Protein AF-0000000087532325 (afdb_homodimer)

Nearest PDB structures (foldseek):
  1fdu-assembly1_A  TM=8.356E-01  e=1.740E-16  Homo sapiens
  3p19-assembly1_A  TM=8.427E-01  e=2.359E-14  Vibrio vulnificus
  3p19-assembly1_B  TM=8.684E-01  e=8.948E-14  Vibrio vulnificus
  2d1y-assembly1_D  TM=8.070E-01  e=6.220E-14  Thermus thermophilus
  4bny-assembly1_D  TM=7.321E-01  e=1.011E-11  Pseudomonas aeruginosa PAO1

InterPro domains:
  IPR002347 Short-chain dehydrogenase/reductase SDR [PF00106] (3-189)
  IPR002347 Short-chain dehydrogenase/reductase SDR [PR00081] (4-21)
  IPR002347 Short-chain dehydrogenase/reductase SDR [PR00081] (72-83)
  IPR002347 Short-chain dehydrogenase/reductase SDR [PR00081] (119-135)
  IPR002347 Short-chain dehydrogenase/reductase SDR [PR00081] (145-164)
  IPR002347 Short-chain dehydrogenase/reductase SDR [PR00081] (166-183)
  IPR036291 NAD(P)-binding domain superfamily [SSF51735] (2-233)

Solvent-accessible surface area (backbone atoms only — not comparable to full-atom values): 25950 Å² total; per-residue (Å²): 132,75,49,30,38,34,34,37,38,26,49,50,50,58,45,29,48,21,48,53,48,32,23,67,73,58,24,48,32,37,36,22,9,60,39,64,72,34,36,56,53,42,52,51,51,31,55,75,69,71,39,72,66,50,69,43,64,30,35,59,80,36,70,76,38,51,57,55,59,74,78,56,84,64,44,33,38,35,50,45,45,66,71,56,45,34,31,49,78,70,68,49,60,64,68,59,48,51,52,43,34,42,40,41,34,55,24,39,47,53,53,51,24,55,52,46,54,54,20,50,76,65,49,38,33,34,40,32,41,54,51,29,44,36,30,74,36,46,41,60,35,34,17,55,40,10,15,31,25,14,18,41,46,20,42,42,45,8,47,31,54,60,29,45,88,36,50,26,43,40,31,37,38,22,42,48,64,46,63,56,58,58,64,54,47,15,61,51,52,36,67,76,73,61,42,79,90,78,45,86,71,58,66,66,60,54,50,54,51,53,58,68,62,64,75,50,42,68,44,64,61,57,19,52,49,46,43,60,52,71,76,47,82,64,49,54,25,47,42,48,36,56,68,68,40,39,52,51,39,52,48,48,60,54,44,51,70,65,41,64,71,131,74,48,31,37,34,34,37,38,27,48,48,49,59,46,29,48,20,48,53,49,34,22,70,75,59,25,47,32,37,35,24,8,59,40,65,71,33,36,56,54,42,51,51,52,31,54,76,69,71,40,70,66,49,70,42,64,31,36,60,78,36,71,77,38,50,58,56,58,74,78,56,84,65,44,34,39,35,51,45,45,68,71,56,46,34,32,48,78,72,68,50,60,63,66,58,50,52,52,44,35,42,40,40,35,54,25,39,48,53,52,51,25,55,50,48,55,56,20,49,75,64,48,38,34,33,40,32,39,53,51,28,44,35,31,75,35,44,41,59,35,34,18,57,39,10,14,31,25,15,19,40,48,21,42,43,44,8,45,32,54,61,28,44,89,35,49,25,44,40,30,36,39,20,43,48,64,48,63,56,59,58,64,56,46,14,62,52,52,35,67,76,72,61,43,80,90,77,44,86,71,58,65,68,61,53,51,53,51,53,58,66,63,64,75,48,41,68,43,65,62,56,21,52,50,45,43,60,52,69,77,47,81,64,50,54,27,48,43,48,36,56,68,69,39,40,51,52,40,54,48,46,61,55,45,53,70,66,41,65,71

Foldseek 3Di:
DAWEEEEEALLFFLNVLLQLLLQVVPHAYEYEHADDVSQVNSVVVNVVSVGDYHYYYANLLDPVRLVCVVVDDGAEYELEWAAFAWAAPVDPPVVVLVVRLSTLPVSSVVSVVVVLVNLLVVLHHEYEYEAALLLQDDDGGRCSNSVSSVNVVVVQVVVCVVSVVSHYHGAYEYEYFAPGCRVVNNLPVCVVPDDVVPDDDDPVVSVVVVVVSPDHHHSVVVSVVSNVPRPDPDDDRYHYPDPVSVVVSVVSVVCVVVDDD/DAWEEEEEALLFFLNVLLQLLLQVVPHAYEYEHADDVSQVNSVVVNVVSVGDYHYYYANLLDPVRLVCVVVDDGAEYELEWAAFAWAAPVDPPVVVLVVRLSTLPVSSVVSVVVVLVNLLVVLHHEYEYEAALLLQDDDGGRCSNSVSSVNVVVVQVVVCVVSVVSHYHGAYEYEYFAPGCRVVNNLPVCVVPDDVVVDDDDPVVSVVVVVVSPDHHHSVVVSVVSNVPRPDPDDDRYHYPDPVSVVVSVVSVVCVVVDDD

pLDDT: mean 97.1, std 3.46, range [78.62, 99.0]

Radius of gyration: 23.15 Å; Cα contacts (8 Å, |Δi|>4): 1051; chains: 2; bounding box: 55×71×48 Å

Secondary structure (DSSP, 8-state):
---EEEESS-SSHHHHHHHHHHHHTT-EEEEEESSHHHHHHHHHHHHHTT---EEEE--TT-HHHHGGGGG---SEEEE---------TTTS-HHHHHHHHIIIIIIHHHHHHHHHHHHHHHT-EEEEEE--GGGT---TT-HHHHHHHHHHHHHHHHHHHHTGGGTEEEEEEEE--BSSSHHHHHHHHHHHH--TTT--S-HHHHHHHHHHTT--B-HHHHHHHHHHHTT-SS-BSEEEESHHHHHHHHHHHHHHHH-B-/---EEEESS-SSHHHHHHHHHHHHTT-EEEEEESSHHHHHHHHHHHHHHT---EEEE--TT-HHHHGGGGG---SEEEE---------TTTS-HHHHHHHHIIIIIIHHHHHHHHHHHHHHHT-EEEEEE--GGGT---TT-HHHHHHHHHHHHHHHHHHHHTGGGTEEEEEEEE--BSSSHHHHHHHHHHHH--TTT--S-HHHHHHHHHHTT--B-HHHHHHHHHHHTT-SS-BSEEEESHHHHHHHHHHHHHHHH-B-

Sequence (522 aa):
MSKKIFFTGAGTGLAKGAALGLAKEGHHVVASVENHPQVTSLKEAAAKANVEMEIFKMDITNPADRERMHRYDYDVFVANAAVNEGGPLGEVPMSAFRNLFEVNVFSTLETARIAAAHFVEKRSGKIIFMSSMAGVMASEYTGLYAASKHALEAIAKSMYQEMKEFNVQVATINPGPFSTGFNDRAVEEKWEWYDEEIHYTPKEKMKEKDQAMADQYDPEDMIAEMVNIIPKHSHKFRTAYPDKTAEAMREEEKDNWEKEIMSKKIFFTGAGTGLAKGAALGLAKEGHHVVASVENHPQVTSLKEAAAKANVEMEIFKMDITNPADRERMHRYDYDVFVANAAVNEGGPLGEVPMSAFRNLFEVNVFSTLETARIAAAHFVEKRSGKIIFMSSMAGVMASEYTGLYAASKHALEAIAKSMYQEMKEFNVQVATINPGPFSTGFNDRAVEEKWEWYDEEIHYTPKEKMKEKDQAMADQYDPEDMIAEMVNIIPKHSHKFRTAYPDKTAEAMREEEKDNWEKEI

Structure (mmCIF, N/CA/C/O backbone):
data_AF-0000000087532325-model_v1
#
loop_
_entity.id
_entity.type
_entity.pdbx_description
1 polymer 'Short-subunit dehydrogenase'
#
loop_
_atom_site.group_PDB
_atom_site.id
_atom_site.type_symbol
_atom_site.label_atom_id
_atom_site.label_alt_id
_atom_site.label_comp_id
_atom_site.label_asym_id
_atom_site.label_entity_id
_atom_site.label_seq_id
_atom_site.pdbx_PDB_ins_code
_atom_site.Cartn_x
_atom_site.Cartn_y
_atom_site.Cartn_z
_atom_site.occupancy
_atom_site.B_iso_or_equiv
_atom_site.auth_seq_id
_atom_site.auth_comp_id
_atom_site.auth_asym_id
_atom_site.auth_atom_id
_atom_site.pdbx_PDB_model_num
ATOM 1 N N . MET A 1 1 ? 2.436 -26.531 -23.656 1 78.81 1 MET A N 1
ATOM 2 C CA . MET A 1 1 ? 3.211 -27.438 -22.812 1 78.81 1 MET A CA 1
ATOM 3 C C . MET A 1 1 ? 2.744 -27.359 -21.359 1 78.81 1 MET A C 1
ATOM 5 O O . MET A 1 1 ? 2.312 -26.312 -20.891 1 78.81 1 MET A O 1
ATOM 9 N N . SER A 1 2 ? 2.752 -28.422 -20.703 1 94.12 2 SER A N 1
ATOM 10 C CA . SER A 1 2 ? 2.295 -28.516 -19.312 1 94.12 2 SER A CA 1
ATOM 11 C C . SER A 1 2 ? 3.236 -27.781 -18.375 1 94.12 2 SER A C 1
ATOM 13 O O . SER A 1 2 ? 4.457 -27.812 -18.547 1 94.12 2 SER A O 1
ATOM 15 N N . LYS A 1 3 ? 2.689 -26.984 -17.469 1 97.81 3 LYS A N 1
ATOM 16 C CA . LYS A 1 3 ? 3.434 -26.25 -16.438 1 97.81 3 LYS A CA 1
ATOM 17 C C . LYS A 1 3 ? 3.176 -26.828 -15.055 1 97.81 3 LYS A C 1
ATOM 19 O O . LYS A 1 3 ? 2.146 -27.469 -14.828 1 97.81 3 LYS A O 1
ATOM 24 N N . LYS A 1 4 ? 4.137 -26.641 -14.195 1 98.75 4 LYS A N 1
ATOM 25 C CA . LYS A 1 4 ? 3.932 -26.875 -12.766 1 98.75 4 LYS A CA 1
ATOM 26 C C . LYS A 1 4 ? 3.568 -25.578 -12.047 1 98.75 4 LYS A C 1
ATOM 28 O O . LYS A 1 4 ? 4.371 -24.641 -11.992 1 98.75 4 LYS A O 1
ATOM 33 N N . ILE A 1 5 ? 2.379 -25.547 -11.477 1 98.94 5 ILE A N 1
ATOM 34 C CA . ILE A 1 5 ? 1.828 -24.312 -10.953 1 98.94 5 ILE A CA 1
ATOM 35 C C . ILE A 1 5 ? 1.534 -24.453 -9.469 1 98.94 5 ILE A C 1
ATOM 37 O O . ILE A 1 5 ? 0.828 -25.375 -9.055 1 98.94 5 ILE A O 1
ATOM 41 N N . PHE A 1 6 ? 2.09 -23.547 -8.664 1 98.94 6 PHE A N 1
ATOM 42 C CA . PHE A 1 6 ? 1.953 -23.547 -7.211 1 98.94 6 PHE A CA 1
ATOM 43 C C . PHE A 1 6 ? 1.041 -22.422 -6.746 1 98.94 6 PHE A C 1
ATOM 45 O O . PHE A 1 6 ? 1.29 -21.25 -7.051 1 98.94 6 PHE A O 1
ATOM 52 N N . PHE A 1 7 ? -0.029 -22.781 -5.98 1 98.94 7 PHE A N 1
ATOM 53 C CA . PHE A 1 7 ? -0.955 -21.797 -5.438 1 98.94 7 PHE A CA 1
ATOM 54 C C . PHE A 1 7 ? -0.834 -21.719 -3.922 1 98.94 7 PHE A C 1
ATOM 56 O O . PHE A 1 7 ? -0.732 -22.75 -3.248 1 98.94 7 PHE A O 1
ATOM 63 N N . THR A 1 8 ? -0.885 -20.5 -3.426 1 98.94 8 THR A N 1
ATOM 64 C CA . THR A 1 8 ? -1.263 -20.328 -2.027 1 98.94 8 THR A CA 1
ATOM 65 C C . THR A 1 8 ? -2.746 -19.984 -1.904 1 98.94 8 THR A C 1
ATOM 67 O O . THR A 1 8 ? -3.309 -19.312 -2.775 1 98.94 8 THR A O 1
ATOM 70 N N . GLY A 1 9 ? -3.336 -20.406 -0.84 1 98.56 9 GLY A N 1
ATOM 71 C CA . GLY A 1 9 ? -4.715 -20.047 -0.554 1 98.56 9 GLY A CA 1
ATOM 72 C C . GLY A 1 9 ? -5.695 -20.578 -1.58 1 98.56 9 GLY A C 1
ATOM 73 O O . GLY A 1 9 ? -6.562 -19.844 -2.061 1 98.56 9 GLY A O 1
ATOM 74 N N . ALA A 1 10 ? -5.613 -21.844 -1.951 1 98.56 10 ALA A N 1
ATOM 75 C CA . ALA A 1 10 ? -6.418 -22.406 -3.023 1 98.56 10 ALA A CA 1
ATOM 76 C C . ALA A 1 10 ? -7.637 -23.141 -2.463 1 98.56 10 ALA A C 1
ATOM 78 O O . ALA A 1 10 ? -8.273 -23.922 -3.166 1 98.56 10 ALA A O 1
ATOM 79 N N . GLY A 1 11 ? -7.926 -22.922 -1.216 1 97.31 11 GLY A N 1
ATOM 80 C CA . GLY A 1 11 ? -8.969 -23.688 -0.555 1 97.31 11 GLY A CA 1
ATOM 81 C C . GLY A 1 11 ? -10.367 -23.266 -0.95 1 97.31 11 GLY A C 1
ATOM 82 O O . GLY A 1 11 ? -11.328 -24.031 -0.819 1 97.31 11 GLY A O 1
ATOM 83 N N . THR A 1 12 ? -10.523 -22.062 -1.374 1 95.31 12 THR A N 1
ATOM 84 C CA . THR A 1 12 ? -11.828 -21.516 -1.741 1 95.31 12 THR A CA 1
ATOM 85 C C . THR A 1 12 ? -11.688 -20.516 -2.877 1 95.31 12 THR A C 1
ATOM 87 O O . THR A 1 12 ? -10.578 -20.25 -3.354 1 95.31 12 THR A O 1
ATOM 90 N N . GLY A 1 13 ? -12.773 -20.188 -3.426 1 96.19 13 GLY A N 1
ATOM 91 C CA . GLY A 1 13 ? -12.852 -19.016 -4.277 1 96.19 13 GLY A CA 1
ATOM 92 C C . GLY A 1 13 ? -12.195 -19.203 -5.629 1 96.19 13 GLY A C 1
ATOM 93 O O . GLY A 1 13 ? -12.289 -20.281 -6.219 1 96.19 13 GLY A O 1
ATOM 94 N N . LEU A 1 14 ? -11.617 -18.156 -6.16 1 98.38 14 LEU A N 1
ATOM 95 C CA . LEU A 1 14 ? -11.102 -18.109 -7.52 1 98.38 14 LEU A CA 1
ATOM 96 C C . LEU A 1 14 ? -9.938 -19.078 -7.695 1 98.38 14 LEU A C 1
ATOM 98 O O . LEU A 1 14 ? -9.852 -19.766 -8.711 1 98.38 14 LEU A O 1
ATOM 102 N N . ALA A 1 15 ? -9.086 -19.156 -6.676 1 98.69 15 ALA A N 1
ATOM 103 C CA . ALA A 1 15 ? -7.906 -20 -6.805 1 98.69 15 ALA A CA 1
ATOM 104 C C . ALA A 1 15 ? -8.281 -21.484 -6.773 1 98.69 15 ALA A C 1
ATOM 106 O O . ALA A 1 15 ? -7.652 -22.312 -7.441 1 98.69 15 ALA A O 1
ATOM 107 N N . LYS A 1 16 ? -9.305 -21.812 -5.945 1 98.69 16 LYS A N 1
ATOM 108 C CA . LYS A 1 16 ? -9.812 -23.188 -5.992 1 98.69 16 LYS A CA 1
ATOM 109 C C . LYS A 1 16 ? -10.258 -23.562 -7.402 1 98.69 16 LYS A C 1
ATOM 111 O O . LYS A 1 16 ? -9.852 -24.594 -7.934 1 98.69 16 LYS A O 1
ATOM 116 N N . GLY A 1 17 ? -11.086 -22.719 -8.008 1 98.69 17 GLY A N 1
ATOM 117 C CA . GLY A 1 17 ? -11.562 -22.953 -9.359 1 98.69 17 GLY A CA 1
ATOM 118 C C . GLY A 1 17 ? -10.445 -23 -10.391 1 98.69 17 GLY A C 1
ATOM 119 O O . GLY A 1 17 ? -10.43 -23.859 -11.266 1 98.69 17 GLY A O 1
ATOM 120 N N . ALA A 1 18 ? -9.5 -22.078 -10.289 1 98.88 18 ALA A N 1
ATOM 121 C CA . ALA A 1 18 ? -8.398 -22.016 -11.242 1 98.88 18 ALA A CA 1
ATOM 122 C C . ALA A 1 18 ? -7.504 -23.25 -11.133 1 98.88 18 ALA A C 1
ATOM 124 O O . ALA A 1 18 ? -7.047 -23.781 -12.141 1 98.88 18 ALA A O 1
ATOM 125 N N . ALA A 1 19 ? -7.227 -23.641 -9.859 1 98.88 19 ALA A N 1
ATOM 126 C CA . ALA A 1 19 ? -6.41 -24.828 -9.641 1 98.88 19 ALA A CA 1
ATOM 127 C C . ALA A 1 19 ? -7.039 -26.062 -10.305 1 98.88 19 ALA A C 1
ATOM 129 O O . ALA A 1 19 ? -6.363 -26.781 -11.039 1 98.88 19 ALA A O 1
ATOM 130 N N . LEU A 1 20 ? -8.312 -26.266 -10.078 1 98.88 20 LEU A N 1
ATOM 131 C CA . LEU A 1 20 ? -9.031 -27.391 -10.68 1 98.88 20 LEU A CA 1
ATOM 132 C C . LEU A 1 20 ? -9.023 -27.281 -12.203 1 98.88 20 LEU A C 1
ATOM 134 O O . LEU A 1 20 ? -8.789 -28.266 -12.898 1 98.88 20 LEU A O 1
ATOM 138 N N . GLY A 1 21 ? -9.312 -26.078 -12.695 1 98.81 21 GLY A N 1
ATOM 139 C CA . GLY A 1 21 ? -9.336 -25.859 -14.141 1 98.81 21 GLY A CA 1
ATOM 140 C C . GLY A 1 21 ? -7.992 -26.125 -14.797 1 98.81 21 GLY A C 1
ATOM 141 O O . GLY A 1 21 ? -7.934 -26.734 -15.875 1 98.81 21 GLY A O 1
ATOM 142 N N . LEU A 1 22 ? -6.93 -25.672 -14.203 1 98.88 22 LEU A N 1
ATOM 143 C CA . LEU A 1 22 ? -5.59 -25.875 -14.734 1 98.88 22 LEU A CA 1
ATOM 144 C C . LEU A 1 22 ? -5.219 -27.359 -14.719 1 98.88 22 LEU A C 1
ATOM 146 O O . LEU A 1 22 ? -4.586 -27.859 -15.648 1 98.88 22 LEU A O 1
ATOM 150 N N . ALA A 1 23 ? -5.602 -28.047 -13.633 1 98.81 23 ALA A N 1
ATOM 151 C CA . ALA A 1 23 ? -5.387 -29.484 -13.578 1 98.81 23 ALA A CA 1
ATOM 152 C C . ALA A 1 23 ? -6.137 -30.203 -14.695 1 98.81 23 ALA A C 1
ATOM 154 O O . ALA A 1 23 ? -5.609 -31.125 -15.312 1 98.81 23 ALA A O 1
ATOM 155 N N . LYS A 1 24 ? -7.359 -29.812 -14.93 1 98.5 24 LYS A N 1
ATOM 156 C CA . LYS A 1 24 ? -8.172 -30.391 -15.992 1 98.5 24 LYS A CA 1
ATOM 157 C C . LYS A 1 24 ? -7.508 -30.219 -17.359 1 98.5 24 LYS A C 1
ATOM 159 O O . LYS A 1 24 ? -7.637 -31.078 -18.234 1 98.5 24 LYS A O 1
ATOM 164 N N . GLU A 1 25 ? -6.789 -29.109 -17.531 1 98.19 25 GLU A N 1
ATOM 165 C CA . GLU A 1 25 ? -6.102 -28.812 -18.797 1 98.19 25 GLU A CA 1
ATOM 166 C C . GLU A 1 25 ? -4.781 -29.578 -18.891 1 98.19 25 GLU A C 1
ATOM 168 O O . GLU A 1 25 ? -4.051 -29.438 -19.875 1 98.19 25 GLU A O 1
ATOM 173 N N . GLY A 1 26 ? -4.418 -30.266 -17.828 1 98.19 26 GLY A N 1
ATOM 174 C CA . GLY A 1 26 ? -3.268 -31.156 -17.906 1 98.19 26 GLY A CA 1
ATOM 175 C C . GLY A 1 26 ? -2.035 -30.609 -17.219 1 98.19 26 GLY A C 1
ATOM 176 O O . GLY A 1 26 ? -0.954 -31.188 -17.297 1 98.19 26 GLY A O 1
ATOM 177 N N . HIS A 1 27 ? -2.113 -29.438 -16.531 1 98.75 27 HIS A N 1
ATOM 178 C CA . HIS A 1 27 ? -0.988 -28.875 -15.789 1 98.75 27 HIS A CA 1
ATOM 179 C C . HIS A 1 27 ? -0.795 -29.609 -14.461 1 98.75 27 HIS A C 1
ATOM 181 O O . HIS A 1 27 ? -1.734 -30.203 -13.93 1 98.75 27 HIS A O 1
ATOM 187 N N . HIS A 1 28 ? 0.425 -29.656 -13.992 1 98.75 28 HIS A N 1
ATOM 188 C CA . HIS A 1 28 ? 0.703 -30.141 -12.641 1 98.75 28 HIS A CA 1
ATOM 189 C C . HIS A 1 28 ? 0.446 -29.047 -11.609 1 98.75 28 HIS A C 1
ATOM 191 O O . HIS A 1 28 ? 1.115 -28.016 -11.609 1 98.75 28 HIS A O 1
ATOM 197 N N . VAL A 1 29 ? -0.502 -29.297 -10.719 1 98.88 29 VAL A N 1
ATOM 198 C CA . VAL A 1 29 ? -0.907 -28.25 -9.797 1 98.88 29 VAL A CA 1
ATOM 199 C C . VAL A 1 29 ? -0.521 -28.641 -8.367 1 98.88 29 VAL A C 1
ATOM 201 O O . VAL A 1 29 ? -0.839 -29.734 -7.914 1 98.88 29 VAL A O 1
ATOM 204 N N . VAL A 1 30 ? 0.229 -27.766 -7.719 1 98.94 30 VAL A N 1
ATOM 205 C CA . VAL A 1 30 ? 0.476 -27.812 -6.281 1 98.94 30 VAL A CA 1
ATOM 206 C C . VAL A 1 30 ? -0.364 -26.75 -5.582 1 98.94 30 VAL A C 1
ATOM 208 O O . VAL A 1 30 ? -0.115 -25.547 -5.738 1 98.94 30 VAL A O 1
ATOM 211 N N . ALA A 1 31 ? -1.334 -27.203 -4.793 1 98.88 31 ALA A N 1
ATOM 212 C CA . ALA A 1 31 ? -2.291 -26.281 -4.184 1 98.88 31 ALA A CA 1
ATOM 213 C C . ALA A 1 31 ? -2.193 -26.312 -2.66 1 98.88 31 ALA A C 1
ATOM 215 O O . ALA A 1 31 ? -2.514 -27.328 -2.035 1 98.88 31 ALA A O 1
ATOM 216 N N . SER A 1 32 ? -1.738 -25.234 -2.072 1 98.88 32 SER A N 1
ATOM 217 C CA . SER A 1 32 ? -1.742 -25.125 -0.616 1 98.88 32 SER A CA 1
ATOM 218 C C . SER A 1 32 ? -2.984 -24.391 -0.116 1 98.88 32 SER A C 1
ATOM 220 O O . SER A 1 32 ? -3.539 -23.547 -0.821 1 98.88 32 SER A O 1
ATOM 222 N N . VAL A 1 33 ? -3.422 -24.797 1.089 1 98.75 33 VAL A N 1
ATOM 223 C CA . VAL A 1 33 ? -4.594 -24.203 1.727 1 98.75 33 VAL A CA 1
ATOM 224 C C . VAL A 1 33 ? -4.273 -23.859 3.182 1 98.75 33 VAL A C 1
ATOM 226 O O . VAL A 1 33 ? -3.293 -24.359 3.74 1 98.75 33 VAL A O 1
ATOM 229 N N . GLU A 1 34 ? -5.062 -23.047 3.746 1 98.5 34 GLU A N 1
ATOM 230 C CA . GLU A 1 34 ? -4.742 -22.453 5.039 1 98.5 34 GLU A CA 1
ATOM 231 C C . GLU A 1 34 ? -4.816 -23.484 6.16 1 98.5 34 GLU A C 1
ATOM 233 O O . GLU A 1 34 ? -3.992 -23.469 7.074 1 98.5 34 GLU A O 1
ATOM 238 N N . ASN A 1 35 ? -5.848 -24.359 6.125 1 98.06 35 ASN A N 1
ATOM 239 C CA . ASN A 1 35 ? -6.09 -25.25 7.254 1 98.06 35 ASN A CA 1
ATOM 240 C C . ASN A 1 35 ? -6.477 -26.656 6.789 1 98.06 35 ASN A C 1
ATOM 242 O O . ASN A 1 35 ? -6.734 -26.875 5.605 1 98.06 35 ASN A O 1
ATOM 246 N N . HIS A 1 36 ? -6.52 -27.578 7.707 1 97.88 36 HIS A N 1
ATOM 247 C CA . HIS A 1 36 ? -6.691 -29 7.371 1 97.88 36 HIS A CA 1
ATOM 248 C C . HIS A 1 36 ? -8.078 -29.266 6.801 1 97.88 36 HIS A C 1
ATOM 250 O O . HIS A 1 36 ? -8.234 -30.047 5.859 1 97.88 36 HIS A O 1
ATOM 256 N N . PRO A 1 37 ? -9.148 -28.641 7.359 1 98.44 37 PRO A N 1
ATOM 257 C CA . PRO A 1 37 ? -10.461 -28.859 6.746 1 98.44 37 PRO A CA 1
ATOM 258 C C . PRO A 1 37 ? -10.492 -28.469 5.266 1 98.44 37 PRO A C 1
ATOM 260 O O . PRO A 1 37 ? -11.164 -29.125 4.465 1 98.44 37 PRO A O 1
ATOM 263 N N . GLN A 1 38 ? -9.766 -27.5 4.867 1 98.38 38 GLN A N 1
ATOM 264 C CA . GLN A 1 38 ? -9.703 -27.078 3.471 1 98.38 38 GLN A CA 1
ATOM 265 C C . GLN A 1 38 ? -8.953 -28.094 2.621 1 98.38 38 GLN A C 1
ATOM 267 O O . GLN A 1 38 ? -9.211 -28.219 1.42 1 98.38 38 GLN A O 1
ATOM 272 N N . VAL A 1 39 ? -8.008 -28.828 3.229 1 98.5 39 VAL A N 1
ATOM 273 C CA . VAL A 1 39 ? -7.324 -29.891 2.514 1 98.5 39 VAL A CA 1
ATOM 274 C C . VAL A 1 39 ? -8.336 -30.953 2.076 1 98.5 39 VAL A C 1
ATOM 276 O O . VAL A 1 39 ? -8.383 -31.328 0.901 1 98.5 39 VAL A O 1
ATOM 279 N N . THR A 1 40 ? -9.102 -31.359 3.066 1 98.38 40 THR A N 1
ATOM 280 C CA . THR A 1 40 ? -10.102 -32.406 2.803 1 98.38 40 THR A CA 1
ATOM 281 C C . THR A 1 40 ? -11.086 -31.938 1.731 1 98.38 40 THR A C 1
ATOM 283 O O . THR A 1 40 ? -11.367 -32.656 0.782 1 98.38 40 THR A O 1
ATOM 286 N N . SER A 1 41 ? -11.562 -30.719 1.885 1 98.44 41 SER A N 1
ATOM 287 C CA . SER A 1 41 ? -12.547 -30.172 0.963 1 98.44 41 SER A CA 1
ATOM 288 C C . SER A 1 41 ? -11.992 -30.062 -0.453 1 98.44 41 SER A C 1
ATOM 290 O O . SER A 1 41 ? -12.688 -30.375 -1.423 1 98.44 41 SER A O 1
ATOM 292 N N . LEU A 1 42 ? -10.766 -29.641 -0.594 1 98.81 42 LEU A N 1
ATOM 293 C CA . LEU A 1 42 ? -10.172 -29.484 -1.917 1 98.81 42 LEU A CA 1
ATOM 294 C C . LEU A 1 42 ? -9.875 -30.844 -2.539 1 98.81 42 LEU A C 1
ATOM 296 O O . LEU A 1 42 ? -10.016 -31.031 -3.752 1 98.81 42 LEU A O 1
ATOM 300 N N . LYS A 1 43 ? -9.438 -31.844 -1.772 1 98.69 43 LYS A N 1
ATOM 301 C CA . LYS A 1 43 ? -9.234 -33.188 -2.277 1 98.69 43 LYS A CA 1
ATOM 302 C C . LYS A 1 43 ? -10.539 -33.781 -2.812 1 98.69 43 LYS A C 1
ATOM 304 O O . LYS A 1 43 ? -10.539 -34.438 -3.854 1 98.69 43 LYS A O 1
ATOM 309 N N . GLU A 1 44 ? -11.586 -33.531 -2.064 1 98.62 44 GLU A N 1
ATOM 310 C CA . GLU A 1 44 ? -12.898 -34 -2.506 1 98.62 44 GLU A CA 1
ATOM 311 C C . GLU A 1 44 ? -13.305 -33.344 -3.82 1 98.62 44 GLU A C 1
ATOM 313 O O . GLU A 1 44 ? -13.844 -34 -4.711 1 98.62 44 GLU A O 1
ATOM 318 N N . ALA A 1 45 ? -13.07 -32.062 -3.898 1 98.75 45 ALA A N 1
ATOM 319 C CA . ALA A 1 45 ? -13.391 -31.344 -5.129 1 98.75 45 ALA A CA 1
ATOM 320 C C . ALA A 1 45 ? -12.57 -31.875 -6.301 1 98.75 45 ALA A C 1
ATOM 322 O O . ALA A 1 45 ? -13.086 -32 -7.414 1 98.75 45 ALA A O 1
ATOM 323 N N . ALA A 1 46 ? -11.32 -32.125 -6.09 1 98.81 46 ALA A N 1
ATOM 324 C CA . ALA A 1 46 ? -10.445 -32.688 -7.121 1 98.81 46 ALA A CA 1
ATOM 325 C C . ALA A 1 46 ? -10.922 -34.062 -7.578 1 98.81 46 ALA A C 1
ATOM 327 O O . ALA A 1 46 ? -10.938 -34.344 -8.773 1 98.81 46 ALA A O 1
ATOM 328 N N . ALA A 1 47 ? -11.289 -34.875 -6.633 1 98.62 47 ALA A N 1
ATOM 329 C CA . ALA A 1 47 ? -11.805 -36.188 -6.949 1 98.62 47 ALA A CA 1
ATOM 330 C C . ALA A 1 47 ? -13.062 -36.125 -7.801 1 98.62 47 ALA A C 1
ATOM 332 O O . ALA A 1 47 ? -13.211 -36.844 -8.781 1 98.62 47 ALA A O 1
ATOM 333 N N . LYS A 1 48 ? -13.945 -35.281 -7.375 1 98.38 48 LYS A N 1
ATOM 334 C CA . LYS A 1 48 ? -15.188 -35.062 -8.109 1 98.38 48 LYS A CA 1
ATOM 335 C C . LYS A 1 48 ? -14.922 -34.625 -9.531 1 98.38 48 LYS A C 1
ATOM 337 O O . LYS A 1 48 ? -15.648 -35 -10.461 1 98.38 48 LYS A O 1
ATOM 342 N N . ALA A 1 49 ? -13.922 -33.781 -9.703 1 98.19 49 ALA A N 1
ATOM 343 C CA . ALA A 1 49 ? -13.562 -33.25 -11.016 1 98.19 49 ALA A CA 1
ATOM 344 C C . ALA A 1 49 ? -12.695 -34.25 -11.789 1 98.19 49 ALA A C 1
ATOM 346 O O . ALA A 1 49 ? -12.352 -34 -12.953 1 98.19 49 ALA A O 1
ATOM 347 N N . ASN A 1 50 ? -12.281 -35.344 -11.18 1 98.44 50 ASN A N 1
ATOM 348 C CA . ASN A 1 50 ? -11.438 -36.375 -11.75 1 98.44 50 ASN A CA 1
ATOM 349 C C . ASN A 1 50 ? -10.086 -35.812 -12.18 1 98.44 50 ASN A C 1
ATOM 351 O O . ASN A 1 50 ? -9.648 -36.062 -13.312 1 98.44 50 ASN A O 1
ATOM 355 N N . VAL A 1 51 ? -9.523 -35 -11.344 1 98.56 51 VAL A N 1
ATOM 356 C CA . VAL A 1 51 ? -8.188 -34.5 -11.594 1 98.56 51 VAL A CA 1
ATOM 357 C C . VAL A 1 51 ? -7.273 -34.812 -10.422 1 98.56 51 VAL A C 1
ATOM 359 O O . VAL A 1 51 ? -7.75 -35.094 -9.312 1 98.56 51 VAL A O 1
ATOM 362 N N . GLU A 1 52 ? -5.98 -34.812 -10.703 1 97.81 52 GLU A N 1
ATOM 363 C CA . GLU A 1 52 ? -4.965 -35.031 -9.68 1 97.81 52 GLU A CA 1
ATOM 364 C C . GLU A 1 52 ? -4.219 -33.719 -9.375 1 97.81 52 GLU A C 1
ATOM 366 O O . GLU A 1 52 ? -3.85 -33 -10.281 1 97.81 52 GLU A O 1
ATOM 371 N N . MET A 1 53 ? -4.059 -33.406 -8.141 1 98.31 53 MET A N 1
ATOM 372 C CA . MET A 1 53 ? -3.316 -32.25 -7.637 1 98.31 53 MET A CA 1
ATOM 373 C C . MET A 1 53 ? -2.553 -32.625 -6.367 1 98.31 53 MET A C 1
ATOM 375 O O . MET A 1 53 ? -2.939 -33.531 -5.641 1 98.31 53 MET A O 1
ATOM 379 N N . GLU A 1 54 ? -1.445 -31.984 -6.078 1 98.69 54 GLU A N 1
ATOM 380 C CA . GLU A 1 54 ? -0.811 -32 -4.766 1 98.69 54 GLU A CA 1
ATOM 381 C C . GLU A 1 54 ? -1.421 -30.953 -3.838 1 98.69 54 GLU A C 1
ATOM 383 O O . GLU A 1 54 ? -1.351 -29.766 -4.117 1 98.69 54 GLU A O 1
ATOM 388 N N . ILE A 1 55 ? -2.078 -31.438 -2.82 1 98.75 55 ILE A N 1
ATOM 389 C CA . ILE A 1 55 ? -2.82 -30.562 -1.925 1 98.75 55 ILE A CA 1
ATOM 390 C C . ILE A 1 55 ? -2.271 -30.688 -0.505 1 98.75 55 ILE A C 1
ATOM 392 O O . ILE A 1 55 ? -2.15 -31.797 0.023 1 98.75 55 ILE A O 1
ATOM 396 N N . PHE A 1 56 ? -1.88 -29.562 0.127 1 98.62 56 PHE A N 1
ATOM 397 C CA . PHE A 1 56 ? -1.356 -29.641 1.485 1 98.62 56 PHE A CA 1
ATOM 398 C C . PHE A 1 56 ? -1.691 -28.391 2.273 1 98.62 56 PHE A C 1
ATOM 400 O O . PHE A 1 56 ? -2.066 -27.359 1.694 1 98.62 56 PHE A O 1
ATOM 407 N N . LYS A 1 57 ? -1.638 -28.453 3.57 1 98.75 57 LYS A N 1
ATOM 408 C CA . LYS A 1 57 ? -1.911 -27.344 4.477 1 98.75 57 LYS A CA 1
ATOM 409 C C . LYS A 1 57 ? -0.699 -26.422 4.598 1 98.75 57 LYS A C 1
ATOM 411 O O . LYS A 1 57 ? 0.405 -26.875 4.902 1 98.75 57 LYS A O 1
ATOM 416 N N . MET A 1 58 ? -0.917 -25.125 4.34 1 98.81 58 MET A N 1
ATOM 417 C CA . MET A 1 58 ? 0.109 -24.109 4.551 1 98.81 58 MET A CA 1
ATOM 418 C C . MET A 1 58 ? -0.52 -22.766 4.918 1 98.81 58 MET A C 1
ATOM 420 O O . MET A 1 58 ? -0.958 -22.031 4.043 1 98.81 58 MET A O 1
ATOM 424 N N . ASP A 1 59 ? -0.534 -22.562 6.219 1 98.81 59 ASP A N 1
ATOM 425 C CA . ASP A 1 59 ? -0.796 -21.188 6.672 1 98.81 59 ASP A CA 1
ATOM 426 C C . ASP A 1 59 ? 0.396 -20.281 6.387 1 98.81 59 ASP A C 1
ATOM 428 O O . ASP A 1 59 ? 1.447 -20.406 7.02 1 98.81 59 ASP A O 1
ATOM 432 N N . ILE A 1 60 ? 0.194 -19.328 5.512 1 98.88 60 ILE A N 1
ATOM 433 C CA . ILE A 1 60 ? 1.338 -18.562 5.027 1 98.88 60 ILE A CA 1
ATOM 434 C C . ILE A 1 60 ? 1.884 -17.688 6.148 1 98.88 60 ILE A C 1
ATOM 436 O O . ILE A 1 60 ? 2.984 -17.141 6.039 1 98.88 60 ILE A O 1
ATOM 440 N N . THR A 1 61 ? 1.142 -17.469 7.238 1 98.75 61 THR A N 1
ATOM 441 C CA . THR A 1 61 ? 1.626 -16.656 8.352 1 98.75 61 THR A CA 1
ATOM 442 C C . THR A 1 61 ? 2.525 -17.484 9.266 1 98.75 61 THR A C 1
ATOM 444 O O . THR A 1 61 ? 3.154 -16.938 10.18 1 98.75 61 THR A O 1
ATOM 447 N N . ASN A 1 62 ? 2.584 -18.766 9.055 1 98.62 62 ASN A N 1
ATOM 448 C CA . ASN A 1 62 ? 3.412 -19.656 9.852 1 98.62 62 ASN A CA 1
ATOM 449 C C . ASN A 1 62 ? 4.719 -20 9.141 1 98.62 62 ASN A C 1
ATOM 451 O O . ASN A 1 62 ? 4.719 -20.703 8.133 1 98.62 62 ASN A O 1
ATOM 455 N N . PRO A 1 63 ? 5.82 -19.594 9.711 1 98.06 63 PRO A N 1
ATOM 456 C CA . PRO A 1 63 ? 7.098 -19.812 9.031 1 98.06 63 PRO A CA 1
ATOM 457 C C . PRO A 1 63 ? 7.379 -21.297 8.789 1 98.06 63 PRO A C 1
ATOM 459 O O . PRO A 1 63 ? 7.957 -21.656 7.762 1 98.06 63 PRO A O 1
ATOM 462 N N . ALA A 1 64 ? 7.02 -22.109 9.695 1 97.94 64 ALA A N 1
ATOM 463 C CA . ALA A 1 64 ? 7.25 -23.531 9.523 1 97.94 64 ALA A CA 1
ATOM 464 C C . ALA A 1 64 ? 6.453 -24.094 8.352 1 97.94 64 ALA A C 1
ATOM 466 O O . ALA A 1 64 ? 6.922 -24.969 7.633 1 97.94 64 ALA A O 1
ATOM 467 N N . ASP A 1 65 ? 5.262 -23.594 8.133 1 98.56 65 ASP A N 1
ATOM 468 C CA . ASP A 1 65 ? 4.449 -24.016 6.996 1 98.56 65 ASP A CA 1
ATOM 469 C C . ASP A 1 65 ? 5.078 -23.562 5.68 1 98.56 65 ASP A C 1
ATOM 471 O O . ASP A 1 65 ? 5.121 -24.328 4.715 1 98.56 65 ASP A O 1
ATOM 475 N N . ARG A 1 66 ? 5.598 -22.375 5.66 1 98.62 66 ARG A N 1
ATOM 476 C CA . ARG A 1 66 ? 6.152 -21.828 4.434 1 98.62 66 ARG A CA 1
ATOM 477 C C . ARG A 1 66 ? 7.352 -22.641 3.957 1 98.62 66 ARG A C 1
ATOM 479 O O . ARG A 1 66 ? 7.621 -22.719 2.758 1 98.62 66 ARG A O 1
ATOM 486 N N . GLU A 1 67 ? 8.039 -23.266 4.895 1 97.75 67 GLU A N 1
ATOM 487 C CA . GLU A 1 67 ? 9.195 -24.078 4.547 1 97.75 67 GLU A CA 1
ATOM 488 C C . GLU A 1 67 ? 8.805 -25.234 3.623 1 97.75 67 GLU A C 1
ATOM 490 O O . GLU A 1 67 ? 9.641 -25.75 2.885 1 97.75 67 GLU A O 1
ATOM 495 N N . ARG A 1 68 ? 7.574 -25.594 3.627 1 97.94 68 ARG A N 1
ATOM 496 C CA . ARG A 1 68 ? 7.098 -26.703 2.82 1 97.94 68 ARG A CA 1
ATOM 497 C C . ARG A 1 68 ? 7.188 -26.391 1.332 1 97.94 68 ARG A C 1
ATOM 499 O O . ARG A 1 68 ? 7.191 -27.297 0.494 1 97.94 68 ARG A O 1
ATOM 506 N N . MET A 1 69 ? 7.254 -25.172 0.989 1 98.69 69 MET A N 1
ATOM 507 C CA . MET A 1 69 ? 7.379 -24.75 -0.407 1 98.69 69 MET A CA 1
ATOM 508 C C . MET A 1 69 ? 8.641 -25.344 -1.036 1 98.69 69 MET A C 1
ATOM 510 O O . MET A 1 69 ? 8.68 -25.578 -2.244 1 98.69 69 MET A O 1
ATOM 514 N N . HIS A 1 70 ? 9.641 -25.594 -0.224 1 98.06 70 HIS A N 1
ATOM 515 C CA . HIS A 1 70 ? 10.93 -26.078 -0.713 1 98.06 70 HIS A CA 1
ATOM 516 C C . HIS A 1 70 ? 10.844 -27.531 -1.167 1 98.06 70 HIS A C 1
ATOM 518 O O . HIS A 1 70 ? 11.742 -28.031 -1.843 1 98.06 70 HIS A O 1
ATOM 524 N N . ARG A 1 71 ? 9.781 -28.156 -0.842 1 97.75 71 ARG A N 1
ATOM 525 C CA . ARG A 1 71 ? 9.617 -29.562 -1.176 1 97.75 71 ARG A CA 1
ATOM 526 C C . ARG A 1 71 ? 9.125 -29.734 -2.609 1 97.75 71 ARG A C 1
ATOM 528 O O . ARG A 1 71 ? 9.078 -30.844 -3.125 1 97.75 71 ARG A O 1
ATOM 535 N N . TYR A 1 72 ? 8.781 -28.688 -3.225 1 98.19 72 TYR A N 1
ATOM 536 C CA . TYR A 1 72 ? 8.141 -28.781 -4.531 1 98.19 72 TYR A CA 1
ATOM 537 C C . TYR A 1 72 ? 8.938 -28.031 -5.586 1 98.19 72 TYR A C 1
ATOM 539 O O . TYR A 1 72 ? 9.609 -27.031 -5.273 1 98.19 72 TYR A O 1
ATOM 547 N N . ASP A 1 73 ? 8.922 -28.562 -6.773 1 97.88 73 ASP A N 1
ATOM 548 C CA . ASP A 1 73 ? 9.383 -27.844 -7.957 1 97.88 73 ASP A CA 1
ATOM 549 C C . ASP A 1 73 ? 8.219 -27.25 -8.742 1 97.88 73 ASP A C 1
ATOM 551 O O . ASP A 1 73 ? 7.164 -27.891 -8.867 1 97.88 73 ASP A O 1
ATOM 555 N N . TYR A 1 74 ? 8.32 -26.062 -9.195 1 98.62 74 TYR A N 1
ATOM 556 C CA . TYR A 1 74 ? 7.262 -25.391 -9.938 1 98.62 74 TYR A CA 1
ATOM 557 C C . TYR A 1 74 ? 7.836 -24.344 -10.875 1 98.62 74 TYR A C 1
ATOM 559 O O . TYR A 1 74 ? 8.977 -23.891 -10.703 1 98.62 74 TYR A O 1
ATOM 567 N N . ASP A 1 75 ? 7.012 -23.969 -11.875 1 98.62 75 ASP A N 1
ATOM 568 C CA . ASP A 1 75 ? 7.371 -23 -12.914 1 98.62 75 ASP A CA 1
ATOM 569 C C . ASP A 1 75 ? 6.668 -21.672 -12.703 1 98.62 75 ASP A C 1
ATOM 571 O O . ASP A 1 75 ? 7.133 -20.625 -13.18 1 98.62 75 ASP A O 1
ATOM 575 N N . VAL A 1 76 ? 5.504 -21.75 -12.109 1 98.94 76 VAL A N 1
ATOM 576 C CA . VAL A 1 76 ? 4.68 -20.578 -11.836 1 98.94 76 VAL A CA 1
ATOM 577 C C . VAL A 1 76 ? 4.223 -20.594 -10.383 1 98.94 76 VAL A C 1
ATOM 579 O O . VAL A 1 76 ? 3.762 -21.609 -9.875 1 98.94 76 VAL A O 1
ATOM 582 N N . PHE A 1 77 ? 4.457 -19.531 -9.711 1 98.94 77 PHE A N 1
ATOM 583 C CA . PHE A 1 77 ? 3.986 -19.344 -8.344 1 98.94 77 PHE A CA 1
ATOM 584 C C . PHE A 1 77 ? 2.893 -18.281 -8.289 1 98.94 77 PHE A C 1
ATOM 586 O O . PHE A 1 77 ? 3.104 -17.141 -8.711 1 98.94 77 PHE A O 1
ATOM 593 N N . VAL A 1 78 ? 1.733 -18.641 -7.805 1 99 78 VAL A N 1
ATOM 594 C CA . VAL A 1 78 ? 0.601 -17.734 -7.68 1 99 78 VAL A CA 1
ATOM 595 C C . VAL A 1 78 ? 0.366 -17.391 -6.207 1 99 78 VAL A C 1
ATOM 597 O O . VAL A 1 78 ? -0.208 -18.188 -5.465 1 99 78 VAL A O 1
ATOM 600 N N . ALA A 1 79 ? 0.787 -16.234 -5.844 1 98.94 79 ALA A N 1
ATOM 601 C CA . ALA A 1 79 ? 0.529 -15.711 -4.508 1 98.94 79 ALA A CA 1
ATOM 602 C C . ALA A 1 79 ? -0.911 -15.219 -4.379 1 98.94 79 ALA A C 1
ATOM 604 O O . ALA A 1 79 ? -1.206 -14.062 -4.672 1 98.94 79 ALA A O 1
ATOM 605 N N . ASN A 1 80 ? -1.766 -16.078 -3.82 1 98.75 80 ASN A N 1
ATOM 606 C CA . ASN A 1 80 ? -3.197 -15.805 -3.863 1 98.75 80 ASN A CA 1
ATOM 607 C C . ASN A 1 80 ? -3.779 -15.641 -2.461 1 98.75 80 ASN A C 1
ATOM 609 O O . ASN A 1 80 ? -4.812 -14.992 -2.287 1 98.75 80 ASN A O 1
ATOM 613 N N . ALA A 1 81 ? -3.17 -16.219 -1.426 1 98.62 81 ALA A N 1
ATOM 614 C CA . ALA A 1 81 ? -3.732 -16.188 -0.079 1 98.62 81 ALA A CA 1
ATOM 615 C C . ALA A 1 81 ? -3.982 -14.758 0.376 1 98.62 81 ALA A C 1
ATOM 617 O O . ALA A 1 81 ? -3.096 -13.906 0.284 1 98.62 81 ALA A O 1
ATOM 618 N N . ALA A 1 82 ? -5.176 -14.508 0.845 1 98.19 82 ALA A N 1
ATOM 619 C CA . ALA A 1 82 ? -5.539 -13.172 1.307 1 98.19 82 ALA A CA 1
ATOM 620 C C . ALA A 1 82 ? -6.785 -13.219 2.184 1 98.19 82 ALA A C 1
ATOM 622 O O . ALA A 1 82 ? -7.566 -14.164 2.115 1 98.19 82 ALA A O 1
ATOM 623 N N . VAL A 1 83 ? -6.906 -12.227 2.98 1 96.88 83 VAL A N 1
ATOM 624 C CA . VAL A 1 83 ? -8.117 -11.992 3.758 1 96.88 83 VAL A CA 1
ATOM 625 C C . VAL A 1 83 ? -8.672 -10.602 3.461 1 96.88 83 VAL A C 1
ATOM 627 O O . VAL A 1 83 ? -7.957 -9.75 2.922 1 96.88 83 VAL A O 1
ATOM 630 N N . ASN A 1 84 ? -9.922 -10.438 3.721 1 96.12 84 ASN A N 1
ATOM 631 C CA . ASN A 1 84 ? -10.586 -9.156 3.502 1 96.12 84 ASN A CA 1
ATOM 632 C C . ASN A 1 84 ? -11.383 -8.727 4.73 1 96.12 84 ASN A C 1
ATOM 634 O O . ASN A 1 84 ? -11.984 -9.555 5.414 1 96.12 84 ASN A O 1
ATOM 638 N N . GLU A 1 85 ? -11.297 -7.531 5.062 1 94.5 85 GLU A N 1
ATOM 639 C CA . GLU A 1 85 ? -12.07 -6.887 6.121 1 94.5 85 GLU A CA 1
ATOM 640 C C . GLU A 1 85 ? -12.359 -5.426 5.785 1 94.5 85 GLU A C 1
ATOM 642 O O . GLU A 1 85 ? -11.508 -4.734 5.215 1 94.5 85 GLU A O 1
ATOM 647 N N . GLY A 1 86 ? -13.594 -4.992 6.059 1 93.69 86 GLY A N 1
ATOM 648 C CA . GLY A 1 86 ? -13.984 -3.617 5.805 1 93.69 86 GLY A CA 1
ATOM 649 C C . GLY A 1 86 ? -14.234 -2.822 7.07 1 93.69 86 GLY A C 1
ATOM 650 O O . GLY A 1 86 ? -14.031 -3.33 8.18 1 93.69 86 GLY A O 1
ATOM 651 N N . GLY A 1 87 ? -14.578 -1.508 6.891 1 95.69 87 GLY A N 1
ATOM 652 C CA . GLY A 1 87 ? -14.867 -0.589 7.98 1 95.69 87 GLY A CA 1
ATOM 653 C C . GLY A 1 87 ? -14.203 0.765 7.812 1 95.69 87 GLY A C 1
ATOM 654 O O . GLY A 1 87 ? -13.266 0.91 7.027 1 95.69 87 GLY A O 1
ATOM 655 N N . PRO A 1 88 ? -14.766 1.715 8.508 1 97.56 88 PRO A N 1
ATOM 656 C CA . PRO A 1 88 ? -14.148 3.043 8.445 1 97.56 88 PRO A CA 1
ATOM 657 C C . PRO A 1 88 ? -12.742 3.074 9.039 1 97.56 88 PRO A C 1
ATOM 659 O O . PRO A 1 88 ? -12.547 2.672 10.188 1 97.56 88 PRO A O 1
ATOM 662 N N . LEU A 1 89 ? -11.805 3.635 8.328 1 98 89 LEU A N 1
ATOM 663 C CA . LEU A 1 89 ? -10.398 3.629 8.727 1 98 89 LEU A CA 1
ATOM 664 C C . LEU A 1 89 ? -10.195 4.441 10 1 98 89 LEU A C 1
ATOM 666 O O . LEU A 1 89 ? -9.289 4.156 10.781 1 98 89 LEU A O 1
ATOM 670 N N . GLY A 1 90 ? -11.078 5.383 10.195 1 96.94 90 GLY A N 1
ATOM 671 C CA . GLY A 1 90 ? -10.953 6.195 11.398 1 96.94 90 GLY A CA 1
ATOM 672 C C . GLY A 1 90 ? -11.305 5.441 12.664 1 96.94 90 GLY A C 1
ATOM 673 O O . GLY A 1 90 ? -10.984 5.891 13.773 1 96.94 90 GLY A O 1
ATOM 674 N N . GLU A 1 91 ? -11.906 4.207 12.484 1 97.38 91 GLU A N 1
ATOM 675 C CA . GLU A 1 91 ? -12.5 3.631 13.688 1 97.38 91 GLU A CA 1
ATOM 676 C C . GLU A 1 91 ? -12.258 2.125 13.75 1 97.38 91 GLU A C 1
ATOM 678 O O . GLU A 1 91 ? -12.422 1.51 14.805 1 97.38 91 GLU A O 1
ATOM 683 N N . VAL A 1 92 ? -11.883 1.511 12.617 1 96.56 92 VAL A N 1
ATOM 684 C CA . VAL A 1 92 ? -11.633 0.074 12.602 1 96.56 92 VAL A CA 1
ATOM 685 C C . VAL A 1 92 ? -10.539 -0.266 13.609 1 96.56 92 VAL A C 1
ATOM 687 O O . VAL A 1 92 ? -9.547 0.464 13.734 1 96.56 92 VAL A O 1
ATOM 690 N N . PRO A 1 93 ? -10.711 -1.367 14.445 1 96.62 93 PRO A N 1
ATOM 691 C CA . PRO A 1 93 ? -9.625 -1.744 15.344 1 96.62 93 PRO A CA 1
ATOM 692 C C . PRO A 1 93 ? -8.289 -1.922 14.625 1 96.62 93 PRO A C 1
ATOM 694 O O . PRO A 1 93 ? -8.219 -2.639 13.617 1 96.62 93 PRO A O 1
ATOM 697 N N . MET A 1 94 ? -7.246 -1.328 15.172 1 97.81 94 MET A N 1
ATOM 698 C CA . MET A 1 94 ? -5.941 -1.382 14.516 1 97.81 94 MET A CA 1
ATOM 699 C C . MET A 1 94 ? -5.43 -2.816 14.438 1 97.81 94 MET A C 1
ATOM 701 O O . MET A 1 94 ? -4.648 -3.154 13.547 1 97.81 94 MET A O 1
ATOM 705 N N . SER A 1 95 ? -5.848 -3.648 15.398 1 97.5 95 SER A N 1
ATOM 706 C CA . SER A 1 95 ? -5.461 -5.055 15.352 1 97.5 95 SER A CA 1
ATOM 707 C C . SER A 1 95 ? -5.953 -5.719 14.07 1 97.5 95 SER A C 1
ATOM 709 O O . SER A 1 95 ? -5.258 -6.555 13.492 1 97.5 95 SER A O 1
ATOM 711 N N . ALA A 1 96 ? -7.168 -5.363 13.625 1 96.81 96 ALA A N 1
ATOM 712 C CA . ALA A 1 96 ? -7.707 -5.891 12.375 1 96.81 96 ALA A CA 1
ATOM 713 C C . ALA A 1 96 ? -6.863 -5.445 11.188 1 96.81 96 ALA A C 1
ATOM 715 O O . ALA A 1 96 ? -6.559 -6.246 10.297 1 96.81 96 ALA A O 1
ATOM 716 N N . PHE A 1 97 ? -6.492 -4.188 11.211 1 98.12 97 PHE A N 1
ATOM 717 C CA . PHE A 1 97 ? -5.672 -3.629 10.148 1 98.12 97 PHE A CA 1
ATOM 718 C C . PHE A 1 97 ? -4.316 -4.324 10.078 1 98.12 97 PHE A C 1
ATOM 720 O O . PHE A 1 97 ? -3.891 -4.766 9.008 1 98.12 97 PHE A O 1
ATOM 727 N N . ARG A 1 98 ? -3.676 -4.508 11.188 1 98.5 98 ARG A N 1
ATOM 728 C CA . ARG A 1 98 ? -2.363 -5.141 11.258 1 98.5 98 ARG A CA 1
ATOM 729 C C . ARG A 1 98 ? -2.443 -6.613 10.867 1 98.5 98 ARG A C 1
ATOM 731 O O . ARG A 1 98 ? -1.562 -7.125 10.172 1 98.5 98 ARG A O 1
ATOM 738 N N . ASN A 1 99 ? -3.467 -7.273 11.312 1 97.81 99 ASN A N 1
ATOM 739 C CA . ASN A 1 99 ? -3.639 -8.68 10.961 1 97.81 99 ASN A CA 1
ATOM 740 C C . ASN A 1 99 ? -3.809 -8.859 9.453 1 97.81 99 ASN A C 1
ATOM 742 O O . ASN A 1 99 ? -3.252 -9.797 8.875 1 97.81 99 ASN A O 1
ATOM 746 N N . LEU A 1 100 ? -4.602 -8.023 8.898 1 98.25 100 LEU A N 1
ATOM 747 C CA . LEU A 1 100 ? -4.812 -8.078 7.461 1 98.25 100 LEU A CA 1
ATOM 748 C C . LEU A 1 100 ? -3.5 -7.883 6.707 1 98.25 100 LEU A C 1
ATOM 750 O O . LEU A 1 100 ? -3.207 -8.617 5.762 1 98.25 100 LEU A O 1
ATOM 754 N N . PHE A 1 101 ? -2.666 -6.965 7.113 1 98.88 101 PHE A N 1
ATOM 755 C CA . PHE A 1 101 ? -1.383 -6.711 6.469 1 98.88 101 PHE A CA 1
ATOM 756 C C . PHE A 1 101 ? -0.435 -7.887 6.664 1 98.88 101 PHE A C 1
ATOM 758 O O . PHE A 1 101 ? 0.385 -8.18 5.793 1 98.88 101 PHE A O 1
ATOM 765 N N . GLU A 1 102 ? -0.516 -8.508 7.82 1 98.75 102 GLU A N 1
ATOM 766 C CA . GLU A 1 102 ? 0.316 -9.695 8.039 1 98.75 102 GLU A CA 1
ATOM 767 C C . GLU A 1 102 ? 0.074 -10.742 6.957 1 98.75 102 GLU A C 1
ATOM 769 O O . GLU A 1 102 ? 1.023 -11.305 6.406 1 98.75 102 GLU A O 1
ATOM 774 N N . VAL A 1 103 ? -1.123 -10.961 6.637 1 98.75 103 VAL A N 1
ATOM 775 C CA . VAL A 1 103 ? -1.474 -11.984 5.656 1 98.75 103 VAL A CA 1
ATOM 776 C C . VAL A 1 103 ? -1.215 -11.461 4.246 1 98.75 103 VAL A C 1
ATOM 778 O O . VAL A 1 103 ? -0.414 -12.039 3.504 1 98.75 103 VAL A O 1
ATOM 781 N N . ASN A 1 104 ? -1.861 -10.336 3.922 1 98.88 104 ASN A N 1
ATOM 782 C CA . ASN A 1 104 ? -1.977 -9.883 2.539 1 98.88 104 ASN A CA 1
ATOM 783 C C . ASN A 1 104 ? -0.657 -9.32 2.023 1 98.88 104 ASN A C 1
ATOM 785 O O . ASN A 1 104 ? -0.438 -9.242 0.813 1 98.88 104 ASN A O 1
ATOM 789 N N . VAL A 1 105 ? 0.194 -8.891 2.959 1 98.94 105 VAL A N 1
ATOM 790 C CA . VAL A 1 105 ? 1.376 -8.172 2.494 1 98.94 105 VAL A CA 1
ATOM 791 C C . VAL A 1 105 ? 2.637 -8.891 2.969 1 98.94 105 VAL A C 1
ATOM 793 O O . VAL A 1 105 ? 3.395 -9.43 2.158 1 98.94 105 VAL A O 1
ATOM 796 N N . PHE A 1 106 ? 2.805 -9.023 4.277 1 98.88 106 PHE A N 1
ATOM 797 C CA . PHE A 1 106 ? 4.078 -9.5 4.801 1 98.88 106 PHE A CA 1
ATOM 798 C C . PHE A 1 106 ? 4.27 -10.984 4.488 1 98.88 106 PHE A C 1
ATOM 800 O O . PHE A 1 106 ? 5.289 -11.375 3.92 1 98.88 106 PHE A O 1
ATOM 807 N N . SER A 1 107 ? 3.312 -11.797 4.859 1 98.94 107 SER A N 1
ATOM 808 C CA . SER A 1 107 ? 3.436 -13.234 4.629 1 98.94 107 SER A CA 1
ATOM 809 C C . SER A 1 107 ? 3.371 -13.562 3.141 1 98.94 107 SER A C 1
ATOM 811 O O . SER A 1 107 ? 4.023 -14.5 2.678 1 98.94 107 SER A O 1
ATOM 813 N N . THR A 1 108 ? 2.574 -12.828 2.449 1 98.94 108 THR A N 1
ATOM 814 C CA . THR A 1 108 ? 2.537 -12.977 0.998 1 98.94 108 THR A CA 1
ATOM 815 C C . THR A 1 108 ? 3.9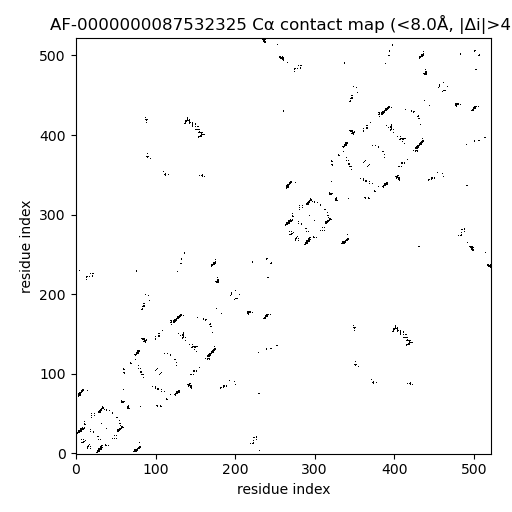08 -12.695 0.39 1 98.94 108 THR A C 1
ATOM 817 O O . THR A 1 108 ? 4.398 -13.461 -0.439 1 98.94 108 THR A O 1
ATOM 820 N N . LEU A 1 109 ? 4.555 -11.633 0.786 1 98.94 109 LEU A N 1
ATOM 821 C CA . LEU A 1 109 ? 5.898 -11.344 0.293 1 98.94 109 LEU A CA 1
ATOM 822 C C . LEU A 1 109 ? 6.871 -12.445 0.687 1 98.94 109 LEU A C 1
ATOM 824 O O . LEU A 1 109 ? 7.734 -12.828 -0.105 1 98.94 109 LEU A O 1
ATOM 828 N N . GLU A 1 110 ? 6.742 -12.953 1.89 1 98.81 110 GLU A N 1
ATOM 829 C CA . GLU A 1 110 ? 7.621 -14.023 2.348 1 98.81 110 GLU A CA 1
ATOM 830 C C . GLU A 1 110 ? 7.512 -15.25 1.442 1 98.81 110 GLU A C 1
ATOM 832 O O . GLU A 1 110 ? 8.523 -15.859 1.094 1 98.81 110 GLU A O 1
ATOM 837 N N . THR A 1 111 ? 6.293 -15.602 1.062 1 98.88 111 THR A N 1
ATOM 838 C CA . THR A 1 111 ? 6.125 -16.734 0.159 1 98.88 111 THR A CA 1
ATOM 839 C C . THR A 1 111 ? 6.691 -16.422 -1.221 1 98.88 111 THR A C 1
ATOM 841 O O . THR A 1 111 ? 7.344 -17.266 -1.839 1 98.88 111 THR A O 1
ATOM 844 N N . ALA A 1 112 ? 6.457 -15.203 -1.703 1 98.88 112 ALA A N 1
ATOM 845 C CA . ALA A 1 112 ? 6.98 -14.789 -3 1 98.88 112 ALA A CA 1
ATOM 846 C C . ALA A 1 112 ? 8.508 -14.812 -3.008 1 98.88 112 ALA A C 1
ATOM 848 O O . ALA A 1 112 ? 9.125 -15.117 -4.031 1 98.88 112 ALA A O 1
ATOM 849 N N . ARG A 1 113 ? 9.094 -14.5 -1.882 1 98.56 113 ARG A N 1
ATOM 850 C CA . ARG A 1 113 ? 10.547 -14.508 -1.749 1 98.56 113 ARG A CA 1
ATOM 851 C C . ARG A 1 113 ? 11.102 -15.922 -1.891 1 98.56 113 ARG A C 1
ATOM 853 O O . ARG A 1 113 ? 12.148 -16.125 -2.514 1 98.56 113 ARG A O 1
ATOM 860 N N . ILE A 1 114 ? 10.453 -16.828 -1.263 1 98.69 114 ILE A N 1
ATOM 861 C CA . ILE A 1 114 ? 10.859 -18.219 -1.385 1 98.69 114 ILE A CA 1
ATOM 862 C C . ILE A 1 114 ? 10.781 -18.656 -2.848 1 98.69 114 ILE A C 1
ATOM 864 O O . ILE A 1 114 ? 11.711 -19.281 -3.367 1 98.69 114 ILE A O 1
ATOM 868 N N . ALA A 1 115 ? 9.703 -18.281 -3.518 1 98.88 115 ALA A N 1
ATOM 869 C CA . ALA A 1 115 ? 9.555 -18.609 -4.934 1 98.88 115 ALA A CA 1
ATOM 870 C C . ALA A 1 115 ? 10.633 -17.922 -5.766 1 98.88 115 ALA A C 1
ATOM 872 O O . ALA A 1 115 ? 11.203 -18.516 -6.676 1 98.88 115 ALA A O 1
ATOM 873 N N . ALA A 1 116 ? 10.898 -16.656 -5.457 1 98.81 116 ALA A N 1
ATOM 874 C CA . ALA A 1 116 ? 11.906 -15.906 -6.188 1 98.81 116 ALA A CA 1
ATOM 875 C C . ALA A 1 116 ? 13.273 -16.594 -6.098 1 98.81 116 ALA A C 1
ATOM 877 O O . ALA A 1 116 ? 13.953 -16.75 -7.113 1 98.81 116 ALA A O 1
ATOM 878 N N . ALA A 1 117 ? 13.625 -16.953 -4.898 1 98.5 117 ALA A N 1
ATOM 879 C CA . ALA A 1 117 ? 14.906 -17.625 -4.715 1 98.5 117 ALA A CA 1
ATOM 880 C C . ALA A 1 117 ? 14.969 -18.922 -5.523 1 98.5 117 ALA A C 1
ATOM 882 O O . ALA A 1 117 ? 15.992 -19.234 -6.141 1 98.5 117 ALA A O 1
ATOM 883 N N . HIS A 1 118 ? 13.898 -19.656 -5.516 1 98.56 118 HIS A N 1
ATOM 884 C CA . HIS A 1 118 ? 13.773 -20.891 -6.293 1 98.56 118 HIS A CA 1
ATOM 885 C C . HIS A 1 118 ? 13.969 -20.625 -7.781 1 98.56 118 HIS A C 1
ATOM 887 O O . HIS A 1 118 ? 14.719 -21.344 -8.453 1 98.56 118 HIS A O 1
ATOM 893 N N . PHE A 1 119 ? 13.383 -19.594 -8.312 1 98.81 119 PHE A N 1
ATOM 894 C CA . PHE A 1 119 ? 13.414 -19.266 -9.734 1 98.81 119 PHE A CA 1
ATOM 895 C C . PHE A 1 119 ? 14.766 -18.672 -10.125 1 98.81 119 PHE A C 1
ATOM 897 O O . PHE A 1 119 ? 15.242 -18.891 -11.242 1 98.81 119 PHE A O 1
ATOM 904 N N . VAL A 1 120 ? 15.359 -17.922 -9.195 1 98.5 120 VAL A N 1
ATOM 905 C CA . VAL A 1 120 ? 16.688 -17.375 -9.438 1 98.5 120 VAL A CA 1
ATOM 906 C C . VAL A 1 120 ? 17.672 -18.516 -9.703 1 98.5 120 VAL A C 1
ATOM 908 O O . VAL A 1 120 ? 18.469 -18.453 -10.641 1 98.5 120 VAL A O 1
ATOM 911 N N . GLU A 1 121 ? 17.578 -19.531 -8.891 1 97.5 121 GLU A N 1
ATOM 912 C CA . GLU A 1 121 ? 18.438 -20.688 -9.07 1 97.5 121 GLU A CA 1
ATOM 913 C C . GLU A 1 121 ? 18.156 -21.375 -10.406 1 97.5 121 GLU A C 1
ATOM 915 O O . GLU A 1 121 ? 19.094 -21.781 -11.102 1 97.5 121 GLU A O 1
ATOM 920 N N . LYS A 1 122 ? 16.953 -21.422 -10.781 1 97.69 122 LYS A N 1
ATOM 921 C CA . LYS A 1 122 ? 16.516 -22.094 -12 1 97.69 122 LYS A CA 1
ATOM 922 C C . LYS A 1 122 ? 16.734 -21.203 -13.227 1 97.69 122 LYS A C 1
ATOM 924 O O . LYS A 1 122 ? 16.734 -21.688 -14.359 1 97.69 122 LYS A O 1
ATOM 929 N N . ARG A 1 123 ? 16.859 -19.938 -13.039 1 98.38 123 ARG A N 1
ATOM 930 C CA . ARG A 1 123 ? 16.953 -18.906 -14.07 1 98.38 123 ARG A CA 1
ATOM 931 C C . ARG A 1 123 ? 15.742 -18.953 -15 1 98.38 123 ARG A C 1
ATOM 933 O O . ARG A 1 123 ? 15.883 -18.844 -16.219 1 98.38 123 ARG A O 1
ATOM 940 N N . SER A 1 124 ? 14.648 -19.266 -14.438 1 98.5 124 SER A N 1
ATOM 941 C CA . SER A 1 124 ? 13.352 -19.297 -15.109 1 98.5 124 SER A CA 1
ATOM 942 C C . SER A 1 124 ? 12.211 -19.375 -14.102 1 98.5 124 SER A C 1
ATOM 944 O O . SER A 1 124 ? 12.352 -19.984 -13.031 1 98.5 124 SER A O 1
ATOM 946 N N . GLY A 1 125 ? 11.078 -18.781 -14.406 1 98.62 125 GLY A N 1
ATOM 947 C CA . GLY A 1 125 ? 9.898 -18.859 -13.555 1 98.62 125 GLY A CA 1
ATOM 948 C C . GLY A 1 125 ? 9.047 -17.609 -13.602 1 98.62 125 GLY A C 1
ATOM 949 O O . GLY A 1 125 ? 9.422 -16.625 -14.234 1 98.62 125 GLY A O 1
ATOM 950 N N . LYS A 1 126 ? 7.895 -17.688 -13.008 1 98.88 126 LYS A N 1
ATOM 951 C CA . LYS A 1 126 ? 6.93 -16.578 -12.992 1 98.88 126 LYS A CA 1
ATOM 952 C C . LYS A 1 126 ? 6.227 -16.484 -11.633 1 98.88 126 LYS A C 1
ATOM 954 O O . LYS A 1 126 ? 5.762 -17.5 -11.102 1 98.88 126 LYS A O 1
ATOM 959 N N . ILE A 1 127 ? 6.262 -15.352 -11.109 1 98.94 127 ILE A N 1
ATOM 960 C CA . ILE A 1 127 ? 5.488 -15.047 -9.914 1 98.94 127 ILE A CA 1
ATOM 961 C C . ILE A 1 127 ? 4.266 -14.211 -10.281 1 98.94 127 ILE A C 1
ATOM 963 O O . ILE A 1 127 ? 4.391 -13.18 -10.945 1 98.94 127 ILE A O 1
ATOM 967 N N . ILE A 1 128 ? 3.109 -14.641 -9.93 1 98.94 128 ILE A N 1
ATOM 968 C CA . ILE A 1 128 ? 1.881 -13.875 -10.109 1 98.94 128 ILE A CA 1
ATOM 969 C C . ILE A 1 128 ? 1.312 -13.484 -8.75 1 98.94 128 ILE A C 1
ATOM 971 O O . ILE A 1 128 ? 0.985 -14.352 -7.938 1 98.94 128 ILE A O 1
ATOM 975 N N . PHE A 1 129 ? 1.256 -12.227 -8.484 1 98.94 129 PHE A N 1
ATOM 976 C CA . PHE A 1 129 ? 0.534 -11.727 -7.324 1 98.94 129 PHE A CA 1
ATOM 977 C C . PHE A 1 129 ? -0.95 -11.562 -7.637 1 98.94 129 PHE A C 1
ATOM 979 O O . PHE A 1 129 ? -1.322 -10.836 -8.562 1 98.94 129 PHE A O 1
ATOM 986 N N . MET A 1 130 ? -1.78 -12.258 -6.879 1 98.81 130 MET A N 1
ATOM 987 C CA . MET A 1 130 ? -3.215 -12.008 -6.984 1 98.81 130 MET A CA 1
ATOM 988 C C . MET A 1 130 ? -3.594 -10.719 -6.273 1 98.81 130 MET A C 1
ATOM 990 O O . MET A 1 130 ? -3.805 -10.711 -5.059 1 98.81 130 MET A O 1
ATOM 994 N N . SER A 1 131 ? -3.641 -9.703 -7.039 1 98.62 131 SER A N 1
ATOM 995 C CA . SER A 1 131 ? -4.066 -8.398 -6.531 1 98.62 131 SER A CA 1
ATOM 996 C C . SER A 1 131 ? -5.582 -8.25 -6.598 1 98.62 131 SER A C 1
ATOM 998 O O . SER A 1 131 ? -6.32 -9.164 -6.203 1 98.62 131 SER A O 1
ATOM 1000 N N . SER A 1 132 ? -6.105 -7.141 -6.938 1 98.25 132 SER A N 1
ATOM 1001 C CA . SER A 1 132 ? -7.52 -6.777 -6.988 1 98.25 132 SER A CA 1
ATOM 1002 C C . SER A 1 132 ? -7.723 -5.438 -7.688 1 98.25 132 SER A C 1
ATOM 1004 O O . SER A 1 132 ? -6.766 -4.688 -7.891 1 98.25 132 SER A O 1
ATOM 1006 N N . MET A 1 133 ? -8.969 -5.199 -8.141 1 98.31 133 MET A N 1
ATOM 1007 C CA . MET A 1 133 ? -9.281 -3.814 -8.477 1 98.31 133 MET A CA 1
ATOM 1008 C C . MET A 1 133 ? -8.922 -2.879 -7.328 1 98.31 133 MET A C 1
ATOM 1010 O O . MET A 1 133 ? -8.539 -1.73 -7.555 1 98.31 133 MET A O 1
ATOM 1014 N N . ALA A 1 134 ? -8.93 -3.387 -6.125 1 98.25 134 ALA A N 1
ATOM 1015 C CA . ALA A 1 134 ? -8.594 -2.633 -4.922 1 98.25 134 ALA A CA 1
ATOM 1016 C C . ALA A 1 134 ? -7.102 -2.311 -4.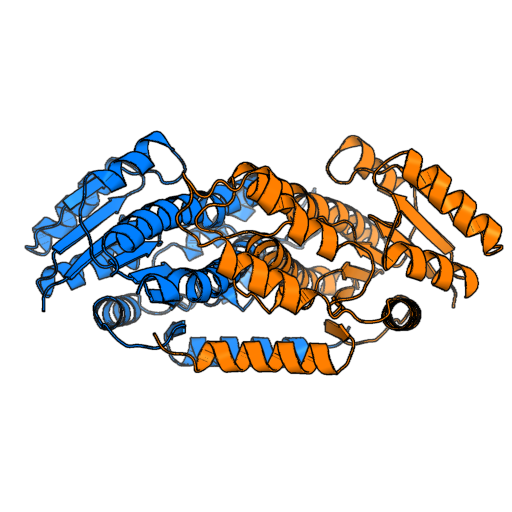879 1 98.25 134 ALA A C 1
ATOM 1018 O O . ALA A 1 134 ? -6.648 -1.562 -4.012 1 98.25 134 ALA A O 1
ATOM 1019 N N . GLY A 1 135 ? -6.309 -2.836 -5.785 1 98.69 135 GLY A N 1
ATOM 1020 C CA . GLY A 1 135 ? -4.898 -2.49 -5.887 1 98.69 135 GLY A CA 1
ATOM 1021 C C . GLY A 1 135 ? -4.668 -1.083 -6.406 1 98.69 135 GLY A C 1
ATOM 1022 O O . GLY A 1 135 ? -3.562 -0.547 -6.289 1 98.69 135 GLY A O 1
ATOM 1023 N N . VAL A 1 136 ? -5.727 -0.523 -7 1 98.12 136 VAL A N 1
ATOM 1024 C CA . VAL A 1 136 ? -5.656 0.823 -7.555 1 98.12 136 VAL A CA 1
ATOM 1025 C C . VAL A 1 136 ? -6.789 1.677 -6.992 1 98.12 136 VAL A C 1
ATOM 1027 O O . VAL A 1 136 ? -6.648 2.893 -6.848 1 98.12 136 VAL A O 1
ATOM 1030 N N . MET A 1 137 ? -7.863 1.028 -6.602 1 98.44 137 MET A N 1
ATOM 1031 C CA . MET A 1 137 ? -9.07 1.729 -6.176 1 98.44 137 MET A CA 1
ATOM 1032 C C . MET A 1 137 ? -9.258 1.616 -4.668 1 98.44 137 MET A C 1
ATOM 1034 O O . MET A 1 137 ? -8.93 0.591 -4.07 1 98.44 137 MET A O 1
ATOM 1038 N N . ALA A 1 138 ? -9.797 2.646 -4.113 1 98 138 ALA A N 1
ATOM 1039 C CA . ALA A 1 138 ? -10.219 2.641 -2.715 1 98 138 ALA A CA 1
ATOM 1040 C C . ALA A 1 138 ? -11.438 3.537 -2.506 1 98 138 ALA A C 1
ATOM 1042 O O . ALA A 1 138 ? -11.531 4.617 -3.096 1 98 138 ALA A O 1
ATOM 1043 N N . SER A 1 139 ? -12.406 3.062 -1.75 1 96.94 139 SER A N 1
ATOM 1044 C CA . SER A 1 139 ? -13.609 3.812 -1.4 1 96.94 139 SER A CA 1
ATOM 1045 C C . SER A 1 139 ? -13.891 3.74 0.097 1 96.94 139 SER A C 1
ATOM 1047 O O . SER A 1 139 ? -13.148 3.088 0.841 1 96.94 139 SER A O 1
ATOM 1049 N N . GLU A 1 140 ? -14.898 4.43 0.533 1 97.38 140 GLU A N 1
ATOM 1050 C CA . GLU A 1 140 ? -15.273 4.418 1.943 1 97.38 140 GLU A CA 1
ATOM 1051 C C . GLU A 1 140 ? -15.516 2.992 2.436 1 97.38 140 GLU A C 1
ATOM 1053 O O . GLU A 1 140 ? -16.125 2.184 1.735 1 97.38 140 GLU A O 1
ATOM 1058 N N . TYR A 1 141 ? -14.883 2.686 3.572 1 96.25 141 TYR A N 1
ATOM 1059 C CA . TYR A 1 141 ? -15.102 1.483 4.371 1 96.25 141 TYR A CA 1
ATOM 1060 C C . TYR A 1 141 ? -14.422 0.277 3.73 1 96.25 141 TYR A C 1
ATOM 1062 O O . TYR A 1 141 ? -14.633 -0.86 4.16 1 96.25 141 TYR A O 1
ATOM 1070 N N . THR A 1 142 ? -13.656 0.499 2.658 1 95.75 142 THR A N 1
ATOM 1071 C CA 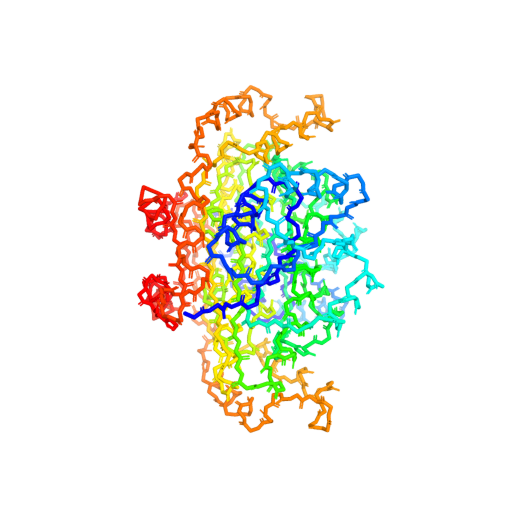. THR A 1 142 ? -12.914 -0.584 2.021 1 95.75 142 THR A CA 1
ATOM 1072 C C . THR A 1 142 ? -11.406 -0.355 2.137 1 95.75 142 THR A C 1
ATOM 1074 O O . THR A 1 142 ? -10.617 -1.074 1.523 1 95.75 142 THR A O 1
ATOM 1077 N N . GLY A 1 143 ? -11.016 0.625 2.887 1 97.56 143 GLY A N 1
ATOM 1078 C CA . GLY A 1 143 ? -9.648 1.116 2.91 1 97.56 143 GLY A CA 1
ATOM 1079 C C . GLY A 1 143 ? -8.656 0.097 3.438 1 97.56 143 GLY A C 1
ATOM 1080 O O . GLY A 1 143 ? -7.488 0.086 3.031 1 97.56 143 GLY A O 1
ATOM 1081 N N . LEU A 1 144 ? -9.086 -0.792 4.434 1 97.06 144 LEU A N 1
ATOM 1082 C CA . LEU A 1 144 ? -8.195 -1.809 4.988 1 97.06 144 LEU A CA 1
ATOM 1083 C C . LEU A 1 144 ? -7.641 -2.703 3.887 1 97.06 144 LEU A C 1
ATOM 1085 O O . LEU A 1 144 ? -6.426 -2.797 3.713 1 97.06 144 LEU A O 1
ATOM 1089 N N . TYR A 1 145 ? -8.57 -3.271 3.193 1 98 145 TYR A N 1
ATOM 1090 C CA . TYR A 1 145 ? -8.211 -4.203 2.129 1 98 145 TYR A CA 1
ATOM 1091 C C . TYR A 1 145 ? -7.504 -3.48 0.988 1 98 145 TYR A C 1
ATOM 1093 O O . TYR A 1 145 ? -6.48 -3.951 0.486 1 98 145 TYR A O 1
ATOM 1101 N N . ALA A 1 146 ? -7.977 -2.324 0.598 1 98.69 146 ALA A N 1
ATOM 1102 C CA . ALA A 1 146 ? -7.387 -1.562 -0.502 1 98.69 146 ALA A CA 1
ATOM 1103 C C . ALA A 1 146 ? -5.945 -1.177 -0.191 1 98.69 146 ALA A C 1
ATOM 1105 O O . ALA A 1 146 ? -5.074 -1.248 -1.062 1 98.69 146 ALA A O 1
ATOM 1106 N N . ALA A 1 147 ? -5.691 -0.755 1.01 1 98.88 147 ALA A N 1
ATOM 1107 C CA . ALA A 1 147 ? -4.328 -0.397 1.397 1 98.88 147 ALA A CA 1
ATOM 1108 C C . ALA A 1 147 ? -3.379 -1.576 1.211 1 98.88 147 ALA A C 1
ATOM 1110 O O . ALA A 1 147 ? -2.268 -1.411 0.701 1 98.88 147 ALA A O 1
ATOM 1111 N N . SER A 1 148 ? -3.783 -2.74 1.599 1 98.88 148 SER A N 1
ATOM 1112 C CA . SER A 1 148 ? -2.951 -3.932 1.466 1 98.88 148 SER A CA 1
ATOM 1113 C C . SER A 1 148 ? -2.688 -4.258 0 1 98.88 148 SER A C 1
ATOM 1115 O O . SER A 1 148 ? -1.567 -4.621 -0.367 1 98.88 148 SER A O 1
ATOM 1117 N N . LYS A 1 149 ? -3.713 -4.164 -0.794 1 98.94 149 LYS A N 1
ATOM 1118 C CA . LYS A 1 149 ? -3.547 -4.516 -2.201 1 98.94 149 LYS A CA 1
ATOM 1119 C C . LYS A 1 149 ? -2.775 -3.434 -2.951 1 98.94 149 LYS A C 1
ATOM 1121 O O . LYS A 1 149 ? -2.029 -3.73 -3.887 1 98.94 149 LYS A O 1
ATOM 1126 N N . HIS A 1 150 ? -2.895 -2.143 -2.508 1 98.94 150 HIS A N 1
ATOM 1127 C CA . HIS A 1 150 ? -2.002 -1.11 -3.023 1 98.94 150 HIS A CA 1
ATOM 1128 C C . HIS A 1 150 ? -0.543 -1.45 -2.732 1 98.94 150 HIS A C 1
ATOM 1130 O O . HIS A 1 150 ? 0.313 -1.335 -3.611 1 98.94 150 HIS A O 1
ATOM 1136 N N . ALA A 1 151 ? -0.308 -1.805 -1.528 1 98.94 151 ALA A N 1
ATOM 1137 C CA . ALA A 1 151 ? 1.05 -2.195 -1.159 1 98.94 151 ALA A CA 1
ATOM 1138 C C . ALA A 1 151 ? 1.545 -3.348 -2.027 1 98.94 151 ALA A C 1
ATOM 1140 O O . ALA A 1 151 ? 2.691 -3.346 -2.479 1 98.94 151 ALA A O 1
ATOM 1141 N N . LEU A 1 152 ? 0.704 -4.277 -2.266 1 98.94 152 LEU A N 1
ATOM 1142 C CA . LEU A 1 152 ? 1.053 -5.445 -3.07 1 98.94 152 LEU A CA 1
ATOM 1143 C C . LEU A 1 152 ? 1.413 -5.035 -4.492 1 98.94 152 LEU A C 1
ATOM 1145 O O . LEU A 1 152 ? 2.314 -5.617 -5.102 1 98.94 152 LEU A O 1
ATOM 1149 N N . GLU A 1 153 ? 0.695 -4.102 -5.047 1 98.94 153 GLU A N 1
ATOM 1150 C CA . GLU A 1 153 ? 1.009 -3.594 -6.379 1 98.94 153 GLU A CA 1
ATOM 1151 C C . GLU A 1 153 ? 2.43 -3.041 -6.438 1 98.94 153 GLU A C 1
ATOM 1153 O O . GLU A 1 153 ? 3.152 -3.277 -7.41 1 98.94 153 GLU A O 1
ATOM 1158 N N . ALA A 1 154 ? 2.799 -2.271 -5.438 1 98.88 154 ALA A N 1
ATOM 1159 C CA . ALA A 1 154 ? 4.152 -1.724 -5.395 1 98.88 154 ALA A CA 1
ATOM 1160 C C . ALA A 1 154 ? 5.191 -2.838 -5.305 1 98.88 154 ALA A C 1
ATOM 1162 O O . ALA A 1 154 ? 6.238 -2.77 -5.953 1 98.88 154 ALA A O 1
ATOM 1163 N N . ILE A 1 155 ? 4.891 -3.842 -4.531 1 98.94 155 ILE A N 1
ATOM 1164 C CA . ILE A 1 155 ? 5.773 -5 -4.402 1 98.94 155 ILE A CA 1
ATOM 1165 C C . ILE A 1 155 ? 5.945 -5.672 -5.762 1 98.94 155 ILE A C 1
ATOM 1167 O O . ILE A 1 155 ? 7.07 -5.957 -6.18 1 98.94 155 ILE A O 1
ATOM 1171 N N . ALA A 1 156 ? 4.863 -5.875 -6.449 1 98.94 156 ALA A N 1
ATOM 1172 C CA . ALA A 1 156 ? 4.91 -6.523 -7.758 1 98.94 156 ALA A CA 1
ATOM 1173 C C . ALA A 1 156 ? 5.734 -5.707 -8.75 1 98.94 156 ALA A C 1
ATOM 1175 O O . ALA A 1 156 ? 6.559 -6.258 -9.484 1 98.94 156 ALA A O 1
ATOM 1176 N N . LYS A 1 157 ? 5.527 -4.406 -8.773 1 98.75 157 LYS A N 1
ATOM 1177 C CA . LYS A 1 157 ? 6.258 -3.525 -9.68 1 98.75 157 LYS A CA 1
ATOM 1178 C C . LYS A 1 157 ? 7.762 -3.604 -9.422 1 98.75 157 LYS A C 1
ATOM 1180 O O . LYS A 1 157 ? 8.555 -3.662 -10.367 1 98.75 157 LYS A O 1
ATOM 1185 N N . SER A 1 158 ? 8.109 -3.521 -8.172 1 98.69 158 SER A N 1
ATOM 1186 C CA . SER A 1 158 ? 9.523 -3.551 -7.816 1 98.69 158 SER A CA 1
ATOM 1187 C C . SER A 1 158 ? 10.156 -4.891 -8.172 1 98.69 158 SER A C 1
ATOM 1189 O O . SER A 1 158 ? 11.219 -4.938 -8.805 1 98.69 158 SER A O 1
ATOM 1191 N N . MET A 1 159 ? 9.508 -5.977 -7.836 1 98.81 159 MET A N 1
ATOM 1192 C CA . MET A 1 159 ? 10.047 -7.309 -8.109 1 98.81 159 MET A CA 1
ATOM 1193 C C . MET A 1 159 ? 10.102 -7.574 -9.609 1 98.81 159 MET A C 1
ATOM 1195 O O . MET A 1 159 ? 10.984 -8.281 -10.086 1 98.81 159 MET A O 1
ATOM 1199 N N . TYR A 1 160 ? 9.094 -7.027 -10.336 1 98.75 160 TYR A N 1
ATOM 1200 C CA . TYR A 1 160 ? 9.094 -7.117 -11.789 1 98.75 160 TYR A CA 1
ATOM 1201 C C . TYR A 1 160 ? 10.438 -6.68 -12.359 1 98.75 160 TYR A C 1
ATOM 1203 O O . TYR A 1 160 ? 11 -7.348 -13.234 1 98.75 160 TYR A O 1
ATOM 1211 N N . GLN A 1 161 ? 10.945 -5.617 -11.859 1 98.25 161 GLN A N 1
ATOM 1212 C CA . GLN A 1 161 ? 12.219 -5.082 -12.336 1 98.25 161 GLN A CA 1
ATOM 1213 C C . GLN A 1 161 ? 13.398 -5.852 -11.75 1 98.25 161 GLN A C 1
ATOM 1215 O O . GLN A 1 161 ? 14.344 -6.195 -12.461 1 98.25 161 GLN A O 1
ATOM 1220 N N . GLU A 1 162 ? 13.344 -6.207 -10.484 1 98.25 162 GLU A N 1
ATOM 1221 C CA . GLU A 1 162 ? 14.438 -6.852 -9.766 1 98.25 162 GLU A CA 1
ATOM 1222 C C . GLU A 1 162 ? 14.719 -8.242 -10.312 1 98.25 162 GLU A C 1
ATOM 1224 O O . GLU A 1 162 ? 15.859 -8.711 -10.297 1 98.25 162 GLU A O 1
ATOM 1229 N N . MET A 1 163 ? 13.711 -8.859 -10.852 1 98.44 163 MET A N 1
ATOM 1230 C CA . MET A 1 163 ? 13.82 -10.281 -11.18 1 98.44 163 MET A CA 1
ATOM 1231 C C . MET A 1 163 ? 14.219 -10.469 -12.641 1 98.44 163 MET A C 1
ATOM 1233 O O . MET A 1 163 ? 14.578 -11.578 -13.047 1 98.44 163 MET A O 1
ATOM 1237 N N . LYS A 1 164 ? 14.203 -9.414 -13.383 1 97.38 164 LYS A N 1
ATOM 1238 C CA . LYS A 1 164 ? 14.438 -9.477 -14.82 1 97.38 164 LYS A CA 1
ATOM 1239 C C . LYS A 1 164 ? 15.797 -10.109 -15.125 1 97.38 164 LYS A C 1
ATOM 1241 O O . LYS A 1 164 ? 15.906 -10.945 -16.016 1 97.38 164 LYS A O 1
ATOM 1246 N N . GLU A 1 165 ? 16.812 -9.75 -14.391 1 96.12 165 GLU A N 1
ATOM 1247 C CA . GLU A 1 165 ? 18.172 -10.203 -14.703 1 96.12 165 GLU A CA 1
ATOM 1248 C C . GLU A 1 165 ? 18.312 -11.711 -14.469 1 96.12 165 GLU A C 1
ATOM 1250 O O . GLU A 1 165 ? 19.266 -12.328 -14.938 1 96.12 165 GLU A O 1
ATOM 1255 N N . PHE A 1 166 ? 17.391 -12.234 -13.789 1 98.19 166 PHE A N 1
ATOM 1256 C CA . PHE A 1 166 ? 17.438 -13.656 -13.484 1 98.19 166 PHE A CA 1
ATOM 1257 C C . PHE A 1 166 ? 16.5 -14.445 -14.391 1 98.19 166 PHE A C 1
ATOM 1259 O O . PHE A 1 166 ? 16.266 -15.633 -14.156 1 98.19 166 PHE A O 1
ATOM 1266 N N . ASN A 1 167 ? 15.859 -13.75 -15.383 1 98.44 167 ASN A N 1
ATOM 1267 C CA . ASN A 1 167 ? 14.914 -14.367 -16.312 1 98.44 167 ASN A CA 1
ATOM 1268 C C . ASN A 1 167 ? 13.672 -14.883 -15.578 1 98.44 167 ASN A C 1
ATOM 1270 O O . ASN A 1 167 ? 13.188 -15.977 -15.859 1 98.44 167 ASN A O 1
ATOM 1274 N N . VAL A 1 168 ? 13.273 -14.195 -14.562 1 98.75 168 VAL A N 1
ATOM 1275 C CA . VAL A 1 168 ? 12.07 -14.5 -13.805 1 98.75 168 VAL A CA 1
ATOM 1276 C C . VAL A 1 168 ? 11.008 -13.43 -14.062 1 98.75 168 VAL A C 1
ATOM 1278 O O . VAL A 1 168 ? 11.305 -12.227 -14 1 98.75 168 VAL A O 1
ATOM 1281 N N . GLN A 1 169 ? 9.781 -13.805 -14.406 1 98.88 169 GLN A N 1
ATOM 1282 C CA . GLN A 1 169 ? 8.68 -12.891 -14.695 1 98.88 169 GLN A CA 1
ATOM 1283 C C . GLN A 1 169 ? 7.867 -12.602 -13.438 1 98.88 169 GLN A C 1
ATOM 1285 O O . GLN A 1 169 ? 7.742 -13.453 -12.562 1 98.88 169 GLN A O 1
ATOM 1290 N N . VAL A 1 170 ? 7.383 -11.43 -13.305 1 98.88 170 VAL A N 1
ATOM 1291 C CA . VAL A 1 170 ? 6.457 -11.031 -12.242 1 98.88 170 VAL A CA 1
ATOM 1292 C C . VAL A 1 170 ? 5.242 -10.336 -12.852 1 98.88 170 VAL A C 1
ATOM 1294 O O . VAL A 1 170 ? 5.383 -9.5 -13.758 1 98.88 170 VAL A O 1
ATOM 1297 N N . ALA A 1 171 ? 4.035 -10.68 -12.414 1 98.88 171 ALA A N 1
ATOM 1298 C CA . ALA A 1 171 ? 2.801 -10.094 -12.93 1 98.88 171 ALA A CA 1
ATOM 1299 C C . ALA A 1 171 ? 1.741 -9.992 -11.836 1 98.88 171 ALA A C 1
ATOM 1301 O O . ALA A 1 171 ? 1.925 -10.516 -10.734 1 98.88 171 ALA A O 1
ATOM 1302 N N . THR A 1 172 ? 0.697 -9.266 -12.164 1 98.88 172 THR A N 1
ATOM 1303 C CA . THR A 1 172 ? -0.464 -9.188 -11.281 1 98.88 172 THR A CA 1
ATOM 1304 C C . THR A 1 172 ? -1.731 -9.609 -12.016 1 98.88 172 THR A C 1
ATOM 1306 O O . THR A 1 172 ? -1.83 -9.453 -13.234 1 98.88 172 THR A O 1
ATOM 1309 N N . ILE A 1 173 ? -2.619 -10.211 -11.336 1 98.94 173 ILE A N 1
ATOM 1310 C CA . ILE A 1 173 ? -4.004 -10.375 -11.766 1 98.94 173 ILE A CA 1
ATOM 1311 C C . ILE A 1 173 ? -4.926 -9.57 -10.852 1 98.94 173 ILE A C 1
ATOM 1313 O O . ILE A 1 173 ? -4.832 -9.672 -9.625 1 98.94 173 ILE A O 1
ATOM 1317 N N . ASN A 1 174 ? -5.762 -8.766 -11.461 1 98.81 174 ASN A N 1
ATOM 1318 C CA . ASN A 1 174 ? -6.621 -7.832 -10.742 1 98.81 174 ASN A CA 1
ATOM 1319 C C . ASN A 1 174 ? -8.102 -8.102 -11.016 1 98.81 174 ASN A C 1
ATOM 1321 O O . ASN A 1 174 ? -8.695 -7.461 -11.891 1 98.81 174 ASN A O 1
ATOM 1325 N N . PRO A 1 175 ? -8.695 -8.922 -10.219 1 98.62 175 PRO A N 1
ATOM 1326 C CA . PRO A 1 175 ? -10.117 -9.203 -10.398 1 98.62 175 PRO A CA 1
ATOM 1327 C C . PRO A 1 175 ? -11.016 -8.07 -9.906 1 98.62 175 PRO A C 1
ATOM 1329 O O . PRO A 1 175 ? -10.664 -7.371 -8.953 1 98.62 175 PRO A O 1
ATOM 1332 N N . GLY A 1 176 ? -12.188 -7.938 -10.539 1 97.38 176 GLY A N 1
ATOM 1333 C CA . GLY A 1 176 ? -13.297 -7.184 -9.977 1 97.38 176 GLY A CA 1
ATOM 1334 C C . GLY A 1 176 ? -14.031 -7.93 -8.875 1 97.38 176 GLY A C 1
ATOM 1335 O O . GLY A 1 176 ? -13.484 -8.859 -8.281 1 97.38 176 GLY A O 1
ATOM 1336 N N . PRO A 1 177 ? -15.203 -7.457 -8.5 1 95.31 177 PRO A N 1
ATOM 1337 C CA . PRO A 1 177 ? -15.969 -8.133 -7.449 1 95.31 177 PRO A CA 1
ATOM 1338 C C . PRO A 1 177 ? -16.688 -9.383 -7.949 1 95.31 177 PRO A C 1
ATOM 1340 O O . PRO A 1 177 ? -17.688 -9.289 -8.648 1 95.31 177 PRO A O 1
ATOM 1343 N N . PHE A 1 178 ? -16.188 -10.539 -7.566 1 96.38 178 PHE A N 1
ATOM 1344 C CA . PHE A 1 178 ? -16.781 -11.812 -7.945 1 96.38 178 PHE A CA 1
ATOM 1345 C C . PHE A 1 178 ? -17.406 -12.5 -6.734 1 96.38 178 PHE A C 1
ATOM 1347 O O . PHE A 1 178 ? -16.891 -12.398 -5.621 1 96.38 178 PHE A O 1
ATOM 1354 N N . SER A 1 179 ? -18.5 -13.219 -6.973 1 93.75 179 SER A N 1
ATOM 1355 C CA . SER A 1 179 ? -19.25 -13.867 -5.902 1 93.75 179 SER A CA 1
ATOM 1356 C C . SER A 1 179 ? -18.578 -15.156 -5.449 1 93.75 179 SER A C 1
ATOM 1358 O O . SER A 1 179 ? -18.938 -16.25 -5.898 1 93.75 179 SER A O 1
ATOM 1360 N N . THR A 1 180 ? -17.672 -15.031 -4.488 1 92.56 180 THR A N 1
ATOM 1361 C CA . THR A 1 180 ? -16.953 -16.172 -3.932 1 92.56 180 THR A CA 1
ATOM 1362 C C . THR A 1 180 ? -17.172 -16.266 -2.426 1 92.56 180 THR A C 1
ATOM 1364 O O . THR A 1 180 ? -16.703 -17.203 -1.78 1 92.56 180 THR A O 1
ATOM 1367 N N . GLY A 1 181 ? -17.969 -15.281 -1.89 1 89.38 181 GLY A N 1
ATOM 1368 C CA . GLY A 1 181 ? -18.094 -15.156 -0.447 1 89.38 181 GLY A CA 1
ATOM 1369 C C . GLY A 1 181 ? -17 -14.32 0.185 1 89.38 181 GLY A C 1
ATOM 1370 O O . GLY A 1 181 ? -17.094 -13.953 1.357 1 89.38 181 GLY A O 1
ATOM 1371 N N . PHE A 1 182 ? -15.914 -14.031 -0.505 1 89.94 182 PHE A N 1
ATOM 1372 C CA . PHE A 1 182 ? -14.758 -13.281 -0.018 1 89.94 182 PHE A CA 1
ATOM 1373 C C . PHE A 1 182 ? -15.164 -11.875 0.414 1 89.94 182 PHE A C 1
ATOM 1375 O O . PHE A 1 182 ? -14.797 -11.43 1.501 1 89.94 182 PHE A O 1
ATOM 1382 N N . ASN A 1 183 ? -15.977 -11.219 -0.375 1 88.62 183 ASN A N 1
ATOM 1383 C CA . ASN A 1 183 ? -16.422 -9.867 -0.082 1 88.62 183 ASN A CA 1
ATOM 1384 C C . ASN A 1 183 ? -17.484 -9.844 1.014 1 88.62 183 ASN A C 1
ATOM 1386 O O . ASN A 1 183 ? -17.609 -8.867 1.747 1 88.62 183 ASN A O 1
ATOM 1390 N N . ASP A 1 184 ? -18.234 -10.922 1.06 1 85.75 184 ASP A N 1
ATOM 1391 C CA . ASP A 1 184 ? -19.25 -11.023 2.096 1 85.75 184 ASP A CA 1
ATOM 1392 C C . ASP A 1 184 ? -18.625 -10.977 3.488 1 85.75 184 ASP A C 1
ATOM 1394 O O . ASP A 1 184 ? -19.188 -10.359 4.402 1 85.75 184 ASP A O 1
ATOM 1398 N N . ARG A 1 185 ? -17.547 -11.578 3.631 1 82.12 185 ARG A N 1
ATOM 1399 C CA . ARG A 1 185 ? -16.828 -11.555 4.898 1 82.12 185 ARG A CA 1
ATOM 1400 C C . ARG A 1 185 ? -16.391 -10.141 5.254 1 82.12 185 ARG A C 1
ATOM 1402 O O . ARG A 1 185 ? -16.406 -9.75 6.422 1 82.12 185 ARG A O 1
ATOM 1409 N N . ALA A 1 186 ? -15.969 -9.375 4.277 1 85.25 186 ALA A N 1
ATOM 1410 C CA . ALA A 1 186 ? -15.523 -7.996 4.477 1 85.25 186 ALA A CA 1
ATOM 1411 C C . ALA A 1 186 ? -16.641 -7.137 5.051 1 85.25 186 ALA A C 1
ATOM 1413 O O . ALA A 1 186 ? -16.391 -6.258 5.883 1 85.25 186 ALA A O 1
ATOM 1414 N N . VAL A 1 187 ? -17.828 -7.465 4.621 1 85.38 187 VAL A N 1
ATOM 1415 C CA . VAL A 1 187 ? -19 -6.691 5.027 1 85.38 187 VAL A CA 1
ATOM 1416 C C . VAL A 1 187 ? -19.406 -7.074 6.449 1 85.38 187 VAL A C 1
ATOM 1418 O O . VAL A 1 187 ? -19.766 -6.211 7.25 1 85.38 187 VAL A O 1
ATOM 1421 N N . GLU A 1 188 ? -19.203 -8.242 6.801 1 87.56 188 GLU A N 1
ATOM 1422 C CA . GLU A 1 188 ? -19.766 -8.758 8.047 1 87.56 188 GLU A CA 1
ATOM 1423 C C . GLU A 1 188 ? -18.891 -8.391 9.242 1 87.56 188 GLU A C 1
ATOM 1425 O O . GLU A 1 188 ? -19.406 -8.125 10.336 1 87.56 188 GLU A O 1
ATOM 1430 N N . GLU A 1 189 ? -17.672 -8.258 9.062 1 88.75 189 GLU A N 1
ATOM 1431 C CA . GLU A 1 189 ? -16.719 -8.164 10.172 1 88.75 189 GLU A CA 1
ATOM 1432 C C . GLU A 1 189 ? -16.906 -6.855 10.938 1 88.75 189 GLU A C 1
ATOM 1434 O O . GLU A 1 189 ? -16.75 -6.82 12.156 1 88.75 189 GLU A O 1
ATOM 1439 N N . LYS A 1 190 ? -17.219 -5.793 10.234 1 91.88 190 LYS A N 1
ATOM 1440 C CA . LYS A 1 190 ? -17.312 -4.496 10.906 1 91.88 190 LYS A CA 1
ATOM 1441 C C . LYS A 1 190 ? -18.469 -4.461 11.891 1 91.88 190 LYS A C 1
ATOM 1443 O O . LYS A 1 190 ? -18.438 -3.703 12.859 1 91.88 190 LYS A O 1
ATOM 1448 N N . TRP A 1 191 ? -19.453 -5.309 11.641 1 93.69 191 TRP A N 1
ATOM 1449 C CA . TRP A 1 191 ? -20.625 -5.305 12.5 1 93.69 191 TRP A CA 1
ATOM 1450 C C . TRP A 1 191 ? -20.359 -6.051 13.805 1 93.69 191 TRP A C 1
ATOM 1452 O O . TRP A 1 191 ? -21.141 -5.961 14.75 1 93.69 191 TRP A O 1
ATOM 1462 N N . GLU A 1 192 ? -19.234 -6.754 13.844 1 93.12 192 GLU A N 1
ATOM 1463 C CA . GLU A 1 192 ? -18.828 -7.453 15.062 1 93.12 192 GLU A CA 1
ATOM 1464 C C . GLU A 1 192 ? -18.234 -6.488 16.094 1 93.12 192 GLU A C 1
ATOM 1466 O O . GLU A 1 192 ? -18.312 -6.734 17.297 1 93.12 192 GLU A O 1
ATOM 1471 N N . TRP A 1 193 ? -17.656 -5.391 15.648 1 94.06 193 TRP A N 1
ATOM 1472 C CA . TRP A 1 193 ? -17 -4.496 16.594 1 94.06 193 TRP A CA 1
ATOM 1473 C C . TRP A 1 193 ? -17.672 -3.127 16.609 1 94.06 193 TRP A C 1
ATOM 1475 O O . TRP A 1 193 ? -17.469 -2.342 17.531 1 94.06 193 TRP A O 1
ATOM 1485 N N . TYR A 1 194 ? -18.453 -2.795 15.602 1 95.88 194 TYR A N 1
ATOM 1486 C CA . TYR A 1 194 ? -19.094 -1.486 15.484 1 95.88 194 TYR A CA 1
ATOM 1487 C C . TYR A 1 194 ? -20.109 -1.279 16.594 1 95.88 194 TYR A C 1
ATOM 1489 O O . TYR A 1 194 ? -20.906 -2.182 16.891 1 95.88 194 TYR A O 1
ATOM 1497 N N . ASP A 1 195 ? -20.016 -0.136 17.172 1 96.12 195 ASP A N 1
ATOM 1498 C CA . ASP A 1 195 ? -20.953 0.303 18.203 1 96.12 195 ASP A CA 1
ATOM 1499 C C . ASP A 1 195 ? -21.406 1.742 17.953 1 96.12 195 ASP A C 1
ATOM 1501 O O . ASP A 1 195 ? -20.609 2.674 18.062 1 96.12 195 ASP A O 1
ATOM 1505 N N . GLU A 1 196 ? -22.672 1.904 17.719 1 93.88 196 GLU A N 1
ATOM 1506 C CA . GLU A 1 196 ? -23.219 3.205 17.344 1 93.88 196 GLU A CA 1
ATOM 1507 C C . GLU A 1 196 ? -23.047 4.215 18.469 1 93.88 196 GLU A C 1
ATOM 1509 O O . GLU A 1 196 ? -23.094 5.426 18.25 1 93.88 196 GLU A O 1
ATOM 1514 N N . GLU A 1 197 ? -22.906 3.729 19.688 1 94.81 197 GLU A N 1
ATOM 1515 C CA . GLU A 1 197 ? -22.797 4.605 20.844 1 94.81 197 GLU A CA 1
ATOM 1516 C C . GLU A 1 197 ? -21.375 5.152 20.984 1 94.81 197 GLU A C 1
ATOM 1518 O O . GLU A 1 197 ? -21.156 6.168 21.641 1 94.81 197 GLU A O 1
ATOM 1523 N N . ILE A 1 198 ? -20.438 4.43 20.375 1 94.94 198 ILE A N 1
ATOM 1524 C CA . ILE A 1 198 ? -19.031 4.77 20.578 1 94.94 198 ILE A CA 1
ATOM 1525 C C . ILE A 1 198 ? -18.438 5.305 19.281 1 94.94 198 ILE A C 1
ATOM 1527 O O . ILE A 1 198 ? -17.578 6.184 19.297 1 94.94 198 ILE A O 1
ATOM 1531 N N . HIS A 1 199 ? -18.875 4.809 18.172 1 96.75 199 HIS A N 1
ATOM 1532 C CA . HIS A 1 199 ? -18.312 5.152 16.875 1 96.75 199 HIS A CA 1
ATOM 1533 C C . HIS A 1 199 ? -19.109 6.273 16.203 1 96.75 199 HIS A C 1
ATOM 1535 O O . HIS A 1 199 ? -20.328 6.316 16.312 1 96.75 199 HIS A O 1
ATOM 1541 N N . TYR A 1 200 ? -18.359 7.164 15.539 1 97.25 200 TYR A N 1
ATOM 1542 C CA . TYR A 1 200 ? -19 8.352 14.992 1 97.25 200 TYR A CA 1
ATOM 1543 C C . TYR A 1 200 ? -19.516 8.094 13.578 1 97.25 200 TYR A C 1
ATOM 1545 O O . TYR A 1 200 ? -20.359 8.836 13.07 1 97.25 200 TYR A O 1
ATOM 1553 N N . THR A 1 201 ? -19.031 7.086 12.852 1 97.31 201 THR A N 1
ATOM 1554 C CA . THR A 1 201 ? -19.516 6.805 11.508 1 97.31 201 THR A CA 1
ATOM 1555 C C . THR A 1 201 ? -20.969 6.336 11.555 1 97.31 201 THR A C 1
ATOM 1557 O O . THR A 1 201 ? -21.312 5.41 12.289 1 97.31 201 THR A O 1
ATOM 1560 N N . PRO A 1 202 ? -21.812 6.895 10.773 1 95.94 202 PRO A N 1
ATOM 1561 C CA . PRO A 1 202 ? -23.219 6.5 10.836 1 95.94 202 PRO A CA 1
ATOM 1562 C C . PRO A 1 202 ? -23.453 5.094 10.297 1 95.94 202 PRO A C 1
ATOM 1564 O O . PRO A 1 202 ? -23 4.762 9.195 1 95.94 202 PRO A O 1
ATOM 1567 N N . LYS A 1 203 ? -24.188 4.391 11.047 1 95.5 203 LYS A N 1
ATOM 1568 C CA . LYS A 1 203 ? -24.531 3.014 10.703 1 95.5 203 LYS A CA 1
ATOM 1569 C C . LYS A 1 203 ? -25.219 2.941 9.336 1 95.5 203 LYS A C 1
ATOM 1571 O O . LYS A 1 203 ? -24.891 2.076 8.523 1 95.5 203 LYS A O 1
ATOM 1576 N N . GLU A 1 204 ? -26.094 3.859 9.102 1 95.62 204 GLU A N 1
ATOM 1577 C CA . GLU A 1 204 ? -26.906 3.84 7.891 1 95.62 204 GLU A CA 1
ATOM 1578 C C . GLU A 1 204 ? -26.062 4.031 6.641 1 95.62 204 GLU A C 1
ATOM 1580 O O . GLU A 1 204 ? -26.344 3.457 5.59 1 95.62 204 GLU A O 1
ATOM 1585 N N . LYS A 1 205 ? -25.047 4.793 6.758 1 94.5 205 LYS A N 1
ATOM 1586 C CA . LYS A 1 205 ? -24.156 5.008 5.625 1 94.5 205 LYS A CA 1
ATOM 1587 C C . LYS A 1 205 ? -23.375 3.736 5.289 1 94.5 205 LYS A C 1
ATOM 1589 O O . LYS A 1 205 ? -23.188 3.41 4.117 1 94.5 205 LYS A O 1
ATOM 1594 N N . MET A 1 206 ? -22.922 3.064 6.293 1 94.94 206 MET A N 1
ATOM 1595 C CA . MET A 1 206 ? -22.219 1.806 6.09 1 94.94 206 MET A CA 1
ATOM 1596 C C . MET A 1 206 ? -23.141 0.756 5.473 1 94.94 206 MET A C 1
ATOM 1598 O O . MET A 1 206 ? -22.734 0.016 4.578 1 94.94 206 MET A O 1
ATOM 1602 N N . LYS A 1 207 ? -24.391 0.725 5.906 1 94.44 207 LYS A N 1
ATOM 1603 C CA . LYS A 1 207 ? -25.359 -0.229 5.375 1 94.44 207 LYS A CA 1
ATOM 1604 C C . LYS A 1 207 ? -25.641 0.036 3.898 1 94.44 207 LYS A C 1
ATOM 1606 O O . LYS A 1 207 ? -25.797 -0.901 3.113 1 94.44 207 LYS A O 1
ATOM 1611 N N . GLU A 1 208 ? -25.734 1.306 3.625 1 93.44 208 GLU A N 1
ATOM 1612 C CA . GLU A 1 208 ? -25.953 1.684 2.232 1 93.44 208 GLU A CA 1
ATOM 1613 C C . GLU A 1 208 ? -24.812 1.191 1.34 1 93.44 208 GLU A C 1
ATOM 1615 O O . GLU A 1 208 ? -25.062 0.686 0.242 1 93.44 208 GLU A O 1
ATOM 1620 N N . LYS A 1 209 ? -23.656 1.292 1.804 1 91.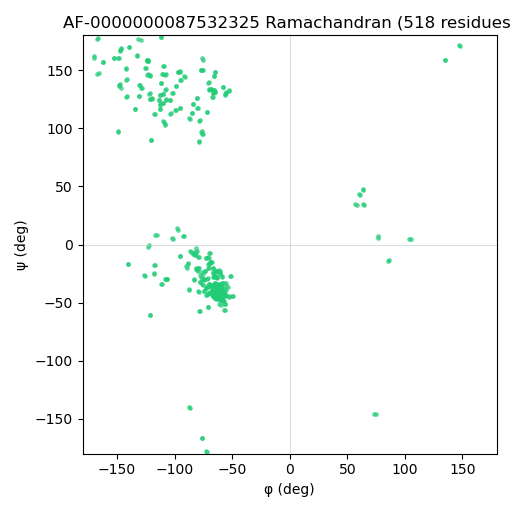25 209 LYS A N 1
ATOM 1621 C CA . LYS A 1 209 ? -22.484 0.841 1.043 1 91.25 209 LYS A CA 1
ATOM 1622 C C . LYS A 1 209 ? -22.484 -0.679 0.91 1 91.25 209 LYS A C 1
ATOM 1624 O O . LYS A 1 209 ? -22.078 -1.214 -0.126 1 91.25 209 LYS A O 1
ATOM 1629 N N . ASP A 1 210 ? -22.812 -1.321 1.978 1 90.75 210 ASP A N 1
ATOM 1630 C CA . ASP A 1 210 ? -22.891 -2.779 1.947 1 90.75 210 ASP A CA 1
ATOM 1631 C C . ASP A 1 210 ? -23.828 -3.256 0.848 1 90.75 210 ASP A C 1
ATOM 1633 O O . ASP A 1 210 ? -23.547 -4.234 0.153 1 90.75 210 ASP A O 1
ATOM 1637 N N . GLN A 1 211 ? -24.875 -2.537 0.718 1 88.06 211 GLN A N 1
ATOM 1638 C CA . GLN A 1 211 ? -25.875 -2.9 -0.276 1 88.06 211 GLN A CA 1
ATOM 1639 C C . GLN A 1 211 ? -25.359 -2.676 -1.692 1 88.06 211 GLN A C 1
ATOM 1641 O O . GLN A 1 211 ? -25.641 -3.463 -2.598 1 88.06 211 GLN A O 1
ATOM 1646 N N . ALA A 1 212 ? -24.594 -1.702 -1.794 1 79.81 212 ALA A N 1
ATOM 1647 C CA . ALA A 1 212 ? -24.047 -1.373 -3.107 1 79.81 212 ALA A CA 1
ATOM 1648 C C . ALA A 1 212 ? -23.031 -2.42 -3.553 1 79.81 212 ALA A C 1
ATOM 1650 O O . ALA A 1 212 ? -22.75 -2.557 -4.746 1 79.81 212 ALA A O 1
ATOM 1651 N N . MET A 1 213 ? -22.516 -3.133 -2.682 1 78.81 213 MET A N 1
ATOM 1652 C CA . MET A 1 213 ? -21.484 -4.121 -2.977 1 78.81 213 MET A CA 1
ATOM 1653 C C . MET A 1 213 ? -22.094 -5.488 -3.25 1 78.81 213 MET A C 1
ATOM 1655 O O . MET A 1 213 ? -21.391 -6.453 -3.523 1 78.81 213 MET A O 1
ATOM 1659 N N . ALA A 1 214 ? -23.375 -5.512 -3.326 1 80.44 214 ALA A N 1
ATOM 1660 C CA . ALA A 1 214 ? -24.062 -6.793 -3.424 1 80.44 214 ALA A CA 1
ATOM 1661 C C . ALA A 1 214 ? -24.016 -7.336 -4.848 1 80.44 214 ALA A C 1
ATOM 1663 O O . ALA A 1 214 ? -24.141 -8.547 -5.066 1 80.44 214 ALA A O 1
ATOM 1664 N N . ASP A 1 215 ? -23.781 -6.492 -5.762 1 86.31 215 ASP A N 1
ATOM 1665 C CA . ASP A 1 215 ? -23.719 -6.949 -7.145 1 86.31 215 ASP A CA 1
ATOM 1666 C C . ASP A 1 215 ? -22.328 -7.438 -7.512 1 86.31 215 ASP A C 1
ATOM 1668 O O . ASP A 1 215 ? -21.391 -6.641 -7.602 1 86.31 215 ASP A O 1
ATOM 1672 N N . GLN A 1 216 ? -22.219 -8.742 -7.652 1 92.69 216 GLN A N 1
ATOM 1673 C CA . GLN A 1 216 ? -20.938 -9.352 -7.941 1 92.69 216 GLN A CA 1
ATOM 1674 C C . GLN A 1 216 ? -21 -10.219 -9.195 1 92.69 216 GLN A C 1
ATOM 1676 O O . GLN A 1 216 ? -22.062 -10.727 -9.555 1 92.69 216 GLN A O 1
ATOM 1681 N N . TYR A 1 217 ? -19.875 -10.367 -9.891 1 94.94 217 TYR A N 1
ATOM 1682 C CA . TYR A 1 217 ? -19.797 -11.172 -11.102 1 94.94 217 TYR A CA 1
ATOM 1683 C C . TYR A 1 217 ? -19.781 -12.664 -10.766 1 94.94 217 TYR A C 1
ATOM 1685 O O . TYR A 1 217 ? -19.484 -13.047 -9.633 1 94.94 217 TYR A O 1
ATOM 1693 N N . ASP A 1 218 ? -20.125 -13.438 -11.773 1 96 218 ASP A N 1
ATOM 1694 C CA . ASP A 1 218 ? -19.953 -14.883 -11.672 1 96 218 ASP A CA 1
ATOM 1695 C C . ASP A 1 218 ? -18.469 -15.258 -11.641 1 96 218 ASP A C 1
ATOM 1697 O O . ASP A 1 218 ? -17.719 -14.891 -12.547 1 96 218 ASP A O 1
ATOM 1701 N N . PRO A 1 219 ? -18.094 -16 -10.672 1 97.56 219 PRO A N 1
ATOM 1702 C CA . PRO A 1 219 ? -16.672 -16.344 -10.547 1 97.56 219 PRO A CA 1
ATOM 1703 C C . PRO A 1 219 ? -16.156 -17.172 -11.719 1 97.56 219 PRO A C 1
ATOM 1705 O O . PRO A 1 219 ? -14.961 -17.156 -12.008 1 97.56 219 PRO A O 1
ATOM 1708 N N . GLU A 1 220 ? -17.031 -17.859 -12.43 1 97.88 220 GLU A N 1
ATOM 1709 C CA . GLU A 1 220 ? -16.609 -18.766 -13.492 1 97.88 220 GLU A CA 1
ATOM 1710 C C . GLU A 1 220 ? -15.844 -18.031 -14.586 1 97.88 220 GLU A C 1
ATOM 1712 O O . GLU A 1 220 ? -14.906 -18.578 -15.172 1 97.88 220 GLU A O 1
ATOM 1717 N N . ASP A 1 221 ? -16.266 -16.828 -14.828 1 97 221 ASP A N 1
ATOM 1718 C CA . ASP A 1 221 ? -15.594 -16.031 -15.859 1 97 221 ASP A CA 1
ATOM 1719 C C . ASP A 1 221 ? -14.164 -15.703 -15.453 1 97 221 ASP A C 1
ATOM 1721 O O . ASP A 1 221 ? -13.242 -15.797 -16.266 1 97 221 ASP A O 1
ATOM 1725 N N . MET A 1 222 ? -13.961 -15.305 -14.25 1 98.31 222 MET A N 1
ATOM 1726 C CA . MET A 1 222 ? -12.633 -14.977 -13.75 1 98.31 222 MET A CA 1
ATOM 1727 C C . MET A 1 222 ? -11.758 -16.234 -13.68 1 98.31 222 MET A C 1
ATOM 1729 O O . MET A 1 222 ? -10.562 -16.172 -13.992 1 98.31 222 MET A O 1
ATOM 1733 N N . ILE A 1 223 ? -12.344 -17.344 -13.25 1 98.69 223 ILE A N 1
ATOM 1734 C CA . ILE A 1 223 ? -11.633 -18.609 -13.172 1 98.69 223 ILE A CA 1
ATOM 1735 C C . ILE A 1 223 ? -11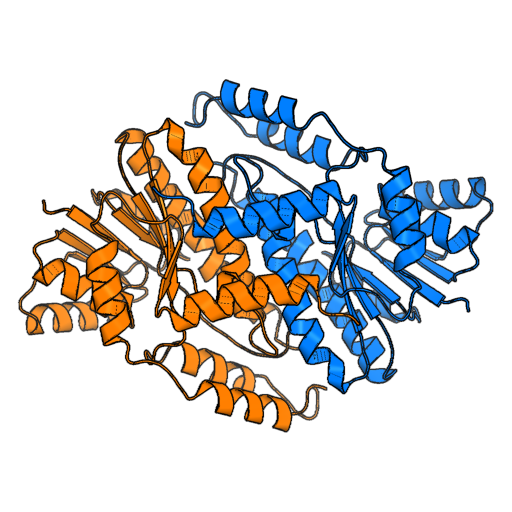.117 -19 -14.555 1 98.69 223 ILE A C 1
ATOM 1737 O O . ILE A 1 223 ? -9.953 -19.375 -14.711 1 98.69 223 ILE A O 1
ATOM 1741 N N . ALA A 1 224 ? -12.016 -18.891 -15.562 1 98.62 224 ALA A N 1
ATOM 1742 C CA . ALA A 1 224 ? -11.625 -19.203 -16.938 1 98.62 224 ALA A CA 1
ATOM 1743 C C . ALA A 1 224 ? -10.477 -18.312 -17.391 1 98.62 224 ALA A C 1
ATOM 1745 O O . ALA A 1 224 ? -9.547 -18.781 -18.062 1 98.62 224 ALA A O 1
ATOM 1746 N N . GLU A 1 225 ? -10.555 -17.047 -17.062 1 98.69 225 GLU A N 1
ATOM 1747 C CA . GLU A 1 225 ? -9.492 -16.109 -17.422 1 98.69 225 GLU A CA 1
ATOM 1748 C C . GLU A 1 225 ? -8.18 -16.484 -16.734 1 98.69 225 GLU A C 1
ATOM 1750 O O . GLU A 1 225 ? -7.113 -16.406 -17.344 1 98.69 225 GLU A O 1
ATOM 1755 N N . MET A 1 226 ? -8.227 -16.859 -15.461 1 98.88 226 MET A N 1
ATOM 1756 C CA . MET A 1 226 ? -7.035 -17.281 -14.734 1 98.88 226 MET A CA 1
ATOM 1757 C C . MET A 1 226 ? -6.422 -18.531 -15.375 1 98.88 226 MET A C 1
ATOM 1759 O O . MET A 1 226 ? -5.203 -18.609 -15.547 1 98.88 226 MET A O 1
ATOM 1763 N N . VAL A 1 227 ? -7.238 -19.5 -15.742 1 98.81 227 VAL A N 1
ATOM 1764 C CA . VAL A 1 227 ? -6.773 -20.734 -16.375 1 98.81 227 VAL A CA 1
ATOM 1765 C C . VAL A 1 227 ? -6.07 -20.406 -17.688 1 98.81 227 VAL A C 1
ATOM 1767 O O . VAL A 1 227 ? -5.086 -21.047 -18.047 1 98.81 227 VAL A O 1
ATOM 1770 N N . ASN A 1 228 ? -6.602 -19.422 -18.344 1 98.56 228 ASN A N 1
ATOM 1771 C CA . ASN A 1 228 ? -6.043 -19 -19.625 1 98.56 228 ASN A CA 1
ATOM 1772 C C . ASN A 1 228 ? -4.707 -18.281 -19.453 1 98.56 228 ASN A C 1
ATOM 1774 O O . ASN A 1 228 ? -3.746 -18.578 -20.172 1 98.56 228 ASN A O 1
ATOM 1778 N N . ILE A 1 229 ? -4.57 -17.375 -18.484 1 98.62 229 ILE A N 1
ATOM 1779 C CA . ILE A 1 229 ? -3.479 -16.406 -18.391 1 98.62 229 ILE A CA 1
ATOM 1780 C C . ILE A 1 229 ? -2.301 -17.031 -17.641 1 98.62 229 ILE A C 1
ATOM 1782 O O . ILE A 1 229 ? -1.143 -16.781 -18 1 98.62 229 ILE A O 1
ATOM 1786 N N . ILE A 1 230 ? -2.516 -17.797 -16.609 1 98.81 230 ILE A N 1
ATOM 1787 C CA . ILE A 1 230 ? -1.502 -18.219 -15.656 1 98.81 230 ILE A CA 1
ATOM 1788 C C . ILE A 1 230 ? -0.426 -19.031 -16.359 1 98.81 230 ILE A C 1
ATOM 1790 O O . ILE A 1 230 ? 0.769 -18.812 -16.156 1 98.81 230 ILE A O 1
ATOM 1794 N N . PRO A 1 231 ? -0.813 -19.922 -17.312 1 98.62 231 PRO A N 1
ATOM 1795 C CA . PRO A 1 231 ? 0.229 -20.75 -17.922 1 98.62 231 PRO A CA 1
ATOM 1796 C C . PRO A 1 231 ? 0.908 -20.078 -19.109 1 98.62 231 PRO A C 1
ATOM 1798 O O . PRO A 1 231 ? 1.896 -20.578 -19.625 1 98.62 231 PRO A O 1
ATOM 1801 N N . LYS A 1 232 ? 0.425 -18.922 -19.516 1 98 232 LYS A N 1
ATOM 1802 C CA . LYS A 1 232 ? 0.99 -18.25 -20.672 1 98 232 LYS A CA 1
ATOM 1803 C C . LYS A 1 232 ? 2.379 -17.688 -20.375 1 98 232 LYS A C 1
ATOM 1805 O O . LYS A 1 232 ? 2.621 -17.172 -19.281 1 98 232 LYS A O 1
ATOM 1810 N N . HIS A 1 233 ? 3.217 -17.828 -21.297 1 95.94 233 HIS A N 1
ATOM 1811 C CA . HIS A 1 233 ? 4.57 -17.297 -21.141 1 95.94 233 HIS A CA 1
ATOM 1812 C C . HIS A 1 233 ? 4.59 -15.781 -21.281 1 95.94 233 HIS A C 1
ATOM 1814 O O . HIS A 1 233 ? 5.379 -15.102 -20.625 1 95.94 233 HIS A O 1
ATOM 1820 N N . SER A 1 234 ? 3.785 -15.273 -22.25 1 98 234 SER A N 1
ATOM 1821 C CA . SER A 1 234 ? 3.742 -13.836 -22.484 1 98 234 SER A CA 1
ATOM 1822 C C . SER A 1 234 ? 2.328 -13.289 -22.312 1 98 234 SER A C 1
ATOM 1824 O O . SER A 1 234 ? 1.374 -13.836 -22.875 1 98 234 SER A O 1
ATOM 1826 N N . HIS A 1 235 ? 2.164 -12.258 -21.562 1 98.5 235 HIS A N 1
ATOM 1827 C CA . HIS A 1 235 ? 0.934 -11.516 -21.312 1 98.5 235 HIS A CA 1
ATOM 1828 C C . HIS A 1 235 ? 1.221 -10.188 -20.625 1 98.5 235 HIS A C 1
ATOM 1830 O O . HIS A 1 235 ? 2.375 -9.883 -20.312 1 98.5 235 HIS A O 1
ATOM 1836 N N . LYS A 1 236 ? 0.277 -9.445 -20.406 1 98.62 236 LYS A N 1
ATOM 1837 C CA . LYS A 1 236 ? 0.439 -8.148 -19.766 1 98.62 236 LYS A CA 1
ATOM 1838 C C . LYS A 1 236 ? 0.916 -8.305 -18.328 1 98.62 236 LYS A C 1
ATOM 1840 O O . LYS A 1 236 ? 0.582 -9.289 -17.656 1 98.62 236 LYS A O 1
ATOM 1845 N N . PHE A 1 237 ? 1.749 -7.371 -17.859 1 98.75 237 PHE A N 1
ATOM 1846 C CA . PHE A 1 237 ? 2.135 -7.316 -16.453 1 98.75 237 PHE A CA 1
ATOM 1847 C C . PHE A 1 237 ? 0.904 -7.305 -15.547 1 98.75 237 PHE A C 1
ATOM 1849 O O . PHE A 1 237 ? 0.854 -8.023 -14.547 1 98.75 237 PHE A O 1
ATOM 1856 N N . ARG A 1 238 ? -0.066 -6.488 -15.93 1 98.75 238 ARG A N 1
ATOM 1857 C CA . ARG A 1 238 ? -1.321 -6.379 -15.188 1 98.75 238 ARG A CA 1
ATOM 1858 C C . ARG A 1 238 ? -2.486 -6.93 -16 1 98.75 238 ARG A C 1
ATOM 1860 O O . ARG A 1 238 ? -2.773 -6.434 -17.094 1 98.75 238 ARG A O 1
ATOM 1867 N N . THR A 1 239 ? -3.131 -7.895 -15.5 1 98.75 239 THR A N 1
ATOM 1868 C CA . THR A 1 239 ? -4.375 -8.406 -16.062 1 98.75 239 THR A CA 1
ATOM 1869 C C . THR A 1 239 ? -5.559 -8.047 -15.172 1 98.75 239 THR A C 1
ATOM 1871 O O . THR A 1 239 ? -5.715 -8.609 -14.086 1 98.75 239 THR A O 1
ATOM 1874 N N . ALA A 1 240 ? -6.336 -7.109 -15.594 1 98.75 240 ALA A N 1
ATOM 1875 C CA . ALA A 1 240 ? -7.57 -6.746 -14.898 1 98.75 240 ALA A CA 1
ATOM 1876 C C . ALA A 1 240 ? -8.789 -7.332 -15.602 1 98.75 240 ALA A C 1
ATOM 1878 O O . ALA A 1 240 ? -8.906 -7.246 -16.828 1 98.75 240 ALA A O 1
ATOM 1879 N N . TYR A 1 241 ? -9.594 -7.934 -14.883 1 98.5 241 TYR A N 1
ATOM 1880 C CA . TYR A 1 241 ? -10.734 -8.641 -15.461 1 98.5 241 TYR A CA 1
ATOM 1881 C C . TYR A 1 241 ? -11.969 -8.492 -14.578 1 98.5 241 TYR A C 1
ATOM 1883 O O . TYR A 1 241 ? -11.875 -8.523 -13.352 1 98.5 241 TYR A O 1
ATOM 1891 N N . PRO A 1 242 ? -13.289 -8.328 -15.219 1 98.06 242 PRO A N 1
ATOM 1892 C CA . PRO A 1 242 ? -13.531 -8.156 -16.656 1 98.06 242 PRO A CA 1
ATOM 1893 C C . PRO A 1 242 ? -13.117 -6.777 -17.156 1 98.06 242 PRO A C 1
ATOM 1895 O O . PRO A 1 242 ? -12.539 -5.988 -16.406 1 98.06 242 PRO A O 1
ATOM 1898 N N . ASP A 1 243 ? -13.328 -6.48 -18.438 1 97.81 243 ASP A N 1
ATOM 1899 C CA . ASP A 1 243 ? -12.906 -5.23 -19.047 1 97.81 243 ASP A CA 1
ATOM 1900 C C . ASP A 1 243 ? -13.453 -4.027 -18.297 1 97.81 243 ASP A C 1
ATOM 1902 O O . ASP A 1 243 ? -12.781 -3.002 -18.172 1 97.81 243 ASP A O 1
ATOM 1906 N N . LYS A 1 244 ? -14.656 -4.172 -17.797 1 97.75 244 LYS A N 1
ATOM 1907 C CA . LYS A 1 244 ? -15.281 -3.094 -17.031 1 97.75 244 LYS A CA 1
ATOM 1908 C C . LYS A 1 244 ? -14.461 -2.756 -15.789 1 97.75 244 LYS A C 1
ATOM 1910 O O . LYS A 1 244 ? -14.406 -1.596 -15.375 1 97.75 244 LYS A O 1
ATOM 1915 N N . THR A 1 245 ? -13.836 -3.742 -15.164 1 98 245 THR A N 1
ATOM 1916 C CA . THR A 1 245 ? -12.969 -3.543 -14.008 1 98 245 THR A CA 1
ATOM 1917 C C . THR A 1 245 ? -11.734 -2.723 -14.391 1 98 245 THR A C 1
ATOM 1919 O O . THR A 1 245 ? -11.375 -1.775 -13.688 1 98 245 THR A O 1
ATOM 1922 N N . ALA A 1 246 ? -11.094 -3.072 -15.516 1 98.38 246 ALA A N 1
ATOM 1923 C CA . ALA A 1 246 ? -9.945 -2.32 -16.016 1 98.38 246 ALA A CA 1
ATOM 1924 C C . ALA A 1 246 ? -10.305 -0.86 -16.266 1 98.38 246 ALA A C 1
ATOM 1926 O O . ALA A 1 246 ? -9.555 0.046 -15.906 1 98.38 246 ALA A O 1
ATOM 1927 N N . GLU A 1 247 ? -11.453 -0.688 -16.875 1 98.44 247 GLU A N 1
ATOM 1928 C CA . GLU A 1 247 ? -11.93 0.661 -17.172 1 98.44 247 GLU A CA 1
ATOM 1929 C C . GLU A 1 247 ? -12.133 1.467 -15.883 1 98.44 247 GLU A C 1
ATOM 1931 O O . GLU A 1 247 ? -11.734 2.631 -15.805 1 98.44 247 GLU A O 1
ATOM 1936 N N . ALA A 1 248 ? -12.727 0.825 -14.898 1 98.31 248 ALA A N 1
ATOM 1937 C CA . ALA A 1 248 ? -12.977 1.491 -13.625 1 98.31 248 ALA A CA 1
ATOM 1938 C C . ALA A 1 248 ? -11.664 1.867 -12.938 1 98.31 248 ALA A C 1
ATOM 1940 O O . ALA A 1 248 ? -11.555 2.945 -12.344 1 98.31 248 ALA A O 1
ATOM 1941 N N . MET A 1 249 ? -10.688 0.987 -13 1 98.62 249 MET A N 1
ATOM 1942 C CA . MET A 1 249 ? -9.375 1.249 -12.414 1 98.62 249 MET A CA 1
ATOM 1943 C C . MET A 1 249 ? -8.703 2.441 -13.086 1 98.62 249 MET A C 1
ATOM 1945 O O . MET A 1 249 ? -8.164 3.32 -12.406 1 98.62 249 MET A O 1
ATOM 1949 N N . ARG A 1 250 ? -8.766 2.5 -14.391 1 98.38 250 ARG A N 1
ATOM 1950 C CA . ARG A 1 250 ? -8.164 3.611 -15.125 1 98.38 250 ARG A CA 1
ATOM 1951 C C . ARG A 1 250 ? -8.891 4.918 -14.828 1 98.38 250 ARG A C 1
ATOM 1953 O O . ARG A 1 250 ? -8.266 5.977 -14.734 1 98.38 250 ARG A O 1
ATOM 1960 N N . GLU A 1 251 ? -10.164 4.816 -14.703 1 98.38 251 GLU A N 1
ATOM 1961 C CA . GLU A 1 251 ? -10.945 6 -14.359 1 98.38 251 GLU A CA 1
ATOM 1962 C C . GLU A 1 251 ? -10.562 6.535 -12.984 1 98.38 251 GLU A C 1
ATOM 1964 O O . GLU A 1 251 ? -10.469 7.746 -12.789 1 98.38 251 GLU A O 1
ATOM 1969 N N . GLU A 1 252 ? -10.406 5.609 -12.031 1 98.38 252 GLU A N 1
ATOM 1970 C CA . GLU A 1 252 ? -9.977 6.02 -10.695 1 98.38 252 GLU A CA 1
ATOM 1971 C C . GLU A 1 252 ? -8.625 6.734 -10.75 1 98.38 252 GLU A C 1
ATOM 1973 O O . GLU A 1 252 ? -8.422 7.738 -10.062 1 98.38 252 GLU A O 1
ATOM 1978 N N . GLU A 1 253 ? -7.68 6.191 -11.516 1 98.31 253 GLU A N 1
ATOM 1979 C CA . GLU A 1 253 ? -6.375 6.828 -11.672 1 98.31 253 GLU A CA 1
ATOM 1980 C C . GLU A 1 253 ? -6.52 8.25 -12.195 1 98.31 253 GLU A C 1
ATOM 1982 O O . GLU A 1 253 ? -5.863 9.172 -11.695 1 98.31 253 GLU A O 1
ATOM 1987 N N . LYS A 1 254 ? -7.379 8.469 -13.156 1 97.69 254 LYS A N 1
ATOM 1988 C CA . LYS A 1 254 ? -7.629 9.797 -13.719 1 97.69 254 LYS A CA 1
ATOM 1989 C C . LYS A 1 254 ? -8.281 10.711 -12.688 1 97.69 254 LYS A C 1
ATOM 1991 O O . LYS A 1 254 ? -7.875 11.867 -12.523 1 97.69 254 LYS A O 1
ATOM 1996 N N . ASP A 1 255 ? -9.266 10.18 -11.984 1 97.88 255 ASP A N 1
ATOM 1997 C CA . ASP A 1 255 ? -10.031 10.961 -11.016 1 97.88 255 ASP A CA 1
ATOM 1998 C C . ASP A 1 255 ? -9.133 11.477 -9.891 1 97.88 255 ASP A C 1
ATOM 2000 O O . ASP A 1 255 ? -9.359 12.57 -9.367 1 97.88 255 ASP A O 1
ATOM 2004 N N . ASN A 1 256 ? -8.141 10.672 -9.484 1 97.88 256 ASN A N 1
ATOM 2005 C CA . ASN A 1 256 ? -7.238 11.062 -8.398 1 97.88 256 ASN A CA 1
ATOM 2006 C C . ASN A 1 256 ? -6.48 12.344 -8.734 1 97.88 256 ASN A C 1
ATOM 2008 O O . ASN A 1 256 ? -6.039 13.062 -7.84 1 97.88 256 ASN A O 1
ATOM 2012 N N . TRP A 1 257 ? -6.297 12.656 -10.023 1 98 257 TRP A N 1
ATOM 2013 C CA . TRP A 1 257 ? -5.574 13.852 -10.453 1 98 257 TRP A CA 1
ATOM 2014 C C . TRP A 1 257 ? -6.516 15.047 -10.57 1 98 257 TRP A C 1
ATOM 2016 O O . TRP A 1 257 ? -6.07 16.188 -10.594 1 98 257 TRP A O 1
ATOM 2026 N N . GLU A 1 258 ? -7.828 14.766 -10.609 1 97.69 258 GLU A N 1
ATOM 2027 C CA . GLU A 1 258 ? -8.781 15.812 -10.953 1 97.69 258 GLU A CA 1
ATOM 2028 C C . GLU A 1 258 ? -9.578 16.266 -9.727 1 97.69 258 GLU A C 1
ATOM 2030 O O . GLU A 1 258 ? -10.031 17.406 -9.656 1 97.69 258 GLU A O 1
ATOM 2035 N N . LYS A 1 259 ? -9.766 15.359 -8.812 1 96.5 259 LYS A N 1
ATOM 2036 C CA . LYS A 1 259 ? -10.617 15.68 -7.676 1 96.5 259 LYS A CA 1
ATOM 2037 C C . LYS A 1 259 ? -10.008 16.797 -6.828 1 96.5 259 LYS A C 1
ATOM 2039 O O . LYS A 1 259 ? -8.781 16.922 -6.762 1 96.5 259 LYS A O 1
ATOM 2044 N N . GLU A 1 260 ? -10.859 17.562 -6.238 1 97.31 260 GLU A N 1
ATOM 2045 C CA . GLU A 1 260 ? -10.5 18.688 -5.395 1 97.31 260 GLU A CA 1
ATOM 2046 C C . GLU A 1 260 ? -11.109 18.562 -4 1 97.31 260 GLU A C 1
ATOM 2048 O O . GLU A 1 260 ? -12.055 17.797 -3.803 1 97.31 260 GLU A O 1
ATOM 2053 N N . ILE A 1 261 ? -10.547 19.234 -3.086 1 97.12 261 ILE A N 1
ATOM 2054 C CA . ILE A 1 261 ? -11.117 19.312 -1.744 1 97.12 261 ILE A CA 1
ATOM 2055 C C . ILE A 1 261 ? -11.578 20.734 -1.464 1 97.12 261 ILE A C 1
ATOM 2057 O O . ILE A 1 261 ? -11.07 21.688 -2.059 1 97.12 261 ILE A O 1
ATOM 2061 N N . MET B 1 1 ? -6.473 34.062 6.273 1 78.62 1 MET B N 1
ATOM 2062 C CA . MET B 1 1 ? -6.668 33.938 7.715 1 78.62 1 MET B CA 1
ATOM 2063 C C . MET B 1 1 ? -5.688 32.938 8.312 1 78.62 1 MET B C 1
ATOM 2065 O O . MET B 1 1 ? -5.301 31.969 7.656 1 78.62 1 MET B O 1
ATOM 2069 N N . SER B 1 2 ? -5.25 33.188 9.453 1 94.19 2 SER B N 1
ATOM 2070 C CA . SER B 1 2 ? -4.273 32.344 10.141 1 94.19 2 SER B CA 1
ATOM 2071 C C . SER B 1 2 ? -4.875 30.984 10.523 1 94.19 2 SER B C 1
ATOM 2073 O O . SER B 1 2 ? -6.039 30.922 10.93 1 94.19 2 SER B O 1
ATOM 2075 N N . LYS B 1 3 ? -4.168 29.906 10.258 1 97.81 3 LYS B N 1
ATOM 2076 C CA . LYS B 1 3 ? -4.562 28.547 10.609 1 97.81 3 LYS B CA 1
ATOM 2077 C C . LYS B 1 3 ? -3.68 27.984 11.719 1 97.81 3 LYS B C 1
ATOM 2079 O O . LYS B 1 3 ? -2.551 28.438 11.914 1 97.81 3 LYS B O 1
ATOM 2084 N N . LYS B 1 4 ? -4.23 27.062 12.461 1 98.75 4 LYS B N 1
ATOM 2085 C CA . LYS B 1 4 ? -3.443 26.234 13.359 1 98.75 4 LYS B CA 1
ATOM 2086 C C . LYS B 1 4 ? -3.066 24.906 12.695 1 98.75 4 LYS B C 1
ATOM 2088 O O . LYS B 1 4 ? -3.939 24.094 12.375 1 98.75 4 LYS B O 1
ATOM 2093 N N . ILE B 1 5 ? -1.781 24.688 12.531 1 98.94 5 ILE B N 1
ATOM 2094 C CA . ILE B 1 5 ? -1.304 23.578 11.719 1 98.94 5 ILE B CA 1
ATOM 2095 C C . ILE B 1 5 ? -0.425 22.656 12.562 1 98.94 5 ILE B C 1
ATOM 2097 O O . ILE B 1 5 ? 0.538 23.109 13.188 1 98.94 5 ILE B O 1
ATOM 2101 N N . PHE B 1 6 ? -0.771 21.375 12.594 1 98.94 6 PHE B N 1
ATOM 2102 C CA . PHE B 1 6 ? -0.074 20.359 13.375 1 98.94 6 PHE B CA 1
ATOM 2103 C C . PHE B 1 6 ? 0.723 19.438 12.469 1 98.94 6 PHE B C 1
ATOM 2105 O O . PHE B 1 6 ? 0.166 18.812 11.555 1 98.94 6 PHE B O 1
ATOM 2112 N N . PHE B 1 7 ? 2.057 19.312 12.742 1 98.94 7 PHE B N 1
ATOM 2113 C CA . PHE B 1 7 ? 2.926 18.422 11.977 1 98.94 7 PHE B CA 1
ATOM 2114 C C . PHE B 1 7 ? 3.4 17.266 12.836 1 98.94 7 PHE B C 1
ATOM 2116 O O . PHE B 1 7 ? 3.764 17.453 14 1 98.94 7 PHE B O 1
ATOM 2123 N N . THR B 1 8 ? 3.418 16.094 12.227 1 98.94 8 THR B N 1
ATOM 2124 C CA . THR B 1 8 ? 4.277 15.039 12.75 1 98.94 8 THR B CA 1
ATOM 2125 C C . THR B 1 8 ? 5.602 14.984 11.992 1 98.94 8 THR B C 1
ATOM 2127 O O . THR B 1 8 ? 5.645 15.266 10.797 1 98.94 8 THR B O 1
ATOM 2130 N N . GLY B 1 9 ? 6.625 14.609 12.672 1 98.56 9 GLY B N 1
ATOM 2131 C CA . GLY B 1 9 ? 7.918 14.414 12.031 1 98.56 9 GLY B CA 1
ATOM 2132 C C . GLY B 1 9 ? 8.492 15.688 11.445 1 98.56 9 GLY B C 1
ATOM 2133 O O . GLY B 1 9 ? 8.945 15.695 10.297 1 98.56 9 GLY B O 1
ATOM 2134 N N . ALA B 1 10 ? 8.492 16.781 12.172 1 98.56 10 ALA B N 1
ATOM 2135 C CA . ALA B 1 10 ? 8.898 18.094 11.656 1 98.56 10 ALA B CA 1
ATOM 2136 C C . ALA B 1 10 ? 10.352 18.391 12.016 1 98.56 10 ALA B C 1
ATOM 2138 O O . ALA B 1 10 ? 10.789 19.547 11.914 1 98.56 10 ALA B O 1
ATOM 2139 N N . GLY B 1 11 ? 11.07 17.406 12.469 1 97.38 11 GLY B N 1
ATOM 2140 C CA . GLY B 1 11 ? 12.406 17.641 12.984 1 97.38 11 GLY B CA 1
ATOM 2141 C C . GLY B 1 11 ? 13.438 17.875 11.891 1 97.38 11 GLY B C 1
ATOM 2142 O O . GLY B 1 11 ? 14.484 18.469 12.141 1 97.38 11 GLY B O 1
ATOM 2143 N N . THR B 1 12 ? 13.195 17.406 10.734 1 95.31 12 THR B N 1
ATOM 2144 C CA . THR B 1 12 ? 14.125 17.531 9.617 1 95.31 12 THR B CA 1
ATOM 2145 C C . THR B 1 12 ? 13.375 17.641 8.297 1 95.31 12 THR B C 1
ATOM 2147 O O . THR B 1 12 ? 12.141 17.609 8.273 1 95.31 12 THR B O 1
ATOM 2150 N N . GLY B 1 13 ? 14.078 18.016 7.324 1 96.12 13 GLY B N 1
ATOM 2151 C CA . GLY B 1 13 ? 13.602 17.844 5.961 1 96.12 13 GLY B CA 1
ATOM 2152 C C . GLY B 1 13 ? 12.516 18.844 5.582 1 96.12 13 GLY B C 1
ATOM 2153 O O . GLY B 1 13 ? 12.562 20 5.98 1 96.12 13 GLY B O 1
ATOM 2154 N N . LEU B 1 14 ? 11.594 18.406 4.758 1 98.38 14 LEU B N 1
ATOM 2155 C CA . LEU B 1 14 ? 10.578 19.25 4.145 1 98.38 14 LEU B CA 1
ATOM 2156 C C . LEU B 1 14 ? 9.648 19.828 5.203 1 98.38 14 LEU B C 1
ATOM 2158 O O . LEU B 1 14 ? 9.289 21.016 5.148 1 98.38 14 LEU B O 1
ATOM 2162 N N . ALA B 1 15 ? 9.289 19 6.18 1 98.69 15 ALA B N 1
ATOM 2163 C CA . ALA B 1 15 ? 8.328 19.453 7.18 1 98.69 15 ALA B CA 1
ATOM 2164 C C . ALA B 1 15 ? 8.945 20.5 8.109 1 98.69 15 ALA B C 1
ATOM 2166 O O . ALA B 1 15 ? 8.266 21.406 8.562 1 98.69 15 ALA B O 1
ATOM 2167 N N . LYS B 1 16 ? 10.258 20.312 8.43 1 98.69 16 LYS B N 1
ATOM 2168 C CA . LYS B 1 16 ? 10.945 21.359 9.18 1 98.69 16 LYS B CA 1
ATOM 2169 C C . LYS B 1 16 ? 10.859 22.703 8.469 1 98.69 16 LYS B C 1
ATOM 2171 O O . LYS B 1 16 ? 10.469 23.703 9.07 1 98.69 16 LYS B O 1
ATOM 2176 N N . GLY B 1 17 ? 11.211 22.719 7.188 1 98.69 17 GLY B N 1
ATOM 2177 C CA . GLY B 1 17 ? 11.148 23.938 6.395 1 98.69 17 GLY B CA 1
ATOM 2178 C C . GLY B 1 17 ? 9.75 24.5 6.273 1 98.69 17 GLY B C 1
ATOM 2179 O O . GLY B 1 17 ? 9.547 25.703 6.398 1 98.69 17 GLY B O 1
ATOM 2180 N N . ALA B 1 18 ? 8.773 23.641 6.043 1 98.88 18 ALA B N 1
ATOM 2181 C CA . ALA B 1 18 ? 7.391 24.094 5.883 1 98.88 18 ALA B CA 1
ATOM 2182 C C . ALA B 1 18 ? 6.848 24.672 7.184 1 98.88 18 ALA B C 1
ATOM 2184 O O . ALA B 1 18 ? 6.137 25.688 7.168 1 98.88 18 ALA B O 1
ATOM 2185 N N . ALA B 1 19 ? 7.168 23.969 8.305 1 98.88 19 ALA B N 1
ATOM 2186 C CA . ALA B 1 19 ? 6.734 24.469 9.609 1 98.88 19 ALA B CA 1
ATOM 2187 C C . ALA B 1 19 ? 7.258 25.891 9.859 1 98.88 19 ALA B C 1
ATOM 2189 O O . ALA B 1 19 ? 6.496 26.781 10.234 1 98.88 19 ALA B O 1
ATOM 2190 N N . LEU B 1 20 ? 8.531 26.094 9.633 1 98.88 20 LEU B N 1
ATOM 2191 C CA . LEU B 1 20 ? 9.148 27.406 9.812 1 98.88 20 LEU B CA 1
ATOM 2192 C C . LEU B 1 20 ? 8.523 28.422 8.867 1 98.88 20 LEU B C 1
ATOM 2194 O O . LEU B 1 20 ? 8.219 29.547 9.273 1 98.88 20 LEU B O 1
ATOM 2198 N N . GLY B 1 21 ? 8.367 28.031 7.609 1 98.81 21 GLY B N 1
ATOM 2199 C CA . GLY B 1 21 ? 7.777 28.922 6.625 1 98.81 21 GLY B CA 1
ATOM 2200 C C . GLY B 1 21 ? 6.359 29.344 6.965 1 98.81 21 GLY B C 1
ATOM 2201 O O . GLY B 1 21 ? 5.992 30.5 6.809 1 98.81 21 GLY B O 1
ATOM 2202 N N . LEU B 1 22 ? 5.551 28.406 7.395 1 98.88 22 LEU B N 1
ATOM 2203 C CA . LEU B 1 22 ? 4.172 28.688 7.766 1 98.88 22 LEU B CA 1
ATOM 2204 C C . LEU B 1 22 ? 4.113 29.594 8.984 1 98.88 22 LEU B C 1
ATOM 2206 O O . LEU B 1 22 ? 3.264 30.484 9.062 1 98.88 22 LEU B O 1
ATOM 2210 N N . ALA B 1 23 ? 5.004 29.344 9.945 1 98.81 23 ALA B N 1
ATOM 2211 C CA . ALA B 1 23 ? 5.094 30.234 11.102 1 98.81 23 ALA B CA 1
ATOM 2212 C C . ALA B 1 23 ? 5.461 31.656 10.68 1 98.81 23 ALA B C 1
ATOM 2214 O O . ALA B 1 23 ? 4.906 32.625 11.195 1 98.81 23 ALA B O 1
ATOM 2215 N N . LYS B 1 24 ? 6.398 31.781 9.781 1 98.5 24 LYS B N 1
ATOM 2216 C CA . LYS B 1 24 ? 6.816 33.094 9.273 1 98.5 24 LYS B CA 1
ATOM 2217 C C . LYS B 1 24 ? 5.648 33.844 8.633 1 98.5 24 LYS B C 1
ATOM 2219 O O . LYS B 1 24 ? 5.574 35.062 8.703 1 98.5 24 LYS B O 1
ATOM 2224 N N . GLU B 1 25 ? 4.727 33.094 8.016 1 98.19 25 GLU B N 1
ATOM 2225 C CA . GLU B 1 25 ? 3.562 33.688 7.355 1 98.19 25 GLU B CA 1
ATOM 2226 C C . GLU B 1 25 ? 2.469 34 8.367 1 98.19 25 GLU B C 1
ATOM 2228 O O . GLU B 1 25 ? 1.399 34.5 7.996 1 98.19 25 GLU B O 1
ATOM 2233 N N . GLY B 1 26 ? 2.689 33.656 9.617 1 98.19 26 GLY B N 1
ATOM 2234 C CA . GLY B 1 26 ? 1.783 34.094 10.664 1 98.19 26 GLY B CA 1
ATOM 2235 C C . GLY B 1 26 ? 0.844 33 11.148 1 98.19 26 GLY B C 1
ATOM 2236 O O . GLY B 1 26 ? -0.055 33.25 11.953 1 98.19 26 GLY B O 1
ATOM 2237 N N . HIS B 1 27 ? 0.972 31.734 10.664 1 98.75 27 HIS B N 1
ATOM 2238 C CA . HIS B 1 27 ? 0.151 30.625 11.133 1 98.75 27 HIS B CA 1
ATOM 2239 C C . HIS B 1 27 ? 0.632 30.125 12.492 1 98.75 27 HIS B C 1
ATOM 2241 O O . HIS B 1 27 ? 1.795 30.312 12.852 1 98.75 27 HIS B O 1
ATOM 2247 N N . HIS B 1 28 ? -0.273 29.609 13.281 1 98.75 28 HIS B N 1
ATOM 2248 C CA . HIS B 1 28 ? 0.095 28.906 14.508 1 98.75 28 HIS B CA 1
ATOM 2249 C C . HIS B 1 28 ? 0.538 27.484 14.211 1 98.75 28 HIS B C 1
ATOM 2251 O O . HIS B 1 28 ? -0.255 26.672 13.734 1 98.75 28 HIS B O 1
ATOM 2257 N N . VAL B 1 29 ? 1.79 27.172 14.523 1 98.88 29 VAL B N 1
ATOM 2258 C CA . VAL B 1 29 ? 2.332 25.875 14.141 1 98.88 29 VAL B CA 1
ATOM 2259 C C . VAL B 1 29 ? 2.611 25.047 15.391 1 98.88 29 VAL B C 1
ATOM 2261 O O . VAL B 1 29 ? 3.279 25.516 16.312 1 98.88 29 VAL B O 1
ATOM 2264 N N . VAL B 1 30 ? 2.033 23.859 15.438 1 98.94 30 VAL B N 1
ATOM 2265 C CA . VAL B 1 30 ? 2.383 22.812 16.391 1 98.94 30 VAL B CA 1
ATOM 2266 C C . VAL B 1 30 ? 3.223 21.75 15.688 1 98.94 30 VAL B C 1
ATOM 2268 O O . VAL B 1 30 ? 2.721 21.016 14.836 1 98.94 30 VAL B O 1
ATOM 2271 N N . ALA B 1 31 ? 4.488 21.656 16.094 1 98.88 31 ALA B N 1
ATOM 2272 C CA . ALA B 1 31 ? 5.426 20.766 15.398 1 98.88 31 ALA B CA 1
ATOM 2273 C C . ALA B 1 31 ? 5.945 19.672 16.328 1 98.88 31 ALA B C 1
ATOM 2275 O O . ALA B 1 31 ? 6.672 19.969 17.281 1 98.88 31 ALA B O 1
ATOM 2276 N N . SER B 1 32 ? 5.57 18.453 16.062 1 98.88 32 SER B N 1
ATOM 2277 C CA . SER B 1 32 ? 6.129 17.328 16.828 1 98.88 32 SER B CA 1
ATOM 2278 C C . SER B 1 32 ? 7.316 16.719 16.094 1 98.88 32 SER B C 1
ATOM 2280 O O . SER B 1 32 ? 7.383 16.75 14.867 1 98.88 32 SER B O 1
ATOM 2282 N N . VAL B 1 33 ? 8.258 16.188 16.906 1 98.75 33 VAL B N 1
ATOM 2283 C CA . VAL B 1 33 ? 9.461 15.547 16.391 1 98.75 33 VAL B CA 1
ATOM 2284 C C . VAL B 1 33 ? 9.688 14.219 17.094 1 98.75 33 VAL B C 1
ATOM 2286 O O . VAL B 1 33 ? 9.109 13.969 18.156 1 98.75 33 VAL B O 1
ATOM 2289 N N . GLU B 1 34 ? 10.477 13.406 16.516 1 98.5 34 GLU B N 1
ATOM 2290 C CA . GLU B 1 34 ? 10.586 12.016 16.953 1 98.5 34 GLU B CA 1
ATOM 2291 C C . GLU B 1 34 ? 11.289 11.922 18.312 1 98.5 34 GLU B C 1
ATOM 2293 O O . GLU B 1 34 ? 10.906 11.102 19.156 1 98.5 34 GLU B O 1
ATOM 2298 N N . ASN B 1 35 ? 12.359 12.719 18.516 1 98.06 35 ASN B N 1
ATOM 2299 C CA . ASN B 1 35 ? 13.18 12.555 19.703 1 98.06 35 ASN B CA 1
ATOM 2300 C C . ASN B 1 35 ? 13.602 13.898 20.297 1 98.06 35 ASN B C 1
ATOM 2302 O O . ASN B 1 35 ? 13.406 14.938 19.672 1 98.06 35 ASN B O 1
ATOM 2306 N N . HIS B 1 36 ? 14.172 13.867 21.469 1 97.94 36 HIS B N 1
ATOM 2307 C CA . HIS B 1 36 ? 14.445 15.086 22.219 1 97.94 36 HIS B CA 1
ATOM 2308 C C . HIS B 1 36 ? 15.523 15.922 21.531 1 97.94 36 HIS B C 1
ATOM 2310 O O . HIS B 1 36 ? 15.43 17.156 21.5 1 97.94 36 HIS B O 1
ATOM 2316 N N . PRO B 1 37 ? 16.609 15.305 21 1 98.44 37 PRO B N 1
ATOM 2317 C CA . PRO B 1 37 ? 17.578 16.125 20.281 1 98.44 37 PRO B CA 1
ATOM 2318 C C . PRO B 1 37 ? 16.953 16.938 19.156 1 98.44 37 PRO B C 1
ATOM 2320 O O . PRO B 1 37 ? 17.359 18.078 18.906 1 98.44 37 PRO B O 1
ATOM 2323 N N . GLN B 1 38 ? 15.953 16.438 18.516 1 98.44 38 GLN B N 1
ATOM 2324 C CA . GLN B 1 38 ? 15.273 17.141 17.438 1 98.44 38 GLN B CA 1
ATOM 2325 C C . GLN B 1 38 ? 14.445 18.312 17.984 1 98.44 38 GLN B C 1
ATOM 2327 O O . GLN B 1 38 ? 14.227 19.297 17.281 1 98.44 38 GLN B O 1
ATOM 2332 N N . VAL B 1 39 ? 13.961 18.188 19.219 1 98.56 39 VAL B N 1
ATOM 2333 C CA . VAL B 1 39 ? 13.258 19.297 19.859 1 98.56 39 VAL B CA 1
ATOM 2334 C C . VAL B 1 39 ? 14.188 20.5 19.953 1 98.56 39 VAL B C 1
ATOM 2336 O O . VAL B 1 39 ? 13.836 21.609 19.547 1 98.56 39 VAL B O 1
ATOM 2339 N N . THR B 1 40 ? 15.352 20.203 20.516 1 98.38 40 THR B N 1
ATOM 2340 C CA . THR B 1 40 ? 16.328 21.266 20.703 1 98.38 40 THR B CA 1
ATOM 2341 C C . THR B 1 40 ? 16.719 21.906 19.375 1 98.38 40 THR B C 1
ATOM 2343 O O . THR B 1 40 ? 16.719 23.125 19.25 1 98.38 40 THR B O 1
ATOM 2346 N N . SER B 1 41 ? 16.969 21.062 18.391 1 98.5 41 SER B N 1
ATOM 2347 C CA . SER B 1 41 ? 17.406 21.531 17.078 1 98.5 41 SER B CA 1
ATOM 2348 C C . SER B 1 41 ? 16.328 22.391 16.422 1 98.5 41 SER B C 1
ATOM 2350 O O . SER B 1 41 ? 16.625 23.422 15.812 1 98.5 41 SER B O 1
ATOM 2352 N N . LEU B 1 42 ? 15.086 21.984 16.531 1 98.81 42 LEU B N 1
ATOM 2353 C CA . LEU B 1 42 ? 14 22.719 15.898 1 98.81 42 LEU B CA 1
ATOM 2354 C C . LEU B 1 42 ? 13.734 24.031 16.641 1 98.81 42 LEU B C 1
ATOM 2356 O O . LEU B 1 42 ? 13.414 25.047 16.016 1 98.81 42 LEU B O 1
ATOM 2360 N N . LYS B 1 43 ? 13.828 24.062 17.953 1 98.69 43 LYS B N 1
ATOM 2361 C CA . LYS B 1 43 ? 13.688 25.297 18.719 1 98.69 43 LYS B CA 1
ATOM 2362 C C . LYS B 1 43 ? 14.758 26.312 18.312 1 98.69 43 LYS B C 1
ATOM 2364 O O . LYS B 1 43 ? 14.469 27.5 18.188 1 98.69 43 LYS B O 1
ATOM 2369 N N . GLU B 1 44 ? 15.961 25.797 18.156 1 98.69 44 GLU B N 1
ATOM 2370 C CA . GLU B 1 44 ? 17.047 26.672 17.719 1 98.69 44 GLU B CA 1
ATOM 2371 C C . GLU B 1 44 ? 16.781 27.25 16.344 1 98.69 44 GLU B C 1
ATOM 2373 O O . GLU B 1 44 ? 17.047 28.438 16.094 1 98.69 44 GLU B O 1
ATOM 2378 N N . ALA B 1 45 ? 16.312 26.391 15.453 1 98.75 45 ALA B N 1
ATOM 2379 C CA . ALA B 1 45 ? 15.977 26.859 14.109 1 98.75 45 ALA B CA 1
ATOM 2380 C C . ALA B 1 45 ? 14.867 27.906 14.141 1 98.75 45 ALA B C 1
ATOM 2382 O O . ALA B 1 45 ? 14.914 28.891 13.398 1 98.75 45 ALA B O 1
ATOM 2383 N N . ALA B 1 46 ? 13.875 27.703 14.945 1 98.81 46 ALA B N 1
ATOM 2384 C CA . ALA B 1 46 ? 12.781 28.656 15.102 1 98.81 46 ALA B CA 1
ATOM 2385 C C . ALA B 1 46 ? 13.281 30 15.633 1 98.81 46 ALA B C 1
ATOM 2387 O O . ALA B 1 46 ? 12.875 31.047 15.156 1 98.81 46 ALA B O 1
ATOM 2388 N N . ALA B 1 47 ? 14.133 29.922 16.609 1 98.62 47 ALA B N 1
ATOM 2389 C CA . ALA B 1 47 ? 14.711 31.141 17.188 1 98.62 47 ALA B CA 1
ATOM 2390 C C . ALA B 1 47 ? 15.492 31.922 16.141 1 98.62 47 ALA B C 1
ATOM 2392 O O . ALA B 1 47 ? 15.367 33.156 16.047 1 98.62 47 ALA B O 1
ATOM 2393 N N . LYS B 1 48 ? 16.312 31.203 15.43 1 98.38 48 LYS B N 1
ATOM 2394 C CA . LYS B 1 48 ? 17.109 31.828 14.383 1 98.38 48 LYS B CA 1
ATOM 2395 C C . LYS B 1 48 ? 16.219 32.5 13.336 1 98.38 48 LYS B C 1
ATOM 2397 O O . LYS B 1 48 ? 16.578 33.562 12.789 1 98.38 48 LYS B O 1
ATOM 2402 N N . ALA B 1 49 ? 15.094 31.891 13.039 1 98.19 49 ALA B N 1
ATOM 2403 C CA . ALA B 1 49 ? 14.148 32.406 12.047 1 98.19 49 ALA B CA 1
ATOM 2404 C C . ALA B 1 49 ? 13.242 33.469 12.664 1 98.19 49 ALA B C 1
ATOM 2406 O O . ALA B 1 49 ? 12.43 34.094 11.961 1 98.19 49 ALA B O 1
ATOM 2407 N N . ASN B 1 50 ? 13.312 33.688 13.961 1 98.44 50 ASN B N 1
ATOM 2408 C CA . ASN B 1 50 ? 12.516 34.656 14.719 1 98.44 50 ASN B CA 1
ATOM 2409 C C . ASN B 1 50 ? 11.023 34.344 14.617 1 98.44 50 ASN B C 1
ATOM 2411 O O . ASN B 1 50 ? 10.227 35.219 14.305 1 98.44 50 ASN B O 1
ATOM 2415 N N . VAL B 1 51 ? 10.703 33.094 14.719 1 98.56 51 VAL B N 1
ATOM 2416 C CA . VAL B 1 51 ? 9.305 32.688 14.734 1 98.56 51 VAL B CA 1
ATOM 2417 C C . VAL B 1 51 ? 9.008 31.875 16 1 98.56 51 VAL B C 1
ATOM 2419 O O . VAL B 1 51 ? 9.922 31.359 16.641 1 98.56 51 VAL B O 1
ATOM 2422 N N . GLU B 1 52 ? 7.73 31.859 16.344 1 97.81 52 GLU B N 1
ATOM 2423 C CA . GLU B 1 52 ? 7.254 31.062 17.484 1 97.81 52 GLU B CA 1
ATOM 2424 C C . GLU B 1 52 ? 6.473 29.844 17.016 1 97.81 52 GLU B C 1
ATOM 2426 O O . GLU B 1 52 ? 5.648 29.938 16.094 1 97.81 52 GLU B O 1
ATOM 2431 N N . MET B 1 53 ? 6.75 28.719 17.562 1 98.31 53 MET B N 1
ATOM 2432 C CA . MET B 1 53 ? 6.07 27.453 17.312 1 98.31 53 MET B CA 1
ATOM 2433 C C . MET B 1 53 ? 5.945 26.641 18.594 1 98.31 53 MET B C 1
ATOM 2435 O O . MET B 1 53 ? 6.75 26.797 19.516 1 98.31 53 MET B O 1
ATOM 2439 N N . GLU B 1 54 ? 4.949 25.812 18.734 1 98.69 54 GLU B N 1
ATOM 2440 C CA . GLU B 1 54 ? 4.898 24.766 19.766 1 98.69 54 GLU B CA 1
ATOM 2441 C C . GLU B 1 54 ? 5.621 23.5 19.297 1 98.69 54 GLU B C 1
ATOM 2443 O O . GLU B 1 54 ? 5.23 22.891 18.312 1 98.69 54 GLU B O 1
ATOM 2448 N N . ILE B 1 55 ? 6.707 23.219 19.969 1 98.81 55 ILE B N 1
ATOM 2449 C CA . ILE B 1 55 ? 7.566 22.125 19.562 1 98.81 55 ILE B CA 1
ATOM 2450 C C . ILE B 1 55 ? 7.652 21.094 20.688 1 98.81 55 ILE B C 1
ATOM 2452 O O . ILE B 1 55 ? 7.949 21.438 21.828 1 98.81 55 ILE B O 1
ATOM 2456 N N . PHE B 1 56 ? 7.359 19.812 20.391 1 98.62 56 PHE B N 1
ATOM 2457 C CA . PHE B 1 56 ? 7.438 18.797 21.422 1 98.62 56 PHE B CA 1
ATOM 2458 C C . PHE B 1 56 ? 7.824 17.438 20.844 1 98.62 56 PHE B C 1
ATOM 2460 O O . PHE B 1 56 ? 7.746 17.234 19.625 1 98.62 56 PHE B O 1
ATOM 2467 N N . LYS B 1 57 ? 8.297 16.547 21.656 1 98.75 57 LYS B N 1
ATOM 2468 C CA . LYS B 1 57 ? 8.703 15.188 21.266 1 98.75 57 LYS B CA 1
ATOM 2469 C C . LYS B 1 57 ? 7.492 14.266 21.156 1 98.75 57 LYS B C 1
ATOM 2471 O O . LYS B 1 57 ? 6.699 14.156 22.094 1 98.75 57 LYS B O 1
ATOM 2476 N N . MET B 1 58 ? 7.355 13.625 20 1 98.81 58 MET B N 1
ATOM 2477 C CA . MET B 1 58 ? 6.328 12.602 19.797 1 98.81 58 MET B CA 1
ATOM 2478 C C . MET B 1 58 ? 6.801 11.555 18.797 1 98.81 58 MET B C 1
ATOM 2480 O O . MET B 1 58 ? 6.711 11.758 17.578 1 98.81 58 MET B O 1
ATOM 2484 N N . ASP B 1 59 ? 7.289 10.477 19.375 1 98.81 59 ASP B N 1
ATOM 2485 C CA . ASP B 1 59 ? 7.457 9.281 18.547 1 98.81 59 ASP B CA 1
ATOM 2486 C C . ASP B 1 59 ? 6.109 8.656 18.203 1 98.81 59 ASP B C 1
ATOM 2488 O O . ASP B 1 59 ? 5.438 8.102 19.062 1 98.81 59 ASP B O 1
ATOM 2492 N N . ILE B 1 60 ? 5.773 8.688 16.938 1 98.88 60 ILE B N 1
ATOM 2493 C CA . ILE B 1 60 ? 4.414 8.32 16.562 1 98.88 60 ILE B CA 1
ATOM 2494 C C . ILE B 1 60 ? 4.207 6.82 16.781 1 98.88 60 ILE B C 1
ATOM 2496 O O . ILE B 1 60 ? 3.072 6.336 16.766 1 98.88 60 ILE B O 1
ATOM 2500 N N . THR B 1 61 ? 5.266 6.031 16.953 1 98.75 61 THR B N 1
ATOM 2501 C CA . THR B 1 61 ? 5.121 4.602 17.188 1 98.75 61 THR B CA 1
ATOM 2502 C C . THR B 1 61 ? 4.824 4.328 18.672 1 98.75 61 THR B C 1
ATOM 2504 O O . THR B 1 61 ? 4.523 3.197 19.047 1 98.75 61 THR B O 1
ATOM 2507 N N . ASN B 1 62 ? 4.926 5.324 19.484 1 98.62 62 ASN B N 1
ATOM 2508 C CA . ASN B 1 62 ? 4.652 5.203 20.922 1 98.62 62 ASN B CA 1
ATOM 2509 C C . ASN B 1 62 ? 3.254 5.699 21.266 1 98.62 62 ASN B C 1
ATOM 2511 O O . ASN B 1 62 ? 2.982 6.902 21.203 1 98.62 62 ASN B O 1
ATOM 2515 N N . PRO B 1 63 ? 2.4 4.816 21.734 1 98.06 63 PRO B N 1
ATOM 2516 C CA . PRO B 1 63 ? 1.022 5.223 22.016 1 98.06 63 PRO B CA 1
ATOM 2517 C C . PRO B 1 63 ? 0.94 6.34 23.047 1 98.06 63 PRO B C 1
ATOM 2519 O O . PRO B 1 63 ? 0.081 7.219 22.953 1 98.06 63 PRO B O 1
ATOM 2522 N N . ALA B 1 64 ? 1.772 6.301 24 1 97.94 64 ALA B N 1
ATOM 2523 C CA . ALA B 1 64 ? 1.753 7.34 25.031 1 97.94 64 ALA B CA 1
ATOM 2524 C C . ALA B 1 64 ? 2.107 8.703 24.438 1 97.94 64 ALA B C 1
ATOM 2526 O O . ALA B 1 64 ? 1.561 9.727 24.859 1 97.94 64 ALA B O 1
ATOM 2527 N N . ASP B 1 65 ? 3.004 8.75 23.5 1 98.62 65 ASP B N 1
ATOM 2528 C CA . ASP B 1 65 ? 3.361 9.992 22.828 1 98.62 65 ASP B CA 1
ATOM 2529 C C . ASP B 1 65 ? 2.195 10.523 22 1 98.62 65 ASP B C 1
ATOM 2531 O O . ASP B 1 65 ? 1.912 11.727 22.016 1 98.62 65 ASP B O 1
ATOM 2535 N N . ARG B 1 66 ? 1.51 9.648 21.328 1 98.62 66 ARG B N 1
ATOM 2536 C CA . ARG B 1 66 ? 0.423 10.055 20.453 1 98.62 66 ARG B CA 1
ATOM 2537 C C . ARG B 1 66 ? -0.697 10.727 21.234 1 98.62 66 ARG B C 1
ATOM 2539 O O . ARG B 1 66 ? -1.399 11.594 20.719 1 98.62 66 ARG B O 1
ATOM 2546 N N . GLU B 1 67 ? -0.842 10.352 22.484 1 97.81 67 GLU B N 1
ATOM 2547 C CA . GLU B 1 67 ? -1.88 10.938 23.344 1 97.81 67 GLU B CA 1
ATOM 2548 C C . GLU B 1 67 ? -1.684 12.445 23.484 1 97.81 67 GLU B C 1
ATOM 2550 O O . GLU B 1 67 ? -2.637 13.172 23.766 1 97.81 67 GLU B O 1
ATOM 2555 N N . ARG B 1 68 ? -0.498 12.898 23.266 1 98 68 ARG B N 1
ATOM 2556 C CA . ARG B 1 68 ? -0.184 14.32 23.422 1 98 68 ARG B CA 1
ATOM 2557 C C . ARG B 1 68 ? -0.909 15.156 22.375 1 98 68 ARG B C 1
ATOM 2559 O O . ARG B 1 68 ? -1.083 16.359 22.547 1 98 68 ARG B O 1
ATOM 2566 N N . MET B 1 69 ? -1.326 14.578 21.312 1 98.69 69 MET B N 1
ATOM 2567 C CA . MET B 1 69 ? -2.059 15.281 20.266 1 98.69 69 MET B CA 1
ATOM 2568 C C . MET B 1 69 ? -3.34 15.898 20.828 1 98.69 69 MET B C 1
ATOM 2570 O O . MET B 1 69 ? -3.811 16.922 20.328 1 98.69 69 MET B O 1
ATOM 2574 N N . HIS B 1 70 ? -3.871 15.305 21.875 1 98.12 70 HIS B N 1
ATOM 2575 C CA . HIS B 1 70 ? -5.137 15.742 22.453 1 98.12 70 HIS B CA 1
ATOM 2576 C C . HIS B 1 70 ? -4.977 17.062 23.203 1 98.12 70 HIS B C 1
ATOM 2578 O O . HIS B 1 70 ? -5.965 17.719 23.516 1 98.12 70 HIS B O 1
ATOM 2584 N N . ARG B 1 71 ? -3.779 17.453 23.406 1 97.81 71 ARG B N 1
ATOM 2585 C CA . ARG B 1 71 ? -3.514 18.672 24.172 1 97.81 71 ARG B CA 1
ATOM 2586 C C . ARG B 1 71 ? -3.605 19.891 23.281 1 97.81 71 ARG B C 1
ATOM 2588 O O . ARG B 1 71 ? -3.559 21.031 23.766 1 97.81 71 ARG B O 1
ATOM 2595 N N . TYR B 1 72 ? -3.725 19.703 22.047 1 98.19 72 TYR B N 1
ATOM 2596 C CA . TYR B 1 72 ? -3.641 20.812 21.109 1 98.19 72 TYR B CA 1
ATOM 2597 C C . TYR B 1 72 ? -4.914 20.922 20.281 1 98.19 72 TYR B C 1
ATOM 2599 O O . TYR B 1 72 ? -5.578 19.922 20 1 98.19 72 TYR B O 1
ATOM 2607 N N . ASP B 1 73 ? -5.266 22.141 19.984 1 97.94 73 ASP B N 1
ATOM 2608 C CA . ASP B 1 73 ? -6.285 22.438 18.969 1 97.94 73 ASP B CA 1
ATOM 2609 C C . ASP B 1 73 ? -5.648 22.812 17.641 1 97.94 73 ASP B C 1
ATOM 2611 O O . ASP B 1 73 ? -4.641 23.516 17.609 1 97.94 73 ASP B O 1
ATOM 2615 N N . TYR B 1 74 ? -6.137 22.312 16.547 1 98.62 74 TYR B N 1
ATOM 2616 C CA . TYR B 1 74 ? -5.598 22.578 15.227 1 98.62 74 TYR B CA 1
ATOM 2617 C C . TYR B 1 74 ? -6.676 22.453 14.164 1 98.62 74 TYR B C 1
ATOM 2619 O O . TYR B 1 74 ? -7.715 21.828 14.391 1 98.62 74 TYR B O 1
ATOM 2627 N N . ASP B 1 75 ? -6.391 23.062 13 1 98.62 75 ASP B N 1
ATOM 2628 C CA . ASP B 1 75 ? -7.301 23.109 11.859 1 98.62 75 ASP B CA 1
ATOM 2629 C C . ASP B 1 75 ? -6.824 22.188 10.742 1 98.62 75 ASP B C 1
ATOM 2631 O O . ASP B 1 75 ? -7.621 21.75 9.906 1 98.62 75 ASP B O 1
ATOM 2635 N N . VAL B 1 76 ? -5.531 22.016 10.672 1 98.94 76 VAL B N 1
ATOM 2636 C CA . VAL B 1 76 ? -4.891 21.188 9.664 1 98.94 76 VAL B CA 1
ATOM 2637 C C . VAL B 1 76 ? -3.904 20.234 10.328 1 98.94 76 VAL B C 1
ATOM 2639 O O . VAL B 1 76 ? -3.104 20.641 11.172 1 98.94 76 VAL B O 1
ATOM 2642 N N . PHE B 1 77 ? -4.039 19 10.039 1 98.94 77 PHE B N 1
ATOM 2643 C CA . PHE B 1 77 ? -3.113 17.969 10.5 1 98.94 77 PHE B CA 1
ATOM 2644 C C . PHE B 1 77 ? -2.297 17.422 9.336 1 98.94 77 PHE B C 1
ATOM 2646 O O . PHE B 1 77 ? -2.859 16.922 8.359 1 98.94 77 PHE B O 1
ATOM 2653 N N . VAL B 1 78 ? -0.994 17.516 9.414 1 99 78 VAL B N 1
ATOM 2654 C CA . VAL B 1 78 ? -0.089 17.016 8.383 1 99 78 VAL B CA 1
ATOM 2655 C C . VAL B 1 78 ? 0.643 15.781 8.891 1 99 78 VAL B C 1
ATOM 2657 O O . VAL B 1 78 ? 1.596 15.883 9.664 1 99 78 VAL B O 1
ATOM 2660 N N . ALA B 1 79 ? 0.211 14.664 8.43 1 98.94 79 ALA B N 1
ATOM 2661 C CA . ALA B 1 79 ? 0.877 13.398 8.719 1 98.94 79 ALA B CA 1
ATOM 2662 C C . ALA B 1 79 ? 2.137 13.234 7.871 1 98.94 79 ALA B C 1
ATOM 2664 O O . ALA B 1 79 ? 2.078 12.719 6.75 1 98.94 79 ALA B O 1
ATOM 2665 N N . ASN B 1 80 ? 3.275 13.57 8.469 1 98.75 80 ASN B N 1
ATOM 2666 C CA . ASN B 1 80 ? 4.5 13.672 7.684 1 98.75 80 ASN B CA 1
ATOM 2667 C C . ASN B 1 80 ? 5.547 12.664 8.148 1 98.75 80 ASN B C 1
ATOM 2669 O O . ASN B 1 80 ? 6.441 12.297 7.383 1 98.75 80 ASN B O 1
ATOM 2673 N N . ALA B 1 81 ? 5.504 12.195 9.398 1 98.62 81 ALA B N 1
ATOM 2674 C CA . ALA B 1 81 ? 6.535 11.305 9.93 1 98.62 81 ALA B CA 1
ATOM 2675 C C . ALA B 1 81 ? 6.688 10.062 9.062 1 98.62 81 ALA B C 1
ATOM 2677 O O . A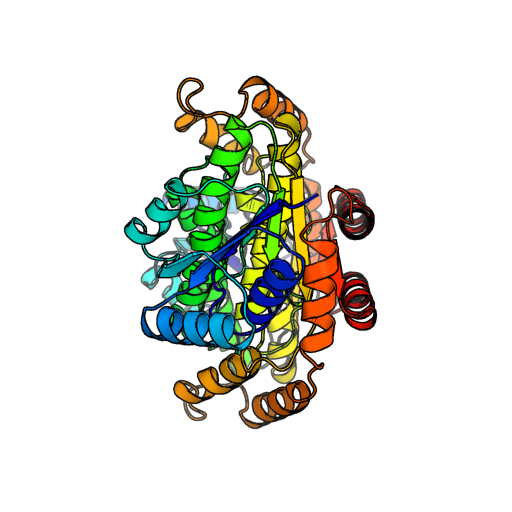LA B 1 81 ? 5.699 9.391 8.742 1 98.62 81 ALA B O 1
ATOM 2678 N N . ALA B 1 82 ? 7.902 9.773 8.672 1 98.19 82 ALA B N 1
ATOM 2679 C CA . ALA B 1 82 ? 8.172 8.609 7.828 1 98.19 82 ALA B CA 1
ATOM 2680 C C . ALA B 1 82 ? 9.648 8.234 7.875 1 98.19 82 ALA B C 1
ATOM 2682 O O . ALA B 1 82 ? 10.5 9.055 8.219 1 98.19 82 ALA B O 1
ATOM 2683 N N . VAL B 1 83 ? 9.898 7.023 7.574 1 96.94 83 VAL B N 1
ATOM 2684 C CA . VAL B 1 83 ? 11.258 6.523 7.375 1 96.94 83 VAL B CA 1
ATOM 2685 C C . VAL B 1 83 ? 11.383 5.906 5.984 1 96.94 83 VAL B C 1
ATOM 2687 O O . VAL B 1 83 ? 10.375 5.602 5.34 1 96.94 83 VAL B O 1
ATOM 2690 N N . ASN B 1 84 ? 12.578 5.824 5.527 1 96.12 84 ASN B N 1
ATOM 2691 C CA . ASN B 1 84 ? 12.859 5.246 4.219 1 96.12 84 ASN B CA 1
ATOM 2692 C C . ASN B 1 84 ? 13.984 4.219 4.289 1 96.12 84 ASN B C 1
ATOM 2694 O O . ASN B 1 84 ? 14.945 4.391 5.043 1 96.12 84 ASN B O 1
ATOM 2698 N N . GLU B 1 85 ? 13.836 3.162 3.65 1 94.62 85 GLU B N 1
ATOM 2699 C CA . GLU B 1 85 ? 14.828 2.107 3.49 1 94.62 85 GLU B CA 1
ATOM 2700 C C . GLU B 1 85 ? 14.688 1.416 2.137 1 94.62 85 GLU B C 1
ATOM 2702 O O . GLU B 1 85 ? 13.578 1.2 1.658 1 94.62 85 GLU B O 1
ATOM 2707 N N . GLY B 1 86 ? 15.836 1.158 1.497 1 93.88 86 GLY B N 1
ATOM 2708 C CA . GLY B 1 86 ? 15.836 0.486 0.208 1 93.88 86 GLY B CA 1
ATOM 2709 C C . GLY B 1 86 ? 16.422 -0.914 0.264 1 93.88 86 GLY B C 1
ATOM 2710 O O . GLY B 1 86 ? 16.766 -1.406 1.34 1 93.88 86 GLY B O 1
ATOM 2711 N N . GLY B 1 87 ? 16.422 -1.602 -0.928 1 95.75 87 GLY B N 1
ATOM 2712 C CA . GLY B 1 87 ? 16.938 -2.949 -1.08 1 95.75 87 GLY B CA 1
ATOM 2713 C C . GLY B 1 87 ? 16.031 -3.855 -1.89 1 95.75 87 GLY B C 1
ATOM 2714 O O . GLY B 1 87 ? 14.852 -3.557 -2.074 1 95.75 87 GLY B O 1
ATOM 2715 N N . PRO B 1 88 ? 16.641 -4.895 -2.396 1 97.62 88 PRO B N 1
ATOM 2716 C CA . PRO B 1 88 ? 15.82 -5.848 -3.148 1 97.62 88 PRO B CA 1
ATOM 2717 C C . PRO B 1 88 ? 14.789 -6.551 -2.277 1 97.62 88 PRO B C 1
ATOM 2719 O O . PRO B 1 88 ? 15.133 -7.141 -1.251 1 97.62 88 PRO B O 1
ATOM 2722 N N . LEU B 1 89 ? 13.562 -6.586 -2.715 1 98.06 89 LEU B N 1
ATOM 2723 C CA . LEU B 1 89 ? 12.461 -7.125 -1.931 1 98.06 89 LEU B CA 1
ATOM 2724 C C . LEU B 1 89 ? 12.633 -8.625 -1.698 1 98.06 89 LEU B C 1
ATOM 2726 O O . LEU B 1 89 ? 12.18 -9.156 -0.682 1 98.06 89 LEU B O 1
ATOM 2730 N N . GLY B 1 90 ? 13.32 -9.242 -2.605 1 97.06 90 GLY B N 1
ATOM 2731 C CA . GLY B 1 90 ? 13.539 -10.672 -2.455 1 97.06 90 GLY B CA 1
ATOM 2732 C C . GLY B 1 90 ? 14.492 -11.016 -1.322 1 97.06 90 GLY B C 1
ATOM 2733 O O . GLY B 1 90 ? 14.547 -12.164 -0.882 1 97.06 90 GLY B O 1
ATOM 2734 N N . GLU B 1 91 ? 15.18 -9.945 -0.781 1 97.44 91 GLU B N 1
ATOM 2735 C CA . GLU B 1 91 ? 16.297 -10.312 0.09 1 97.44 91 GLU B CA 1
ATOM 2736 C C . GLU B 1 91 ? 16.375 -9.391 1.304 1 97.44 91 GLU B C 1
ATOM 2738 O O . GLU B 1 91 ? 17.047 -9.703 2.285 1 97.44 91 GLU B O 1
ATOM 2743 N N . VAL B 1 92 ? 15.703 -8.227 1.238 1 96.62 92 VAL B N 1
ATOM 2744 C CA . VAL B 1 92 ? 15.727 -7.297 2.365 1 96.62 92 VAL B CA 1
ATOM 2745 C C . VAL B 1 92 ? 15.195 -7.992 3.617 1 96.62 92 VAL B C 1
ATOM 2747 O O . VAL B 1 92 ? 14.227 -8.75 3.553 1 96.62 92 VAL B O 1
ATOM 2750 N N . PRO B 1 93 ? 15.891 -7.816 4.816 1 96.69 93 PRO B N 1
ATOM 2751 C CA . PRO B 1 93 ? 15.336 -8.414 6.035 1 96.69 93 PRO B CA 1
ATOM 2752 C C . PRO B 1 93 ? 13.875 -8.016 6.27 1 96.69 93 PRO B C 1
ATOM 2754 O O . PRO B 1 93 ? 13.547 -6.824 6.242 1 96.69 93 PRO B O 1
ATOM 2757 N N . MET B 1 94 ? 13.047 -9 6.574 1 97.75 94 MET B N 1
ATOM 2758 C CA . MET B 1 94 ? 11.625 -8.734 6.75 1 97.75 94 MET B CA 1
ATOM 2759 C C . MET B 1 94 ? 11.391 -7.812 7.941 1 97.75 94 MET B C 1
ATOM 2761 O O . MET B 1 94 ? 10.391 -7.082 7.984 1 97.75 94 MET B O 1
ATOM 2765 N N . SER B 1 95 ? 12.297 -7.859 8.922 1 97.56 95 SER B N 1
ATOM 2766 C CA . SER B 1 95 ? 12.18 -6.949 10.062 1 97.56 95 SER B CA 1
ATOM 2767 C C . SER B 1 95 ? 12.242 -5.496 9.609 1 97.56 95 SER B C 1
ATOM 2769 O O . SER B 1 95 ? 11.531 -4.641 10.148 1 97.56 95 SER B O 1
ATOM 2771 N N . ALA B 1 96 ? 13.094 -5.199 8.617 1 96.88 96 ALA B N 1
ATOM 2772 C CA . ALA B 1 96 ? 13.172 -3.85 8.062 1 96.88 96 ALA B CA 1
ATOM 2773 C C . ALA B 1 96 ? 11.859 -3.443 7.402 1 96.88 96 ALA B C 1
ATOM 2775 O O . ALA B 1 96 ? 11.383 -2.32 7.59 1 96.88 96 ALA B O 1
ATOM 2776 N N . PHE B 1 97 ? 11.312 -4.379 6.664 1 98.12 97 PHE B N 1
ATOM 2777 C CA . PHE B 1 97 ? 10.047 -4.137 5.973 1 98.12 97 PHE B CA 1
ATOM 2778 C C . PHE B 1 97 ? 8.93 -3.865 6.973 1 98.12 97 PHE B C 1
ATOM 2780 O O . PHE B 1 97 ? 8.203 -2.877 6.848 1 98.12 97 PHE B O 1
ATOM 2787 N N . ARG B 1 98 ? 8.82 -4.652 7.988 1 98.5 98 ARG B N 1
ATOM 2788 C CA . ARG B 1 98 ? 7.781 -4.516 9.008 1 98.5 98 ARG B CA 1
ATOM 2789 C C . ARG B 1 98 ? 7.969 -3.234 9.812 1 98.5 98 ARG B C 1
ATOM 2791 O O . ARG B 1 98 ? 6.992 -2.551 10.125 1 98.5 98 ARG B O 1
ATOM 2798 N N . ASN B 1 99 ? 9.188 -2.924 10.141 1 97.81 99 ASN B N 1
ATOM 2799 C CA . ASN B 1 99 ? 9.461 -1.697 10.875 1 97.81 99 ASN B CA 1
ATOM 2800 C C . ASN B 1 99 ? 9.055 -0.46 10.086 1 97.81 99 ASN B C 1
ATOM 2802 O O . ASN B 1 99 ? 8.5 0.486 10.641 1 97.81 99 ASN B O 1
ATOM 2806 N N . LEU B 1 100 ? 9.398 -0.474 8.852 1 98.25 100 LEU B N 1
ATOM 2807 C CA . LEU B 1 100 ? 9.039 0.643 7.984 1 98.25 100 LEU B CA 1
ATOM 2808 C C . LEU B 1 100 ? 7.52 0.816 7.93 1 98.25 100 LEU B C 1
ATOM 2810 O O . LEU B 1 100 ? 7.016 1.937 8.031 1 98.25 100 LEU B O 1
ATOM 2814 N N . PHE B 1 101 ? 6.762 -0.245 7.836 1 98.88 101 PHE B N 1
ATOM 2815 C CA . PHE B 1 101 ? 5.305 -0.183 7.789 1 98.88 101 PHE B CA 1
ATOM 2816 C C . PHE B 1 101 ? 4.742 0.294 9.117 1 98.88 101 PHE B C 1
ATOM 2818 O O . PHE B 1 101 ? 3.711 0.972 9.156 1 98.88 101 PHE B O 1
ATOM 2825 N N . GLU B 1 102 ? 5.387 -0.106 10.195 1 98.75 102 GLU B N 1
ATOM 2826 C CA . GLU B 1 102 ? 4.934 0.38 11.5 1 98.75 102 GLU B CA 1
ATOM 2827 C C . GLU B 1 102 ? 4.91 1.905 11.539 1 98.75 102 GLU B C 1
ATOM 2829 O O . GLU B 1 102 ? 3.941 2.504 12.008 1 98.75 102 GLU B O 1
ATOM 2834 N N . VAL B 1 103 ? 5.898 2.502 11.039 1 98.75 103 VAL B N 1
ATOM 2835 C CA . VAL B 1 103 ? 6.012 3.957 11.078 1 98.75 103 VAL B CA 1
ATOM 2836 C C . VAL B 1 103 ? 5.129 4.574 9.992 1 98.75 103 VAL B C 1
ATOM 2838 O O . VAL B 1 103 ? 4.219 5.348 10.289 1 98.75 103 VAL B O 1
ATOM 2841 N N . ASN B 1 104 ? 5.387 4.172 8.742 1 98.88 104 ASN B N 1
ATOM 2842 C CA . ASN B 1 104 ? 4.863 4.879 7.582 1 98.88 104 ASN B CA 1
ATOM 2843 C C . ASN B 1 104 ? 3.369 4.633 7.402 1 98.88 104 ASN B C 1
ATOM 2845 O O . ASN B 1 104 ? 2.68 5.418 6.746 1 98.88 104 ASN B O 1
ATOM 2849 N N . VAL B 1 105 ? 2.898 3.52 7.965 1 98.94 105 VAL B N 1
ATOM 2850 C CA . VAL B 1 105 ? 1.52 3.156 7.648 1 98.94 105 VAL B CA 1
ATOM 2851 C C . VAL B 1 105 ? 0.701 3.068 8.93 1 98.94 105 VAL B C 1
ATOM 2853 O O . VAL B 1 105 ? -0.205 3.875 9.156 1 98.94 105 VAL B O 1
ATOM 2856 N N . PHE B 1 106 ? 1.086 2.186 9.844 1 98.88 106 PHE B N 1
ATOM 2857 C CA . PHE B 1 106 ? 0.23 1.899 10.984 1 98.88 106 PHE B CA 1
ATOM 2858 C C . PHE B 1 106 ? 0.2 3.08 11.945 1 98.88 106 PHE B C 1
ATOM 2860 O O . PHE B 1 106 ? -0.874 3.568 12.305 1 98.88 106 PHE B O 1
ATOM 2867 N N . SER B 1 107 ? 1.359 3.533 12.367 1 98.94 107 SER B N 1
ATOM 2868 C CA . SER B 1 107 ? 1.414 4.641 13.32 1 98.94 107 SER B CA 1
ATOM 2869 C C . SER B 1 107 ? 0.944 5.941 12.68 1 98.94 107 SER B C 1
ATOM 2871 O O . SER B 1 107 ? 0.343 6.785 13.344 1 98.94 107 SER B O 1
ATOM 2873 N N . THR B 1 108 ? 1.254 6.094 11.438 1 98.94 108 THR B N 1
ATOM 2874 C CA . THR B 1 108 ? 0.742 7.246 10.703 1 98.94 108 THR B CA 1
ATOM 2875 C C . THR B 1 108 ? -0.784 7.242 10.688 1 98.94 108 THR B C 1
ATOM 2877 O O . THR B 1 108 ? -1.414 8.266 10.961 1 98.94 108 THR B O 1
ATOM 2880 N N . LEU B 1 109 ? -1.402 6.129 10.406 1 98.94 109 LEU B N 1
ATOM 2881 C CA . LEU B 1 109 ? -2.859 6.043 10.445 1 98.94 109 LEU B CA 1
ATOM 2882 C C . LEU B 1 109 ? -3.383 6.324 11.852 1 98.94 109 LEU B C 1
ATOM 2884 O O . LEU B 1 109 ? -4.406 6.992 12.016 1 98.94 109 LEU B O 1
ATOM 2888 N N . GLU B 1 110 ? -2.703 5.828 12.852 1 98.81 110 GLU B N 1
ATOM 2889 C CA . GLU B 1 110 ? -3.119 6.062 14.227 1 98.81 110 GLU B CA 1
ATOM 2890 C C . GLU B 1 110 ? -3.16 7.551 14.547 1 98.81 110 GLU B C 1
ATOM 2892 O O . GLU B 1 110 ? -4.098 8.031 15.188 1 98.81 110 GLU B O 1
ATOM 2897 N N . THR B 1 111 ? -2.152 8.281 14.102 1 98.88 111 THR B N 1
ATOM 2898 C CA . THR B 1 111 ? -2.152 9.719 14.336 1 98.88 111 THR B CA 1
ATOM 2899 C C . THR B 1 111 ? -3.268 10.398 13.539 1 98.88 111 THR B C 1
ATOM 2901 O O . THR B 1 111 ? -3.945 11.289 14.055 1 98.88 111 THR B O 1
ATOM 2904 N N . ALA B 1 112 ? -3.459 9.977 12.305 1 98.88 112 ALA B N 1
ATOM 2905 C CA . ALA B 1 112 ? -4.52 10.531 11.469 1 98.88 112 ALA B CA 1
ATOM 2906 C C . ALA B 1 112 ? -5.895 10.281 12.086 1 98.88 112 ALA B C 1
ATOM 2908 O O . ALA B 1 112 ? -6.797 11.109 11.961 1 98.88 112 ALA B O 1
ATOM 2909 N N . ARG B 1 113 ? -6.031 9.148 12.734 1 98.56 113 ARG B N 1
ATOM 2910 C CA . ARG B 1 113 ? -7.289 8.797 13.391 1 98.56 113 ARG B CA 1
ATOM 2911 C C . ARG B 1 113 ? -7.59 9.75 14.547 1 98.56 113 ARG B C 1
ATOM 2913 O O . ARG B 1 113 ? -8.742 10.148 14.742 1 98.56 113 ARG B O 1
ATOM 2920 N N . ILE B 1 114 ? -6.59 10.023 15.297 1 98.69 114 ILE B N 1
ATOM 2921 C CA . ILE B 1 114 ? -6.754 10.977 16.391 1 98.69 114 ILE B CA 1
ATOM 2922 C C . ILE B 1 114 ? -7.188 12.328 15.836 1 98.69 114 ILE B C 1
ATOM 2924 O O . ILE B 1 114 ? -8.125 12.945 16.344 1 98.69 114 ILE B O 1
ATOM 2928 N N . ALA B 1 115 ? -6.547 12.758 14.758 1 98.88 115 ALA B N 1
ATOM 2929 C CA . ALA B 1 115 ? -6.914 14.016 14.117 1 98.88 115 ALA B CA 1
ATOM 2930 C C . ALA B 1 115 ? -8.336 13.961 13.57 1 98.88 115 ALA B C 1
ATOM 2932 O O . ALA B 1 115 ? -9.102 14.922 13.711 1 98.88 115 ALA B O 1
ATOM 2933 N N . ALA B 1 116 ? -8.68 12.852 12.953 1 98.81 116 ALA B N 1
ATOM 2934 C CA . ALA B 1 116 ? -10.016 12.68 12.391 1 98.81 116 ALA B CA 1
ATOM 2935 C C . ALA B 1 116 ? -11.086 12.836 13.469 1 98.81 116 ALA B C 1
ATOM 2937 O O . ALA B 1 116 ? -12.07 13.555 13.281 1 98.81 116 ALA B O 1
ATOM 2938 N N . ALA B 1 117 ? -10.867 12.148 14.562 1 98.44 117 ALA B N 1
ATOM 2939 C CA . ALA B 1 117 ? -11.828 12.242 15.656 1 98.44 117 ALA B CA 1
ATOM 2940 C C . ALA B 1 117 ? -11.969 13.68 16.141 1 98.44 117 ALA B C 1
ATOM 2942 O O . ALA B 1 117 ? -13.078 14.148 16.406 1 98.44 117 ALA B O 1
ATOM 2943 N N . HIS B 1 118 ? -10.859 14.367 16.266 1 98.56 118 HIS B N 1
ATOM 2944 C CA . HIS B 1 118 ? -10.836 15.773 16.656 1 98.56 118 HIS B CA 1
ATOM 2945 C C . HIS B 1 118 ? -11.648 16.625 15.68 1 98.56 118 HIS B C 1
ATOM 2947 O O . HIS B 1 118 ? -12.453 17.453 16.109 1 98.56 118 HIS B O 1
ATOM 2953 N N . PHE B 1 119 ? -11.516 16.422 14.406 1 98.81 119 PHE B N 1
ATOM 2954 C CA . PHE B 1 119 ? -12.164 17.219 13.367 1 98.81 119 PHE B CA 1
ATOM 2955 C C . PHE B 1 119 ? -13.641 16.859 13.258 1 98.81 119 PHE B C 1
ATOM 2957 O O . PHE B 1 119 ? -14.469 17.719 12.953 1 98.81 119 PHE B O 1
ATOM 2964 N N . VAL B 1 120 ? -13.953 15.57 13.484 1 98.5 120 VAL B N 1
ATOM 2965 C CA . VAL B 1 120 ? -15.344 15.148 13.477 1 98.5 120 VAL B CA 1
ATOM 2966 C C . VAL B 1 120 ? -16.125 15.922 14.539 1 98.5 120 VAL B C 1
ATOM 2968 O O . VAL B 1 120 ? -17.219 16.422 14.273 1 98.5 120 VAL B O 1
ATOM 2971 N N . GLU B 1 121 ? -15.539 16.031 15.688 1 97.56 121 GLU B N 1
ATOM 2972 C CA . GLU B 1 121 ? -16.172 16.797 16.766 1 97.56 121 GLU B CA 1
ATOM 2973 C C . GLU B 1 121 ? -16.328 18.266 16.391 1 97.56 121 GLU B C 1
ATOM 2975 O O . GLU B 1 121 ? -17.359 18.875 16.641 1 97.56 121 GLU B O 1
ATOM 2980 N N . LYS B 1 122 ? -15.375 18.781 15.719 1 97.75 122 LYS B N 1
ATOM 2981 C CA . LYS B 1 122 ? -15.336 20.188 15.328 1 97.75 122 LYS B CA 1
ATOM 2982 C C . LYS B 1 122 ? -16.188 20.438 14.078 1 97.75 122 LYS B C 1
ATOM 2984 O O . LYS B 1 122 ? -16.531 21.578 13.781 1 97.75 122 LYS B O 1
ATOM 2989 N N . ARG B 1 123 ? -16.453 19.422 13.32 1 98.38 123 ARG B N 1
ATOM 2990 C CA . ARG B 1 123 ? -17.141 19.469 12.031 1 98.38 123 ARG B CA 1
ATOM 2991 C C . ARG B 1 123 ? -16.406 20.375 11.055 1 98.38 123 ARG B C 1
ATOM 2993 O O . ARG B 1 123 ? -17.031 21.141 10.328 1 98.38 123 ARG B O 1
ATOM 3000 N N . SER B 1 124 ? -15.133 20.375 11.164 1 98.5 124 SER B N 1
ATOM 3001 C CA . SER B 1 124 ? -14.227 21.109 10.297 1 98.5 124 SER B CA 1
ATOM 3002 C C . SER B 1 124 ? -12.781 20.656 10.484 1 98.5 124 SER B C 1
ATOM 3004 O O . SER B 1 124 ? -12.391 20.266 11.578 1 98.5 124 SER B O 1
ATOM 3006 N N . GLY B 1 125 ? -12 20.688 9.43 1 98.62 125 GLY B N 1
ATOM 3007 C CA . GLY B 1 125 ? -10.586 20.344 9.508 1 98.62 125 GLY B CA 1
ATOM 3008 C C . GLY B 1 125 ? -10.062 19.688 8.25 1 98.62 125 GLY B C 1
ATOM 3009 O O . GLY B 1 125 ? -10.828 19.422 7.316 1 98.62 125 GLY B O 1
ATOM 3010 N N . LYS B 1 126 ? -8.766 19.5 8.188 1 98.88 126 LYS B N 1
ATOM 3011 C CA . LYS B 1 126 ? -8.094 18.938 7.023 1 98.88 126 LYS B CA 1
ATOM 3012 C C . LYS B 1 126 ? -6.941 18.016 7.449 1 98.88 126 LYS B C 1
ATOM 3014 O O . LYS B 1 126 ? -6.129 18.391 8.297 1 98.88 126 LYS B O 1
ATOM 3019 N N . ILE B 1 127 ? -6.98 16.875 6.945 1 98.94 127 ILE B N 1
ATOM 3020 C CA . ILE B 1 127 ? -5.863 15.945 7.109 1 98.94 127 ILE B CA 1
ATOM 3021 C C . ILE B 1 127 ? -5.059 15.875 5.812 1 98.94 127 ILE B C 1
ATOM 3023 O O . ILE B 1 127 ? -5.621 15.633 4.742 1 98.94 127 ILE B O 1
ATOM 3027 N N . ILE B 1 128 ? -3.801 16.125 5.867 1 98.94 128 ILE B N 1
ATOM 3028 C CA . ILE B 1 128 ? -2.9 15.953 4.727 1 98.94 128 ILE B CA 1
ATOM 3029 C C . ILE B 1 128 ? -1.92 14.82 5.004 1 98.94 128 ILE B C 1
ATOM 3031 O O . ILE B 1 128 ? -1.149 14.875 5.965 1 98.94 128 ILE B O 1
ATOM 3035 N N . PHE B 1 129 ? -1.988 13.797 4.227 1 98.94 129 PHE B N 1
ATOM 3036 C CA . PHE B 1 129 ? -0.969 12.75 4.25 1 98.94 129 PHE B CA 1
ATOM 3037 C C . PHE B 1 129 ? 0.217 13.133 3.373 1 98.94 129 PHE B C 1
ATOM 3039 O O . PHE B 1 129 ? 0.057 13.375 2.176 1 98.94 129 PHE B O 1
ATOM 3046 N N . MET B 1 130 ? 1.389 13.211 3.979 1 98.81 130 MET B N 1
ATOM 3047 C CA . MET B 1 130 ? 2.596 13.375 3.176 1 98.81 130 MET B CA 1
ATOM 3048 C C . MET B 1 130 ? 2.984 12.062 2.504 1 98.81 130 MET B C 1
ATOM 3050 O O . MET B 1 130 ? 3.646 11.219 3.111 1 98.81 130 MET B O 1
ATOM 3054 N N . SER B 1 131 ? 2.551 11.938 1.307 1 98.62 131 SER B N 1
ATOM 3055 C CA . SER B 1 131 ? 2.902 10.773 0.495 1 98.62 131 SER B CA 1
ATOM 3056 C C . SER B 1 131 ? 4.219 11 -0.245 1 98.62 131 SER B C 1
ATOM 3058 O O . SER B 1 131 ? 5.199 11.453 0.344 1 98.62 131 SER B O 1
ATOM 3060 N N . SER B 1 132 ? 4.344 10.594 -1.446 1 98.31 132 SER B N 1
ATOM 3061 C CA . SER B 1 132 ? 5.531 10.641 -2.291 1 98.31 132 SER B CA 1
ATOM 3062 C C . SER B 1 132 ? 5.195 10.289 -3.736 1 98.31 132 SER B C 1
ATOM 3064 O O . SER B 1 132 ? 4.117 9.766 -4.02 1 98.31 132 SER B O 1
ATOM 3066 N N . MET B 1 133 ? 6.105 10.664 -4.648 1 98.31 133 MET B N 1
ATOM 3067 C CA . MET B 1 133 ? 6 10.031 -5.961 1 98.31 133 MET B CA 1
ATOM 3068 C C . MET B 1 133 ? 5.957 8.516 -5.836 1 98.31 133 MET B C 1
ATOM 3070 O O . MET B 1 133 ? 5.316 7.84 -6.641 1 98.31 133 MET B O 1
ATOM 3074 N N . ALA B 1 134 ? 6.539 7.996 -4.793 1 98.25 134 ALA B N 1
ATOM 3075 C CA . ALA B 1 134 ? 6.566 6.562 -4.512 1 98.25 134 ALA B CA 1
ATOM 3076 C C . ALA B 1 134 ? 5.184 6.051 -4.129 1 98.25 134 ALA B C 1
ATOM 3078 O O . ALA B 1 134 ? 4.973 4.84 -4 1 98.25 134 ALA B O 1
ATOM 3079 N N . GLY B 1 135 ? 4.207 6.91 -3.947 1 98.69 135 GLY B N 1
ATOM 3080 C CA . GLY B 1 135 ? 2.836 6.5 -3.701 1 98.69 135 GLY B CA 1
ATOM 3081 C C . GLY B 1 135 ? 2.168 5.891 -4.922 1 98.69 135 GLY B C 1
ATOM 3082 O O . GLY B 1 135 ? 1.122 5.246 -4.805 1 98.69 135 GLY B O 1
ATOM 3083 N N . VAL B 1 136 ? 2.779 6.141 -6.074 1 98.12 136 VAL B N 1
ATOM 3084 C CA . VAL B 1 136 ? 2.252 5.633 -7.336 1 98.12 136 VAL B CA 1
ATOM 3085 C C . VAL B 1 136 ? 3.34 4.852 -8.07 1 98.12 136 VAL B C 1
ATOM 3087 O O . VAL B 1 136 ? 3.043 3.9 -8.797 1 98.12 136 VAL B O 1
ATOM 3090 N N . MET B 1 137 ? 4.582 5.199 -7.816 1 98.44 137 MET B N 1
ATOM 3091 C CA . MET B 1 137 ? 5.707 4.633 -8.555 1 98.44 137 MET B CA 1
ATOM 3092 C C . MET B 1 137 ? 6.496 3.662 -7.676 1 98.44 137 MET B C 1
ATOM 3094 O O . MET B 1 137 ? 6.629 3.875 -6.473 1 98.44 137 MET B O 1
ATOM 3098 N N . ALA B 1 138 ? 6.996 2.654 -8.305 1 98 138 ALA B N 1
ATOM 3099 C CA . ALA B 1 138 ? 7.93 1.731 -7.664 1 98 138 ALA B CA 1
ATOM 3100 C C . ALA B 1 138 ? 8.953 1.203 -8.664 1 98 138 ALA B C 1
ATOM 3102 O O . ALA B 1 138 ? 8.617 0.907 -9.812 1 98 138 ALA B O 1
ATOM 3103 N N . SER B 1 139 ? 10.219 1.189 -8.273 1 96.94 139 SER B N 1
ATOM 3104 C CA . SER B 1 139 ? 11.312 0.661 -9.086 1 96.94 139 SER B CA 1
ATOM 3105 C C . SER B 1 139 ? 12.156 -0.331 -8.297 1 96.94 139 SER B C 1
ATOM 3107 O O . SER B 1 139 ? 11.906 -0.565 -7.109 1 96.94 139 SER B O 1
ATOM 3109 N N . GLU B 1 140 ? 13.109 -0.935 -8.945 1 97.38 140 GLU B N 1
ATOM 3110 C CA . GLU B 1 140 ? 14.008 -1.881 -8.281 1 97.38 140 GLU B CA 1
ATOM 3111 C C . GLU B 1 140 ? 14.68 -1.244 -7.074 1 97.38 140 GLU B C 1
ATOM 3113 O O . GLU B 1 140 ? 15.102 -0.085 -7.129 1 97.38 140 GLU B O 1
ATOM 3118 N N . TYR B 1 141 ? 14.625 -1.973 -5.957 1 96.31 141 TYR B N 1
ATOM 3119 C CA . TYR B 1 141 ? 15.352 -1.709 -4.723 1 96.31 141 TYR B CA 1
ATOM 3120 C C . TYR B 1 141 ? 14.719 -0.564 -3.945 1 96.31 141 TYR B C 1
ATOM 3122 O O . TYR B 1 141 ? 15.281 -0.077 -2.965 1 96.31 141 TYR B O 1
ATOM 3130 N N . THR B 1 142 ? 13.555 -0.089 -4.41 1 95.81 142 THR B N 1
ATOM 3131 C CA . THR B 1 142 ? 12.836 0.961 -3.693 1 95.81 142 THR B CA 1
ATOM 3132 C C . THR B 1 142 ? 11.477 0.456 -3.209 1 95.81 142 THR B C 1
ATOM 3134 O O . THR B 1 142 ? 10.648 1.238 -2.738 1 95.81 142 THR B O 1
ATOM 3137 N N . GLY B 1 143 ? 11.234 -0.807 -3.336 1 97.56 143 GLY B N 1
ATOM 3138 C CA . GLY B 1 143 ? 9.922 -1.398 -3.143 1 97.56 143 GLY B CA 1
ATOM 3139 C C . GLY B 1 143 ? 9.414 -1.272 -1.717 1 97.56 143 GLY B C 1
ATOM 3140 O O . GLY B 1 143 ? 8.211 -1.181 -1.487 1 97.56 143 GLY B O 1
ATOM 3141 N N . LEU B 1 144 ? 10.359 -1.312 -0.669 1 97.06 144 LEU B N 1
ATOM 3142 C CA . LEU B 1 144 ? 9.953 -1.188 0.728 1 97.06 144 LEU B CA 1
ATOM 3143 C C . LEU B 1 144 ? 9.188 0.107 0.959 1 97.06 144 LEU B C 1
ATOM 3145 O O . LEU B 1 144 ? 8.039 0.078 1.414 1 97.06 144 LEU B O 1
ATOM 3149 N N . TYR B 1 145 ? 9.852 1.144 0.604 1 98 145 TYR B N 1
ATOM 3150 C CA . TYR B 1 145 ? 9.281 2.471 0.806 1 98 145 TYR B CA 1
ATOM 3151 C C . TYR B 1 145 ? 8.062 2.686 -0.088 1 98 145 TYR B C 1
ATOM 3153 O O . TYR B 1 145 ? 7.027 3.174 0.369 1 98 145 TYR B O 1
ATOM 3161 N N . ALA B 1 146 ? 8.133 2.271 -1.328 1 98.69 146 ALA B N 1
ATOM 3162 C CA . ALA B 1 146 ? 7.031 2.449 -2.271 1 98.69 146 ALA B CA 1
ATOM 3163 C C . ALA B 1 146 ? 5.781 1.708 -1.801 1 98.69 146 ALA B C 1
ATOM 3165 O O . ALA B 1 146 ? 4.668 2.23 -1.9 1 98.69 146 ALA B O 1
ATOM 3166 N N . ALA B 1 147 ? 5.949 0.518 -1.325 1 98.88 147 ALA B N 1
ATOM 3167 C CA . ALA B 1 147 ? 4.809 -0.245 -0.824 1 98.88 147 ALA B CA 1
ATOM 3168 C C . ALA B 1 147 ? 4.09 0.508 0.293 1 98.88 147 ALA B C 1
ATOM 3170 O O . ALA B 1 147 ? 2.859 0.567 0.32 1 98.88 147 ALA B O 1
ATOM 3171 N N . SER B 1 148 ? 4.82 1.081 1.195 1 98.88 148 SER B N 1
ATOM 3172 C CA . SER B 1 148 ? 4.234 1.826 2.305 1 98.88 148 SER B CA 1
ATOM 3173 C C . SER B 1 148 ? 3.479 3.055 1.809 1 98.88 148 SER B C 1
ATOM 3175 O O . SER B 1 148 ? 2.393 3.363 2.305 1 98.88 148 SER B O 1
ATOM 3177 N N . LYS B 1 149 ? 4.07 3.742 0.877 1 98.94 149 LYS B N 1
ATOM 3178 C CA . LYS B 1 149 ? 3.432 4.965 0.393 1 98.94 149 LYS B CA 1
ATOM 3179 C C . LYS B 1 149 ? 2.246 4.641 -0.51 1 98.94 149 LYS B C 1
ATOM 3181 O O . LYS B 1 149 ? 1.26 5.383 -0.535 1 98.94 149 LYS B O 1
ATOM 3186 N N . HIS B 1 150 ? 2.295 3.48 -1.237 1 98.94 150 HIS B N 1
ATOM 3187 C CA . HIS B 1 150 ? 1.101 3 -1.923 1 98.94 150 HIS B CA 1
ATOM 3188 C C . HIS B 1 150 ? -0.038 2.754 -0.938 1 98.94 150 HIS B C 1
ATOM 3190 O O . HIS B 1 150 ? -1.178 3.154 -1.188 1 98.94 150 HIS B O 1
ATOM 3196 N N . ALA B 1 151 ? 0.282 2.088 0.097 1 98.94 151 ALA B N 1
ATOM 3197 C CA . ALA B 1 151 ? -0.726 1.841 1.125 1 98.94 151 ALA B CA 1
ATOM 3198 C C . ALA B 1 151 ? -1.307 3.15 1.65 1 98.94 151 ALA B C 1
ATOM 3200 O O . ALA B 1 151 ? -2.52 3.268 1.841 1 98.94 151 ALA B O 1
ATOM 3201 N N . LEU B 1 152 ? -0.477 4.094 1.852 1 98.94 152 LEU B N 1
ATOM 3202 C CA . LEU B 1 152 ? -0.897 5.391 2.367 1 98.94 152 LEU B CA 1
ATOM 3203 C C . LEU B 1 152 ? -1.857 6.074 1.4 1 98.94 152 LEU B C 1
ATOM 3205 O O . LEU B 1 152 ? -2.805 6.742 1.825 1 98.94 152 LEU B O 1
ATOM 3209 N N . GLU B 1 153 ? -1.601 5.973 0.127 1 98.94 153 GLU B N 1
ATOM 3210 C CA . GLU B 1 153 ? -2.5 6.535 -0.875 1 98.94 153 GLU B CA 1
ATOM 3211 C C . GLU B 1 153 ? -3.904 5.949 -0.746 1 98.94 153 GLU B C 1
ATOM 3213 O O . GLU B 1 153 ? -4.895 6.676 -0.846 1 98.94 153 GLU B O 1
ATOM 3218 N N . ALA B 1 154 ? -3.982 4.648 -0.577 1 98.88 154 ALA B N 1
ATOM 3219 C CA . ALA B 1 154 ? -5.281 4.008 -0.41 1 98.88 154 ALA B CA 1
ATOM 3220 C C . ALA B 1 154 ? -5.98 4.504 0.853 1 98.88 154 ALA B C 1
ATOM 3222 O O . ALA B 1 154 ? -7.191 4.73 0.85 1 98.88 154 ALA B O 1
ATOM 3223 N N . ILE B 1 155 ? -5.219 4.676 1.898 1 98.94 155 ILE B N 1
ATOM 3224 C CA . ILE B 1 155 ? -5.75 5.199 3.152 1 98.94 155 ILE B CA 1
ATOM 3225 C C . ILE B 1 155 ? -6.324 6.598 2.926 1 98.94 155 ILE B C 1
ATOM 3227 O O . ILE B 1 155 ? -7.449 6.887 3.336 1 98.94 155 ILE B O 1
ATOM 3231 N N . ALA B 1 156 ? -5.586 7.418 2.248 1 98.94 156 ALA B N 1
ATOM 3232 C CA . ALA B 1 156 ? -6.027 8.789 1.985 1 98.94 156 ALA B CA 1
ATOM 3233 C C . ALA B 1 156 ? -7.309 8.797 1.159 1 98.94 156 ALA B C 1
ATOM 3235 O O . ALA B 1 156 ? -8.242 9.547 1.46 1 98.94 156 ALA B O 1
ATOM 3236 N N . LYS B 1 157 ? -7.367 7.98 0.129 1 98.75 157 LYS B N 1
ATOM 3237 C CA . LYS B 1 157 ? -8.539 7.906 -0.731 1 98.75 157 LYS B CA 1
ATOM 3238 C C . LYS B 1 157 ? -9.781 7.508 0.064 1 98.75 157 LYS B C 1
ATOM 3240 O O . LYS B 1 157 ? -10.852 8.086 -0.115 1 98.75 157 LYS B O 1
ATOM 3245 N N . SER B 1 158 ? -9.617 6.492 0.859 1 98.69 158 SER B N 1
ATOM 3246 C CA . SER B 1 158 ? -10.742 6 1.645 1 98.69 158 SER B CA 1
ATOM 3247 C C . SER B 1 158 ? -11.211 7.043 2.652 1 98.69 158 SER B C 1
ATOM 3249 O O . SER B 1 158 ? -12.406 7.34 2.742 1 98.69 158 SER B O 1
ATOM 3251 N N . MET B 1 159 ? -10.305 7.648 3.365 1 98.81 159 MET B N 1
ATOM 3252 C CA . MET B 1 159 ? -10.656 8.641 4.375 1 98.81 159 MET B CA 1
ATOM 3253 C C . MET B 1 159 ? -11.25 9.891 3.727 1 98.81 159 MET B C 1
ATOM 3255 O O . MET B 1 159 ? -12.109 10.547 4.312 1 98.81 159 MET B O 1
ATOM 3259 N N . TYR B 1 160 ? -10.727 10.219 2.527 1 98.75 160 TYR B N 1
ATOM 3260 C CA . TYR B 1 160 ? -11.289 11.328 1.761 1 98.75 160 TYR B CA 1
ATOM 3261 C C . TYR B 1 160 ? -12.805 11.203 1.65 1 98.75 160 TYR B C 1
ATOM 3263 O O . TYR B 1 160 ? -13.523 12.18 1.85 1 98.75 160 TYR B O 1
ATOM 3271 N N . GLN B 1 161 ? -13.258 10.039 1.381 1 98.25 161 GLN B N 1
ATOM 3272 C CA . GLN B 1 161 ? -14.688 9.797 1.224 1 98.25 161 GLN B CA 1
ATOM 3273 C C . GLN B 1 161 ? -15.375 9.672 2.58 1 98.25 161 GLN B C 1
ATOM 3275 O O . GLN B 1 161 ? -16.453 10.25 2.791 1 98.25 161 GLN B O 1
ATOM 3280 N N . GLU B 1 162 ? -14.766 9.016 3.533 1 98.19 162 GLU B N 1
ATOM 3281 C CA . GLU B 1 162 ? -15.352 8.727 4.84 1 98.19 162 GLU B CA 1
ATOM 3282 C C . GLU B 1 162 ? -15.562 10.016 5.641 1 98.19 162 GLU B C 1
ATOM 3284 O O . GLU B 1 162 ? -16.5 10.102 6.438 1 98.19 162 GLU B O 1
ATOM 3289 N N . MET B 1 163 ? -14.758 10.992 5.375 1 98.44 163 MET B N 1
ATOM 3290 C CA . MET B 1 163 ? -14.734 12.164 6.25 1 98.44 163 MET B CA 1
ATOM 3291 C C . MET B 1 163 ? -15.633 13.266 5.711 1 98.44 163 MET B C 1
ATOM 3293 O O . MET B 1 163 ? -15.922 14.234 6.414 1 98.44 163 MET B O 1
ATOM 3297 N N . LYS B 1 164 ? -16.109 13.102 4.516 1 97.38 164 LYS B N 1
ATOM 3298 C CA . LYS B 1 164 ? -16.875 14.133 3.834 1 97.38 164 LYS B CA 1
ATOM 3299 C C . LYS B 1 164 ? -18.094 14.539 4.648 1 97.38 164 LYS B C 1
ATOM 3301 O O . LYS B 1 164 ? -18.406 15.727 4.781 1 97.38 164 LYS B O 1
ATOM 3306 N N . GLU B 1 165 ? -18.797 13.578 5.211 1 96.12 165 GLU B N 1
ATOM 3307 C CA . GLU B 1 165 ? -20.047 13.867 5.895 1 96.12 165 GLU B CA 1
ATOM 3308 C C . GLU B 1 165 ? -19.812 14.68 7.164 1 96.12 165 GLU B C 1
ATOM 3310 O O . GLU B 1 165 ? -20.75 15.258 7.719 1 96.12 165 GLU B O 1
ATOM 3315 N N . PHE B 1 166 ? -18.625 14.703 7.566 1 98.19 166 PHE B N 1
ATOM 3316 C CA . PHE B 1 166 ? -18.297 15.43 8.789 1 98.19 166 PHE B CA 1
ATOM 3317 C C . PHE B 1 166 ? -17.656 16.781 8.461 1 98.19 166 PHE B C 1
ATOM 3319 O O . PHE B 1 166 ? -17.125 17.453 9.344 1 98.19 166 PHE B O 1
ATOM 3326 N N . ASN B 1 167 ? -17.609 17.141 7.141 1 98.44 167 ASN B N 1
ATOM 3327 C CA . ASN B 1 167 ? -17 18.391 6.676 1 98.44 167 ASN B CA 1
ATOM 3328 C C . ASN B 1 167 ? -15.508 18.422 6.977 1 98.44 167 ASN B C 1
ATOM 3330 O O . ASN B 1 167 ? -14.977 19.453 7.402 1 98.44 167 ASN B O 1
ATOM 3334 N N . VAL B 1 168 ? -14.867 17.312 6.902 1 98.75 168 VAL B N 1
ATOM 3335 C CA . VAL B 1 168 ? -13.422 17.188 7.078 1 98.75 168 VAL B CA 1
ATOM 3336 C C . VAL B 1 168 ? -12.766 16.844 5.742 1 98.75 168 VAL B C 1
ATOM 3338 O O . VAL B 1 168 ? -13.219 15.945 5.035 1 98.75 168 VAL B O 1
ATOM 3341 N N . GLN B 1 169 ? -11.727 17.578 5.332 1 98.88 169 GLN B N 1
ATOM 3342 C CA . GLN B 1 169 ? -11.008 17.375 4.078 1 98.88 169 GLN B CA 1
ATOM 3343 C C . GLN B 1 169 ? -9.836 16.422 4.266 1 98.88 169 GLN B C 1
ATOM 3345 O O . GLN B 1 169 ? -9.227 16.375 5.336 1 98.88 169 GLN B O 1
ATOM 3350 N N . VAL B 1 170 ? -9.562 15.617 3.303 1 98.88 170 VAL B N 1
ATOM 3351 C CA . VAL B 1 170 ? -8.383 14.758 3.258 1 98.88 170 VAL B CA 1
ATOM 3352 C C . VAL B 1 170 ? -7.652 14.945 1.931 1 98.88 170 VAL B C 1
ATOM 3354 O O . VAL B 1 170 ? -8.281 15.008 0.873 1 98.88 170 VAL B O 1
ATOM 3357 N N . ALA B 1 171 ? -6.32 15.078 1.954 1 98.88 171 ALA B N 1
ATOM 3358 C CA . ALA B 1 171 ? -5.516 15.273 0.751 1 98.88 171 ALA B CA 1
ATOM 3359 C C . ALA B 1 171 ? -4.148 14.617 0.89 1 98.88 171 ALA B C 1
ATOM 3361 O O . ALA B 1 171 ? -3.789 14.141 1.97 1 98.88 171 ALA B O 1
ATOM 3362 N N . THR B 1 172 ? -3.463 14.547 -0.22 1 98.88 172 THR B N 1
ATOM 3363 C CA . THR B 1 172 ? -2.084 14.078 -0.231 1 98.88 172 THR B CA 1
ATOM 3364 C C . THR B 1 172 ? -1.157 15.117 -0.848 1 98.88 172 THR B C 1
ATOM 3366 O O . THR B 1 172 ? -1.578 15.906 -1.698 1 98.88 172 THR B O 1
ATOM 3369 N N . ILE B 1 173 ? 0.019 15.188 -0.377 1 98.94 173 ILE B N 1
ATOM 3370 C CA . ILE B 1 173 ? 1.131 15.852 -1.047 1 98.94 173 ILE B CA 1
ATOM 3371 C C . ILE B 1 173 ? 2.174 14.82 -1.467 1 98.94 173 ILE B C 1
ATOM 3373 O O . ILE B 1 173 ? 2.592 13.984 -0.659 1 98.94 173 ILE B O 1
ATOM 3377 N N . ASN B 1 174 ? 2.547 14.867 -2.727 1 98.81 174 ASN B N 1
ATOM 3378 C CA . ASN B 1 174 ? 3.434 13.875 -3.324 1 98.81 174 ASN B CA 1
ATOM 3379 C C . ASN B 1 174 ? 4.703 14.516 -3.877 1 98.81 174 ASN B C 1
ATOM 3381 O O . ASN B 1 174 ? 4.781 14.82 -5.07 1 98.81 174 ASN B O 1
ATOM 3385 N N . PRO B 1 175 ? 5.703 14.609 -3.061 1 98.62 175 PRO B N 1
ATOM 3386 C CA . PRO B 1 175 ? 6.969 15.188 -3.52 1 98.62 175 PRO B CA 1
ATOM 3387 C C . PRO B 1 175 ? 7.77 14.234 -4.402 1 98.62 175 PRO B C 1
ATOM 3389 O O . PRO B 1 175 ? 7.707 13.016 -4.215 1 98.62 175 PRO B O 1
ATOM 3392 N N . GLY B 1 176 ? 8.547 14.805 -5.328 1 97.44 176 GLY B N 1
ATOM 3393 C CA . GLY B 1 176 ? 9.633 14.102 -5.988 1 97.44 176 GLY B CA 1
ATOM 3394 C C . GLY B 1 176 ? 10.859 13.945 -5.109 1 97.44 176 GLY B C 1
ATOM 3395 O O . GLY B 1 176 ? 10.773 14.047 -3.883 1 97.44 176 GLY B O 1
ATOM 3396 N N . PRO B 1 177 ? 11.984 13.57 -5.699 1 95.31 177 PRO B N 1
ATOM 3397 C CA . PRO B 1 177 ? 13.203 13.406 -4.906 1 95.31 177 PRO B CA 1
ATOM 3398 C C . PRO B 1 177 ? 13.883 14.734 -4.578 1 95.31 177 PRO B C 1
ATOM 3400 O O . PRO B 1 177 ? 14.508 15.344 -5.445 1 95.31 177 PRO B O 1
ATOM 3403 N N . PHE B 1 178 ? 13.781 15.156 -3.34 1 96.38 178 PHE B N 1
ATOM 3404 C CA . PHE B 1 178 ? 14.398 16.391 -2.873 1 96.38 178 PHE B CA 1
ATOM 3405 C C . PHE B 1 178 ? 15.562 16.094 -1.932 1 96.38 178 PHE B C 1
ATOM 3407 O O . PHE B 1 178 ? 15.508 15.125 -1.161 1 96.38 178 PHE B O 1
ATOM 3414 N N . SER B 1 179 ? 16.578 16.938 -1.976 1 93.69 179 SER B N 1
ATOM 3415 C CA . SER B 1 179 ? 17.797 16.734 -1.194 1 93.69 179 SER B CA 1
ATOM 3416 C C . SER B 1 179 ? 17.594 17.141 0.26 1 93.69 179 SER B C 1
ATOM 3418 O O . SER B 1 179 ? 17.906 18.281 0.638 1 93.69 179 SER B O 1
ATOM 3420 N N . THR B 1 180 ? 17.156 16.203 1.075 1 92.38 180 THR B N 1
ATOM 3421 C CA . THR B 1 180 ? 16.922 16.438 2.498 1 92.38 180 THR B CA 1
ATOM 3422 C C . THR B 1 180 ? 17.75 15.461 3.34 1 92.38 180 THR B C 1
ATOM 3424 O O . THR B 1 180 ? 17.734 15.539 4.57 1 92.38 180 THR B O 1
ATOM 3427 N N . GLY B 1 181 ? 18.484 14.555 2.633 1 89.25 181 GLY B N 1
ATOM 3428 C CA . GLY B 1 181 ? 19.156 13.461 3.312 1 89.25 181 GLY B CA 1
ATOM 3429 C C . GLY B 1 181 ? 18.266 12.25 3.512 1 89.25 181 GLY B C 1
ATOM 3430 O O . GLY B 1 181 ? 18.734 11.172 3.881 1 89.25 181 GLY B O 1
ATOM 3431 N N . PHE B 1 182 ? 16.969 12.344 3.324 1 89.81 182 PHE B N 1
ATOM 3432 C CA . PHE B 1 182 ? 15.984 11.289 3.523 1 89.81 182 PHE B CA 1
ATOM 3433 C C . PHE B 1 182 ? 16.266 10.109 2.6 1 89.81 182 PHE B C 1
ATOM 3435 O O . PHE B 1 182 ? 16.281 8.961 3.041 1 89.81 182 PHE B O 1
ATOM 3442 N N . ASN B 1 183 ? 16.547 10.383 1.36 1 88.56 183 ASN B N 1
ATOM 3443 C CA . ASN B 1 183 ? 16.828 9.344 0.373 1 88.56 183 ASN B CA 1
ATOM 3444 C C . ASN B 1 183 ? 18.203 8.727 0.564 1 88.56 183 ASN B C 1
ATOM 3446 O O . ASN B 1 183 ? 18.438 7.566 0.221 1 88.56 183 ASN B O 1
ATOM 3450 N N . ASP B 1 184 ? 19.094 9.562 1.071 1 85.69 184 ASP B N 1
ATOM 3451 C CA . ASP B 1 184 ? 20.438 9.062 1.327 1 85.69 184 ASP B CA 1
ATOM 3452 C C . ASP B 1 184 ? 20.422 7.91 2.33 1 85.69 184 ASP B C 1
ATOM 3454 O O . ASP B 1 184 ? 21.172 6.941 2.188 1 85.69 184 ASP B O 1
ATOM 3458 N N . ARG B 1 185 ? 19.594 8.016 3.268 1 82.06 185 ARG B N 1
ATOM 3459 C CA . ARG B 1 185 ? 19.438 6.957 4.254 1 82.06 185 ARG B CA 1
ATOM 3460 C C . ARG B 1 185 ? 18.938 5.676 3.605 1 82.06 185 ARG B C 1
ATOM 3462 O O . ARG B 1 185 ? 19.344 4.578 3.979 1 82.06 185 ARG B O 1
ATOM 3469 N N . ALA B 1 186 ? 18.047 5.785 2.664 1 85.25 186 ALA B N 1
ATOM 3470 C CA . ALA B 1 186 ? 17.469 4.641 1.957 1 85.25 186 ALA B CA 1
ATOM 3471 C C . ALA B 1 186 ? 18.547 3.852 1.226 1 85.25 186 ALA B C 1
ATOM 3473 O O . ALA B 1 186 ? 18.5 2.623 1.161 1 85.25 186 ALA B O 1
ATOM 3474 N N . VAL B 1 187 ? 19.5 4.602 0.756 1 85.44 187 VAL B N 1
ATOM 3475 C CA . VAL B 1 187 ? 20.578 4 -0.035 1 85.44 187 VAL B CA 1
ATOM 3476 C C . VAL B 1 187 ? 21.578 3.311 0.888 1 85.44 187 VAL B C 1
ATOM 3478 O O . VAL B 1 187 ? 22.062 2.225 0.577 1 85.44 187 VAL B O 1
ATOM 3481 N N . GLU B 1 188 ? 21.75 3.801 2.004 1 87.81 188 GLU B N 1
ATOM 3482 C CA . GLU B 1 188 ? 22.844 3.361 2.861 1 87.81 188 GLU B CA 1
ATOM 3483 C C . GLU B 1 188 ? 22.469 2.092 3.623 1 87.81 188 GLU B C 1
ATOM 3485 O O . GLU B 1 188 ? 23.328 1.231 3.859 1 87.81 188 GLU B O 1
ATOM 3490 N N . GLU B 1 189 ? 21.266 1.914 3.92 1 89.12 189 GLU B N 1
ATOM 3491 C CA . GLU B 1 189 ? 20.859 0.885 4.867 1 89.12 189 GLU B CA 1
ATOM 3492 C C . GLU B 1 189 ? 21.078 -0.513 4.301 1 89.12 189 GLU B C 1
ATOM 3494 O O . GLU B 1 189 ? 21.422 -1.438 5.035 1 89.12 189 GLU B O 1
ATOM 3499 N N . LYS B 1 190 ? 20.891 -0.671 3.004 1 92.06 190 LYS B N 1
ATOM 3500 C CA . LYS B 1 190 ? 21 -2.008 2.428 1 92.06 190 LYS B CA 1
ATOM 3501 C C . LYS B 1 190 ? 22.438 -2.531 2.51 1 92.06 190 LYS B C 1
ATOM 3503 O O . LYS B 1 190 ? 22.656 -3.742 2.537 1 92.06 190 LYS B O 1
ATOM 3508 N N . TRP B 1 191 ? 23.359 -1.615 2.592 1 93.81 191 TRP B N 1
ATOM 3509 C CA . TRP B 1 191 ? 24.766 -2.021 2.617 1 93.81 191 TRP B CA 1
ATOM 3510 C C . TRP B 1 191 ? 25.172 -2.498 4.008 1 93.81 191 TRP B C 1
ATOM 3512 O O . TRP B 1 191 ? 26.234 -3.094 4.184 1 93.81 191 TRP B O 1
ATOM 3522 N N . GLU B 1 192 ? 24.297 -2.254 4.977 1 93.19 192 GLU B N 1
ATOM 3523 C CA . GLU B 1 192 ? 24.547 -2.729 6.332 1 93.19 192 GLU B CA 1
ATOM 3524 C C . GLU B 1 192 ? 24.234 -4.219 6.465 1 93.19 192 GLU B C 1
ATOM 3526 O O . GLU B 1 192 ? 24.812 -4.902 7.312 1 93.19 192 GLU B O 1
ATOM 3531 N N . TRP B 1 193 ? 23.344 -4.746 5.652 1 94.12 193 TRP B N 1
ATOM 3532 C CA . TRP B 1 193 ? 22.953 -6.145 5.809 1 94.12 193 TRP B CA 1
ATOM 3533 C C . TRP B 1 193 ? 23.312 -6.957 4.57 1 94.12 193 TRP B C 1
ATOM 3535 O O . TRP B 1 193 ? 23.344 -8.188 4.617 1 94.12 193 TRP B O 1
ATOM 3545 N N . TYR B 1 194 ? 23.562 -6.312 3.443 1 95.94 194 TYR B N 1
ATOM 3546 C CA . TYR B 1 194 ? 23.859 -6.996 2.188 1 95.94 194 TYR B CA 1
ATOM 3547 C C . TYR B 1 194 ? 25.172 -7.746 2.262 1 95.94 194 TYR B C 1
ATOM 3549 O O . TYR B 1 194 ? 26.172 -7.215 2.764 1 95.94 194 TYR B O 1
ATOM 3557 N N . ASP B 1 195 ? 25.109 -8.945 1.815 1 96.12 195 ASP B N 1
ATOM 3558 C CA . ASP B 1 195 ? 26.281 -9.812 1.718 1 96.12 195 ASP B CA 1
ATOM 3559 C C . ASP B 1 195 ? 26.328 -10.523 0.366 1 96.12 195 ASP B C 1
ATOM 3561 O O . ASP B 1 195 ? 25.484 -11.367 0.071 1 96.12 195 ASP B O 1
ATOM 3565 N N . GLU B 1 196 ? 27.344 -10.234 -0.394 1 94 196 GLU B N 1
ATOM 3566 C CA . GLU B 1 196 ? 27.453 -10.742 -1.757 1 94 196 GLU B CA 1
ATOM 3567 C C . GLU B 1 196 ? 27.562 -12.266 -1.77 1 94 196 GLU B C 1
ATOM 3569 O O . GLU B 1 196 ? 27.297 -12.906 -2.785 1 94 196 GLU B O 1
ATOM 3574 N N . GLU B 1 197 ? 28 -12.836 -0.663 1 94.88 197 GLU B N 1
ATOM 3575 C CA . GLU B 1 197 ? 28.188 -14.281 -0.583 1 94.88 197 GLU B CA 1
ATOM 3576 C C . GLU B 1 197 ? 26.859 -15 -0.34 1 94.88 197 GLU B C 1
ATOM 3578 O O . GLU B 1 197 ? 26.734 -16.188 -0.612 1 94.88 197 GLU B O 1
ATOM 3583 N N . ILE B 1 198 ? 25.938 -14.25 0.204 1 95 198 ILE B N 1
ATOM 3584 C CA . ILE B 1 198 ? 24.688 -14.867 0.628 1 95 198 ILE B CA 1
ATOM 3585 C C . ILE B 1 198 ? 23.547 -14.398 -0.267 1 95 198 ILE B C 1
ATOM 3587 O O . ILE B 1 198 ? 22.609 -15.156 -0.546 1 95 198 ILE B O 1
ATOM 3591 N N . HIS B 1 199 ? 23.578 -13.195 -0.727 1 96.81 199 HIS B N 1
ATOM 3592 C CA . HIS B 1 199 ? 22.5 -12.586 -1.493 1 96.81 199 HIS B CA 1
ATOM 3593 C C . HIS B 1 199 ? 22.734 -12.727 -2.992 1 96.81 199 HIS B C 1
ATOM 3595 O O . HIS B 1 199 ? 23.875 -12.609 -3.453 1 96.81 199 HIS B O 1
ATOM 3601 N N . TYR B 1 200 ? 21.641 -12.969 -3.709 1 97.38 200 TYR B N 1
ATOM 3602 C CA . TYR B 1 200 ? 21.797 -13.258 -5.133 1 97.38 200 TYR B CA 1
ATOM 3603 C C . TYR B 1 200 ? 21.734 -11.977 -5.957 1 97.38 200 TYR B C 1
ATOM 3605 O O . TYR B 1 200 ? 22.156 -11.969 -7.117 1 97.38 200 TYR B O 1
ATOM 3613 N N . THR B 1 201 ? 21.203 -10.859 -5.465 1 97.38 201 THR B N 1
ATOM 3614 C CA . THR B 1 201 ? 21.172 -9.617 -6.227 1 97.38 201 THR B CA 1
ATOM 3615 C C . THR B 1 201 ? 22.578 -9.07 -6.438 1 97.38 201 THR B C 1
ATOM 3617 O O . THR B 1 201 ? 23.328 -8.914 -5.48 1 97.38 201 THR B O 1
ATOM 3620 N N . PRO B 1 202 ? 22.922 -8.734 -7.605 1 96 202 PRO B N 1
ATOM 3621 C CA . PRO B 1 202 ? 24.297 -8.258 -7.84 1 96 202 PRO B CA 1
ATOM 3622 C C . PRO B 1 202 ? 24.547 -6.879 -7.23 1 96 202 PRO B C 1
ATOM 3624 O O . PRO B 1 202 ? 23.766 -5.949 -7.445 1 96 202 PRO B O 1
ATOM 3627 N N . LYS B 1 203 ? 25.625 -6.824 -6.586 1 95.56 203 LYS B N 1
ATOM 3628 C CA . LYS B 1 203 ? 26.047 -5.59 -5.93 1 95.56 203 LYS B CA 1
ATOM 3629 C C . LYS B 1 203 ? 26.141 -4.441 -6.93 1 95.56 203 LYS B C 1
ATOM 3631 O O . LYS B 1 203 ? 25.703 -3.326 -6.648 1 95.56 203 LYS B O 1
ATOM 3636 N N . GLU B 1 204 ? 26.672 -4.734 -8.07 1 95.69 204 GLU B N 1
ATOM 3637 C CA . GLU B 1 204 ? 26.938 -3.705 -9.07 1 95.69 204 GLU B CA 1
ATOM 3638 C C . GLU B 1 204 ? 25.641 -3.088 -9.594 1 95.69 204 GLU B C 1
ATOM 3640 O O . GLU B 1 204 ? 25.594 -1.895 -9.898 1 95.69 204 GLU B O 1
ATOM 3645 N N . LYS B 1 205 ? 24.641 -3.859 -9.68 1 94.62 205 LYS B N 1
ATOM 3646 C CA . LYS B 1 205 ? 23.344 -3.35 -10.125 1 94.62 205 LYS B CA 1
ATOM 3647 C C . LYS B 1 205 ? 22.75 -2.395 -9.102 1 94.62 205 LYS B C 1
ATOM 3649 O O . LYS B 1 205 ? 22.172 -1.364 -9.461 1 94.62 205 LYS B O 1
ATOM 3654 N N . MET B 1 206 ? 22.859 -2.74 -7.875 1 95 206 MET B N 1
ATOM 3655 C CA . MET B 1 206 ? 22.375 -1.876 -6.805 1 95 206 MET B CA 1
ATOM 3656 C C . MET B 1 206 ? 23.141 -0.565 -6.766 1 95 206 MET B C 1
ATOM 3658 O O . MET B 1 206 ? 22.562 0.504 -6.586 1 95 206 MET B O 1
ATOM 3662 N N . LYS B 1 207 ? 24.453 -0.632 -6.992 1 94.56 207 LYS B N 1
ATOM 3663 C CA . LYS B 1 207 ? 25.297 0.562 -6.992 1 94.56 207 LYS B CA 1
ATOM 3664 C C . LYS B 1 207 ? 24.922 1.496 -8.141 1 94.56 207 LYS B C 1
ATOM 3666 O O . LYS B 1 207 ? 24.938 2.719 -7.98 1 94.56 207 LYS B O 1
ATOM 3671 N N . GLU B 1 208 ? 24.672 0.861 -9.242 1 93.56 208 GLU B N 1
ATOM 3672 C CA . GLU B 1 208 ? 24.25 1.649 -10.398 1 93.56 208 GLU B CA 1
ATOM 3673 C C . GLU B 1 208 ? 22.969 2.418 -10.109 1 93.56 208 GLU B C 1
ATOM 3675 O O . GLU B 1 208 ? 22.844 3.592 -10.469 1 93.56 208 GLU B O 1
ATOM 3680 N N . LYS B 1 209 ? 22.078 1.809 -9.453 1 91.31 209 LYS B N 1
ATOM 3681 C CA . LYS B 1 209 ? 20.812 2.451 -9.109 1 91.31 209 LYS B CA 1
ATOM 3682 C C . LYS B 1 209 ? 21.016 3.562 -8.086 1 91.31 209 LYS B C 1
ATOM 3684 O O . LYS B 1 209 ? 20.344 4.594 -8.141 1 91.31 209 LYS B O 1
ATOM 3689 N N . ASP B 1 210 ? 21.859 3.295 -7.145 1 90.88 210 ASP B N 1
ATOM 3690 C CA . ASP B 1 210 ? 22.172 4.309 -6.145 1 90.88 210 ASP B CA 1
ATOM 3691 C C . ASP B 1 210 ? 22.688 5.59 -6.805 1 90.88 210 ASP B C 1
ATOM 3693 O O . ASP B 1 210 ? 22.328 6.691 -6.383 1 90.88 210 ASP B O 1
ATOM 3697 N N . GLN B 1 211 ? 23.438 5.383 -7.809 1 88.25 211 GLN B N 1
ATOM 3698 C CA . GLN B 1 211 ? 24.016 6.523 -8.516 1 88.25 211 GLN B CA 1
ATOM 3699 C C . GLN B 1 211 ? 22.953 7.301 -9.273 1 88.25 211 GLN B C 1
ATOM 3701 O O . GLN B 1 211 ? 23 8.531 -9.336 1 88.25 211 GLN B O 1
ATOM 3706 N N . ALA B 1 212 ? 22.047 6.59 -9.727 1 79.88 212 ALA B N 1
ATOM 3707 C CA . ALA B 1 212 ? 20.984 7.219 -10.492 1 79.88 212 ALA B CA 1
ATOM 3708 C C . ALA B 1 212 ? 20.078 8.055 -9.586 1 79.88 212 ALA B C 1
ATOM 3710 O O . ALA B 1 212 ? 19.391 8.961 -10.055 1 79.88 212 ALA B O 1
ATOM 3711 N N . MET B 1 213 ? 20.094 7.812 -8.383 1 78.88 213 MET B N 1
ATOM 3712 C CA . MET B 1 213 ? 19.219 8.5 -7.426 1 78.88 213 MET B CA 1
ATOM 3713 C C . MET B 1 213 ? 19.922 9.719 -6.84 1 78.88 213 MET B C 1
ATOM 3715 O O . MET B 1 213 ? 19.344 10.438 -6.016 1 78.88 213 MET B O 1
ATOM 3719 N N . ALA B 1 214 ? 21.062 10.023 -7.359 1 80.5 214 ALA B N 1
ATOM 3720 C CA . ALA B 1 214 ? 21.875 11.078 -6.762 1 80.5 214 ALA B CA 1
ATOM 3721 C C . ALA B 1 214 ? 21.359 12.461 -7.156 1 80.5 214 ALA B C 1
ATOM 3723 O O . ALA B 1 214 ? 21.609 13.445 -6.461 1 80.5 214 ALA B O 1
ATOM 3724 N N . ASP B 1 215 ? 20.625 12.492 -8.195 1 86.25 215 ASP B N 1
ATOM 3725 C CA . ASP B 1 215 ? 20.109 13.789 -8.633 1 86.25 215 ASP B CA 1
ATOM 3726 C C . ASP B 1 215 ? 18.797 14.125 -7.938 1 86.25 215 ASP B C 1
ATOM 3728 O O . ASP B 1 215 ? 17.781 13.484 -8.188 1 86.25 215 ASP B O 1
ATOM 3732 N N . GLN B 1 216 ? 18.891 15.094 -7.047 1 92.62 216 GLN B N 1
ATOM 3733 C CA . GLN B 1 216 ? 17.719 15.477 -6.262 1 92.62 216 GLN B CA 1
ATOM 3734 C C . GLN B 1 216 ? 17.438 16.969 -6.391 1 92.62 216 GLN B C 1
ATOM 3736 O O . GLN B 1 216 ? 18.344 17.766 -6.652 1 92.62 216 GLN B O 1
ATOM 3741 N N . TYR B 1 217 ? 16.188 17.359 -6.242 1 94.81 217 TYR B N 1
ATOM 3742 C CA . TYR B 1 217 ? 15.773 18.75 -6.324 1 94.81 217 TYR B CA 1
ATOM 3743 C C . TYR B 1 217 ? 16.156 19.516 -5.062 1 94.81 217 TYR B C 1
ATOM 3745 O O . TYR B 1 217 ? 16.406 18.906 -4.016 1 94.81 217 TYR B O 1
ATOM 3753 N N . ASP B 1 218 ? 16.219 20.828 -5.215 1 96 218 ASP B N 1
ATOM 3754 C CA . ASP B 1 218 ? 16.359 21.703 -4.051 1 96 218 ASP B CA 1
ATOM 3755 C C . ASP B 1 218 ? 15.102 21.656 -3.182 1 96 218 ASP B C 1
ATOM 3757 O O . ASP B 1 218 ? 14 21.938 -3.662 1 96 218 ASP B O 1
ATOM 3761 N N . PRO B 1 219 ? 15.273 21.391 -1.94 1 97.56 219 PRO B N 1
ATOM 3762 C CA . PRO B 1 219 ? 14.109 21.281 -1.063 1 97.56 219 PRO B CA 1
ATOM 3763 C C . PRO B 1 219 ? 13.328 22.578 -0.94 1 97.56 219 PRO B C 1
ATOM 3765 O O . PRO B 1 219 ? 12.133 22.562 -0.64 1 97.56 219 PRO B O 1
ATOM 3768 N N . GLU B 1 220 ? 13.961 23.703 -1.189 1 97.88 220 GLU B N 1
ATOM 3769 C CA . GLU B 1 220 ? 13.328 25.016 -0.974 1 97.88 220 GLU B CA 1
ATOM 3770 C C . GLU B 1 220 ? 12.078 25.156 -1.83 1 97.88 220 GLU B C 1
ATOM 3772 O O . GLU B 1 220 ? 11.102 25.781 -1.402 1 97.88 220 GLU B O 1
ATOM 3777 N N . ASP B 1 221 ? 12.141 24.594 -3.008 1 97 221 ASP B N 1
ATOM 3778 C CA . ASP B 1 221 ? 10.984 24.688 -3.9 1 97 221 ASP B CA 1
ATOM 3779 C C . ASP B 1 221 ? 9.797 23.922 -3.342 1 97 221 ASP B C 1
ATOM 3781 O O . ASP B 1 221 ? 8.664 24.406 -3.377 1 97 221 ASP B O 1
ATOM 3785 N N . MET B 1 222 ? 10.023 22.766 -2.857 1 98.31 222 MET B N 1
ATOM 3786 C CA . MET B 1 222 ? 8.961 21.938 -2.283 1 98.31 222 MET B CA 1
ATOM 3787 C C . MET B 1 222 ? 8.422 22.562 -1 1 98.31 222 MET B C 1
ATOM 3789 O O . MET B 1 222 ? 7.219 22.531 -0.748 1 98.31 222 MET B O 1
ATOM 3793 N N . ILE B 1 223 ? 9.32 23.109 -0.189 1 98.69 223 ILE B N 1
ATOM 3794 C CA . ILE B 1 223 ? 8.938 23.781 1.053 1 98.69 223 ILE B CA 1
ATOM 3795 C C . ILE B 1 223 ? 8 24.938 0.745 1 98.69 223 ILE B C 1
ATOM 3797 O O . ILE B 1 223 ? 6.957 25.094 1.385 1 98.69 223 ILE B O 1
ATOM 3801 N N . ALA B 1 224 ? 8.383 25.75 -0.274 1 98.62 224 ALA B N 1
ATOM 3802 C CA . ALA B 1 224 ? 7.547 26.875 -0.679 1 98.62 224 ALA B CA 1
ATOM 3803 C C . ALA B 1 224 ? 6.168 26.391 -1.125 1 98.62 224 ALA B C 1
ATOM 3805 O O . ALA B 1 224 ? 5.156 27.031 -0.807 1 98.62 224 ALA B O 1
ATOM 3806 N N . GLU B 1 225 ? 6.152 25.328 -1.88 1 98.69 225 GLU B N 1
ATOM 3807 C CA . GLU B 1 22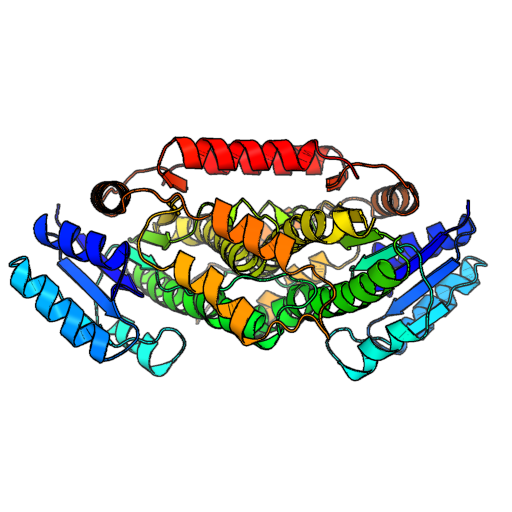5 ? 4.883 24.766 -2.338 1 98.69 225 GLU B CA 1
ATOM 3808 C C . GLU B 1 225 ? 4.035 24.281 -1.163 1 98.69 225 GLU B C 1
ATOM 3810 O O . GLU B 1 225 ? 2.818 24.484 -1.149 1 98.69 225 GLU B O 1
ATOM 3815 N N . MET B 1 226 ? 4.648 23.625 -0.174 1 98.88 226 MET B N 1
ATOM 3816 C CA . MET B 1 226 ? 3.938 23.172 1.019 1 98.88 226 MET B CA 1
ATOM 3817 C C . MET B 1 226 ? 3.355 24.359 1.786 1 98.88 226 MET B C 1
ATOM 3819 O O . MET B 1 226 ? 2.205 24.312 2.223 1 98.88 226 MET B O 1
ATOM 3823 N N . VAL B 1 227 ? 4.121 25.422 1.952 1 98.81 227 VAL B N 1
ATOM 3824 C CA . VAL B 1 227 ? 3.676 26.609 2.66 1 98.81 227 VAL B CA 1
ATOM 3825 C C . VAL B 1 227 ? 2.465 27.219 1.95 1 98.81 227 VAL B C 1
ATOM 3827 O O . VAL B 1 227 ? 1.55 27.734 2.598 1 98.81 227 VAL B O 1
ATOM 3830 N N . ASN B 1 228 ? 2.506 27.125 0.657 1 98.56 228 ASN B N 1
ATOM 3831 C CA . ASN B 1 228 ? 1.422 27.672 -0.157 1 98.56 228 ASN B CA 1
ATOM 3832 C C . ASN B 1 228 ? 0.16 26.812 -0.044 1 98.56 228 ASN B C 1
ATOM 3834 O O . ASN B 1 228 ? -0.938 27.344 0.137 1 98.56 228 ASN B O 1
ATOM 3838 N N . ILE B 1 229 ? 0.255 25.484 -0.095 1 98.62 229 ILE B N 1
ATOM 3839 C CA . ILE B 1 229 ? -0.867 24.578 -0.31 1 98.62 229 ILE B CA 1
ATOM 3840 C C . ILE B 1 229 ? -1.521 24.234 1.028 1 98.62 229 ILE B C 1
ATOM 3842 O O . ILE B 1 229 ? -2.744 24.109 1.113 1 98.62 229 ILE B O 1
ATOM 3846 N N . ILE B 1 230 ? -0.793 24.047 2.088 1 98.81 230 ILE B N 1
ATOM 3847 C CA . ILE B 1 230 ? -1.252 23.469 3.342 1 98.81 230 ILE B CA 1
ATOM 3848 C C . ILE B 1 230 ? -2.354 24.328 3.945 1 98.81 230 ILE B C 1
ATOM 3850 O O . ILE B 1 230 ? -3.395 23.812 4.367 1 98.81 230 ILE B O 1
ATOM 3854 N N . PRO B 1 231 ? -2.215 25.672 3.896 1 98.62 231 PRO B N 1
ATOM 3855 C CA . PRO B 1 231 ? -3.248 26.484 4.551 1 98.62 231 PRO B CA 1
ATOM 3856 C C . PRO B 1 231 ? -4.445 26.75 3.646 1 98.62 231 PRO B C 1
ATOM 3858 O O . PRO B 1 231 ? -5.457 27.297 4.098 1 98.62 231 PRO B O 1
ATOM 3861 N N . LYS B 1 232 ? -4.379 26.359 2.393 1 98 232 LYS B N 1
ATOM 3862 C CA . LYS B 1 232 ? -5.465 26.641 1.461 1 98 232 LYS B CA 1
ATOM 3863 C C . LYS B 1 232 ? -6.699 25.812 1.784 1 98 232 LYS B C 1
ATOM 3865 O O . LYS B 1 232 ? -6.586 24.641 2.137 1 98 232 LYS B O 1
ATOM 3870 N N . HIS B 1 233 ? -7.785 26.406 1.681 1 95.88 233 HIS B N 1
ATOM 3871 C CA . HIS B 1 233 ? -9.039 25.719 1.924 1 95.88 233 HIS B CA 1
ATOM 3872 C C . HIS B 1 233 ? -9.391 24.797 0.762 1 95.88 233 HIS B C 1
ATOM 3874 O O . HIS B 1 233 ? -9.961 23.719 0.968 1 95.88 233 HIS B O 1
ATOM 3880 N N . SER B 1 234 ? -9.125 25.281 -0.463 1 97.94 234 SER B N 1
ATOM 3881 C CA . SER B 1 234 ? -9.445 24.5 -1.647 1 97.94 234 SER B CA 1
ATOM 3882 C C . SER B 1 234 ? -8.203 24.25 -2.496 1 97.94 234 SER B C 1
ATOM 3884 O O . SER B 1 234 ? -7.461 25.188 -2.807 1 97.94 234 SER B O 1
ATOM 3886 N N . HIS B 1 235 ? -7.945 23.047 -2.859 1 98.5 235 HIS B N 1
ATOM 3887 C CA . HIS B 1 235 ? -6.879 22.594 -3.742 1 98.5 235 HIS B CA 1
ATOM 3888 C C . HIS B 1 235 ? -7.109 21.156 -4.188 1 98.5 235 HIS B C 1
ATOM 3890 O O . HIS B 1 235 ? -8.094 20.516 -3.785 1 98.5 235 HIS B O 1
ATOM 3896 N N . LYS B 1 236 ? -6.301 20.672 -4.969 1 98.62 236 LYS B N 1
ATOM 3897 C CA . LYS B 1 236 ? -6.43 19.297 -5.469 1 98.62 236 LYS B CA 1
ATOM 3898 C C . LYS B 1 236 ? -6.266 18.281 -4.344 1 98.62 236 LYS B C 1
ATOM 3900 O O . LYS B 1 236 ? -5.527 18.531 -3.385 1 98.62 236 LYS B O 1
ATOM 3905 N N . PHE B 1 237 ? -7 17.172 -4.426 1 98.75 237 PHE B N 1
ATOM 3906 C CA . PHE B 1 237 ? -6.805 16.047 -3.512 1 98.75 237 PHE B CA 1
ATOM 3907 C C . PHE B 1 237 ? -5.344 15.609 -3.49 1 98.75 237 PHE B C 1
ATOM 3909 O O . PHE B 1 237 ? -4.777 15.383 -2.42 1 98.75 237 PHE B O 1
ATOM 3916 N N . ARG B 1 238 ? -4.766 15.523 -4.68 1 98.75 238 ARG B N 1
ATOM 3917 C CA . ARG B 1 238 ? -3.365 15.141 -4.832 1 98.75 238 ARG B CA 1
ATOM 3918 C C . ARG B 1 238 ? -2.539 16.312 -5.363 1 98.75 238 ARG B C 1
ATOM 3920 O O . ARG B 1 238 ? -2.803 16.812 -6.453 1 98.75 238 ARG B O 1
ATOM 3927 N N . THR B 1 239 ? -1.577 16.703 -4.637 1 98.75 239 THR B N 1
ATOM 3928 C CA . THR B 1 239 ? -0.585 17.688 -5.086 1 98.75 239 THR B CA 1
ATOM 3929 C C . THR B 1 239 ? 0.772 17.016 -5.289 1 98.75 239 THR B C 1
ATOM 3931 O O . THR B 1 239 ? 1.44 16.641 -4.32 1 98.75 239 THR B O 1
ATOM 3934 N N . ALA B 1 240 ? 1.139 16.828 -6.516 1 98.75 240 ALA B N 1
ATOM 3935 C CA . ALA B 1 240 ? 2.459 16.312 -6.863 1 98.75 240 ALA B CA 1
ATOM 3936 C C . ALA B 1 240 ? 3.383 17.422 -7.328 1 98.75 240 ALA B C 1
ATOM 3938 O O . ALA B 1 240 ? 2.99 18.266 -8.141 1 98.75 240 ALA B O 1
ATOM 3939 N N . TYR B 1 241 ? 4.504 17.469 -6.789 1 98.5 241 TYR B N 1
ATOM 3940 C CA . TYR B 1 241 ? 5.43 18.562 -7.062 1 98.5 241 TYR B CA 1
ATOM 3941 C C . TYR B 1 241 ? 6.863 18.047 -7.152 1 98.5 241 TYR B C 1
ATOM 3943 O O . TYR B 1 241 ? 7.266 17.172 -6.383 1 98.5 241 TYR B O 1
ATOM 3951 N N . PRO B 1 242 ? 7.785 18.641 -8.156 1 98 242 PRO B N 1
ATOM 3952 C CA . PRO B 1 242 ? 7.41 19.609 -9.195 1 98 242 PRO B CA 1
ATOM 3953 C C . PRO B 1 242 ? 6.586 18.969 -10.312 1 98 242 PRO B C 1
ATOM 3955 O O . PRO B 1 242 ? 6.215 17.797 -10.227 1 98 242 PRO B O 1
ATOM 3958 N N . ASP B 1 243 ? 6.215 19.719 -11.32 1 97.81 243 ASP B N 1
ATOM 3959 C CA . ASP B 1 243 ? 5.363 19.25 -12.414 1 97.81 243 ASP B CA 1
ATOM 3960 C C . ASP B 1 243 ? 5.938 17.984 -13.062 1 97.81 243 ASP B C 1
ATOM 3962 O O . ASP B 1 243 ? 5.195 17.094 -13.461 1 97.81 243 ASP B O 1
ATOM 3966 N N . LYS B 1 244 ? 7.238 17.953 -13.133 1 97.75 244 LYS B N 1
ATOM 3967 C CA . LYS B 1 244 ? 7.898 16.797 -13.727 1 97.75 244 LYS B CA 1
ATOM 3968 C C . LYS B 1 244 ? 7.594 15.531 -12.938 1 97.75 244 LYS B C 1
ATOM 3970 O O . LYS B 1 244 ? 7.492 14.445 -13.508 1 97.75 244 LYS B O 1
ATOM 3975 N N . THR B 1 245 ? 7.453 15.625 -11.641 1 97.94 245 THR B N 1
ATOM 3976 C CA . THR B 1 245 ? 7.094 14.5 -10.789 1 97.94 245 THR B CA 1
ATOM 3977 C C . THR B 1 245 ? 5.688 14 -11.109 1 97.94 245 THR B C 1
ATOM 3979 O O . THR B 1 245 ? 5.469 12.797 -11.25 1 97.94 245 THR B O 1
ATOM 3982 N N . ALA B 1 246 ? 4.734 14.93 -11.25 1 98.38 246 ALA B N 1
ATOM 3983 C CA . ALA B 1 246 ? 3.367 14.57 -11.617 1 98.38 246 ALA B CA 1
ATOM 3984 C C . ALA B 1 246 ? 3.33 13.844 -12.961 1 98.38 246 ALA B C 1
ATOM 3986 O O . ALA B 1 246 ? 2.625 12.844 -13.109 1 98.38 246 ALA B O 1
ATOM 3987 N N . GLU B 1 247 ? 4.09 14.375 -13.875 1 98.44 247 GLU B N 1
ATOM 3988 C CA . GLU B 1 247 ? 4.156 13.773 -15.203 1 98.44 247 GLU B CA 1
ATOM 3989 C C . GLU B 1 247 ? 4.699 12.352 -15.133 1 98.44 247 GLU B C 1
ATOM 3991 O O . GLU B 1 247 ? 4.16 11.445 -15.773 1 98.44 247 GLU B O 1
ATOM 3996 N N . ALA B 1 248 ? 5.738 12.164 -14.352 1 98.31 248 ALA B N 1
ATOM 3997 C CA . ALA B 1 248 ? 6.348 10.844 -14.195 1 98.31 248 ALA B CA 1
ATOM 3998 C C . ALA B 1 248 ? 5.371 9.859 -13.555 1 98.31 248 ALA B C 1
ATOM 4000 O O . ALA B 1 248 ? 5.305 8.695 -13.953 1 98.31 248 ALA B O 1
ATOM 4001 N N . MET B 1 249 ? 4.625 10.32 -12.578 1 98.62 249 MET B N 1
ATOM 4002 C CA . MET B 1 249 ? 3.629 9.484 -11.914 1 98.62 249 MET B CA 1
ATOM 4003 C C . MET B 1 249 ? 2.543 9.047 -12.891 1 98.62 249 MET B C 1
ATOM 4005 O O . MET B 1 249 ? 2.162 7.879 -12.922 1 98.62 249 MET B O 1
ATOM 4009 N N . ARG B 1 250 ? 2.068 9.969 -13.695 1 98.44 250 ARG B N 1
ATOM 4010 C CA . ARG B 1 250 ? 1.042 9.648 -14.68 1 98.44 250 ARG B CA 1
ATOM 4011 C C . ARG B 1 250 ? 1.578 8.68 -15.727 1 98.44 250 ARG B C 1
ATOM 4013 O O . ARG B 1 250 ? 0.858 7.793 -16.188 1 98.44 250 ARG B O 1
ATOM 4020 N N . GLU B 1 251 ? 2.799 8.898 -16.094 1 98.38 251 GLU B N 1
ATOM 4021 C CA . GLU B 1 251 ? 3.422 7.988 -17.047 1 98.38 251 GLU B CA 1
ATOM 4022 C C . GLU B 1 251 ? 3.52 6.574 -16.484 1 98.38 251 GLU B C 1
ATOM 4024 O O . GLU B 1 251 ? 3.295 5.598 -17.219 1 98.38 251 GLU B O 1
ATOM 4029 N N . GLU B 1 252 ? 3.922 6.469 -15.227 1 98.38 252 GLU B N 1
ATOM 4030 C CA . GLU B 1 252 ? 3.98 5.16 -14.578 1 98.38 252 GLU B CA 1
ATOM 4031 C C . GLU B 1 252 ? 2.617 4.473 -14.594 1 98.38 252 GLU B C 1
ATOM 4033 O O . GLU B 1 252 ? 2.525 3.268 -14.844 1 98.38 252 GLU B O 1
ATOM 4038 N N . GLU B 1 253 ? 1.564 5.223 -14.273 1 98.38 253 GLU B N 1
ATOM 4039 C CA . GLU B 1 253 ? 0.212 4.676 -14.312 1 98.38 253 GLU B CA 1
ATOM 4040 C C . GLU B 1 253 ? -0.121 4.121 -15.695 1 98.38 253 GLU B C 1
ATOM 4042 O O . GLU B 1 253 ? -0.677 3.029 -15.812 1 98.38 253 GLU B O 1
ATOM 4047 N N . LYS B 1 254 ? 0.239 4.836 -16.734 1 97.69 254 LYS B N 1
ATOM 4048 C CA . LYS B 1 254 ? 0.006 4.391 -18.109 1 97.69 254 LYS B CA 1
ATOM 4049 C C . LYS B 1 254 ? 0.836 3.154 -18.438 1 97.69 254 LYS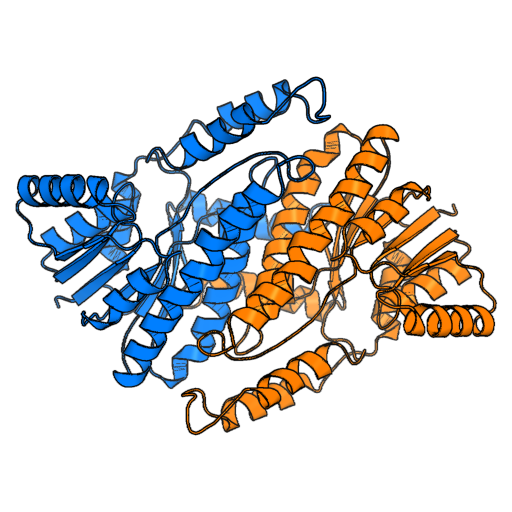 B C 1
ATOM 4051 O O . LYS B 1 254 ? 0.324 2.191 -19.016 1 97.69 254 LYS B O 1
ATOM 4056 N N . ASP B 1 255 ? 2.09 3.174 -18.047 1 97.88 255 ASP B N 1
ATOM 4057 C CA . ASP B 1 255 ? 3.023 2.096 -18.344 1 97.88 255 ASP B CA 1
ATOM 4058 C C . ASP B 1 255 ? 2.564 0.778 -17.734 1 97.88 255 ASP B C 1
ATOM 4060 O O . ASP B 1 255 ? 2.775 -0.292 -18.297 1 97.88 255 ASP B O 1
ATOM 4064 N N . ASN B 1 256 ? 1.976 0.836 -16.531 1 97.94 256 ASN B N 1
ATOM 4065 C CA . ASN B 1 256 ? 1.521 -0.363 -15.836 1 97.94 256 ASN B CA 1
ATOM 4066 C C . ASN B 1 256 ? 0.466 -1.114 -16.641 1 97.94 256 ASN B C 1
ATOM 4068 O O . ASN B 1 256 ? 0.29 -2.322 -16.469 1 97.94 256 ASN B O 1
ATOM 4072 N N . TRP B 1 257 ? -0.263 -0.424 -17.531 1 98 257 TRP B N 1
ATOM 4073 C CA . TRP B 1 257 ? -1.3 -1.045 -18.344 1 98 257 TRP B CA 1
ATOM 4074 C C . TRP B 1 257 ? -0.715 -1.591 -19.641 1 98 257 TRP B C 1
ATOM 4076 O O . TRP B 1 257 ? -1.339 -2.418 -20.312 1 98 257 TRP B O 1
ATOM 4086 N N . GLU B 1 258 ? 0.507 -1.154 -19.984 1 97.69 258 GLU B N 1
ATOM 4087 C CA . GLU B 1 258 ? 1.044 -1.44 -21.312 1 97.69 258 GLU B CA 1
ATOM 4088 C C . GLU B 1 258 ? 2.166 -2.473 -21.234 1 97.69 258 GLU B C 1
ATOM 4090 O O . GLU B 1 258 ? 2.396 -3.213 -22.203 1 97.69 258 GLU B O 1
ATOM 4095 N N . LYS B 1 259 ? 2.855 -2.498 -20.141 1 96.44 259 LYS B N 1
ATOM 4096 C CA . LYS B 1 259 ? 4.012 -3.381 -20.047 1 96.44 259 LYS B CA 1
ATOM 4097 C C . LYS B 1 259 ? 3.594 -4.848 -20.125 1 96.44 259 LYS B C 1
ATOM 4099 O O . LYS B 1 259 ? 2.49 -5.203 -19.703 1 96.44 259 LYS B O 1
ATOM 4104 N N . GLU B 1 260 ? 4.449 -5.633 -20.672 1 97.31 260 GLU B N 1
ATOM 4105 C CA . GLU B 1 260 ? 4.254 -7.066 -20.875 1 97.31 260 GLU B CA 1
ATOM 4106 C C . GLU B 1 260 ? 5.375 -7.867 -20.219 1 97.31 260 GLU B C 1
ATOM 4108 O O . GLU B 1 260 ? 6.438 -7.324 -19.906 1 97.31 260 GLU B O 1
ATOM 4113 N N . ILE B 1 261 ? 5.113 -9.078 -19.938 1 97.19 261 ILE B N 1
ATOM 4114 C CA . ILE B 1 261 ? 6.133 -9.992 -19.453 1 97.19 261 ILE B CA 1
ATOM 4115 C C . ILE B 1 261 ? 6.398 -11.078 -20.5 1 97.19 261 ILE B C 1
ATOM 4117 O O . ILE B 1 261 ? 5.531 -11.383 -21.312 1 97.19 261 ILE B O 1
#

Organism: NCBI:txid342944